Protein AF-A0A1H3M0W9-F1 (afdb_monomer_lite)

Foldseek 3Di:
DAFAKDFAPQLQVQLVVLVVPVPAAWEWWKKWFADDADQQVPCNPDFDDPGTDDIFTWADWDQDPVQQKTKTKTWDQDQDWDQTFKMFTATPVGGGGIMTGHNDPHGPDTDDHRDIDIDMHMYRDDPGDRVRYHYDHDPVVVVVVVVVVVCVPDPPSDPVVVVVVVVVVVVVVVVVVVVVVVVVVVVVVVVVVVVVVVVVVVVVVVVVVVLFDDWDFPDWDKDAFPGFQKDFDPPPDLAFQVFPLWDKDKDFPDDFDDKDWDGGGGMIGIATWHDDDPDTDGDHTMMIMTIIRGGHPAHQPNFGKDFASVDKDKYKAAAFFKKKKKWWFWWAWWAKEFEDACVVVVDDDKFKWFWWAWWKKDWPPDFWIKIFGTWFIKIYKYAHPPQDIDAIDWIAFTAIDTTDDFDDKDWFTWHTADTDPPRLAFGAPDPVLAQTWWGWDWWPDPGHIHTIHTIIGIIIMIGMHTNNDNGMIMMITHKIDWIHWGDVQWDADPVRDTDDDPRMGTIHTIHIIMMGMDTDD

Radius of gyration: 67.52 Å; chains: 1; bounding box: 127×53×180 Å

Organism: NCBI:txid595670

pLDDT: mean 85.12, std 10.0, range [45.09, 98.19]

Sequence (521 aa):
MAIKFYLTDIGRNAVLEAANIPSLKIELSHIAVGTAKYNGASAQSNTTLINEIARYPLNGGSVDEYSHTLRFIANIESTVTADIFEIGLYTDRGVLFAIAATATNNELIHLSLDIVSILTFGLVLTDVELSKIVVNIDSNSPIAVALMNQHLAHSNPHPQYAFLEDFENLRDDLLVWAELVDGKTNDLQTQLSDTVEALQQQLSNLASGLASLYPKIIMAGVIKPGQPWEINKPAGSNISFLDTRYAIQITPEGGHEAWSISRQDTKIGLNIFNRSGTSRVGYSGNICWSVIQVEGLTSSTGNGSYVYTGTPVVFPILAGESKAFTIIGAGGGGGSSRYDDLNVNPNPATLKGQNGQDSYISIDNTTIKFTAGGGFSGTGGISGDNGQKINGIAGAGGNWLLEGEYVSASRFTGQSGNATAADHTGASSDTESRGAGGDGADSSVDAGIAFGGGAGEGARLSMIYTNNSSQTQYVRLYVGKGGTGERSLITTNEEGNDVTPDHYVVGEDGSHGFIRVASAI

Secondary structure (DSSP, 8-state):
-----EE-HHHHHHHHHHHHSTT--EEEEEEEEE-----GGG-TT-SS-SSEEEEEEEEEEEEETTTTEEEEEEEEE-SS-EEE-EEEEEETT--EEEEEE-SSSS-SEEE-TT-EEEEEEEEE-SSS-GGGEEE---THHHHHHHHHHHHHHSS--STHHHHHHHHHHHHHHHHHHHHHHHHHHHHHHHHHHHHHHHHHHHHHHHHHHHHH---EEEEEEEEPTTS-SEEEPPTT----TTSTTEEEEEEESS--SEEEEEE-SSEEEEEEEEEETTEEEE--S-EEEEEEE-S-SS-TT--EEE---SS-EEEEE-TT-EEEEEEEPPPPPPP-EEE--TTT-SSPPPPB-PPPPPEEEEETTSS-EEEEPPPPPPBPEEE-GGG-EE---PPPPPPEEEES--SEEEEEPPPP---STT--PPP--STT-TTPPPPPPPPSSSSS-PPPPPPPPPPEEEEEEE--SSS-EEEEEEPPPPPPPS-TT-EE-TTS-EEPPTTEEPPPPPPP-EEEEEE--

InterPro domains:
  IPR022225 Phage tail fibre protein, N-terminal domain [PF12571] (5-106)

Structure (mmCIF, N/CA/C/O backbone):
data_AF-A0A1H3M0W9-F1
#
_entry.id   AF-A0A1H3M0W9-F1
#
loop_
_atom_site.group_PDB
_atom_site.id
_atom_site.type_symbol
_atom_site.label_atom_id
_atom_site.label_alt_id
_atom_site.label_comp_id
_atom_site.label_asym_id
_atom_site.label_entity_id
_atom_site.label_seq_id
_atom_site.pdbx_PDB_ins_code
_atom_site.Cartn_x
_atom_site.Cartn_y
_atom_site.Cartn_z
_atom_site.occupancy
_atom_site.B_iso_or_equiv
_atom_site.auth_seq_id
_atom_site.auth_comp_id
_atom_site.auth_asym_id
_atom_site.auth_atom_id
_atom_site.pdbx_PDB_model_num
ATOM 1 N N . MET A 1 1 ? -39.923 -0.272 115.228 1.00 51.56 1 MET A N 1
ATOM 2 C CA . MET A 1 1 ? -40.743 0.558 116.139 1.00 51.56 1 MET A CA 1
ATOM 3 C C . MET A 1 1 ? -41.924 1.070 115.325 1.00 51.56 1 MET A C 1
ATOM 5 O O . MET A 1 1 ? -41.695 1.465 114.193 1.00 51.56 1 MET A O 1
ATOM 9 N N . ALA A 1 2 ? -43.166 0.976 115.804 1.00 67.75 2 ALA A N 1
ATOM 10 C CA . ALA A 1 2 ? -44.318 1.469 115.041 1.00 67.75 2 ALA A CA 1
ATOM 11 C C . ALA A 1 2 ? -44.508 2.969 115.312 1.00 67.75 2 ALA A C 1
ATOM 13 O O . ALA A 1 2 ? -44.707 3.347 116.468 1.00 67.75 2 ALA A O 1
ATOM 14 N N . ILE A 1 3 ? -44.428 3.804 114.272 1.00 81.06 3 ILE A N 1
ATOM 15 C CA . ILE A 1 3 ? -44.727 5.239 114.371 1.00 81.06 3 ILE A CA 1
ATOM 16 C C . ILE A 1 3 ? -46.235 5.377 114.587 1.00 81.06 3 ILE A C 1
ATOM 18 O O . ILE A 1 3 ? -47.029 4.893 113.781 1.00 81.06 3 ILE A O 1
ATOM 22 N N . LYS A 1 4 ? -46.631 5.995 115.703 1.00 82.62 4 LYS A N 1
ATOM 23 C CA . LYS A 1 4 ? -48.036 6.197 116.067 1.00 82.62 4 LYS A CA 1
ATOM 24 C C . LYS A 1 4 ? -48.417 7.649 115.829 1.00 82.62 4 LYS A C 1
ATOM 26 O O . LYS A 1 4 ? -47.838 8.540 116.445 1.00 82.62 4 LYS A O 1
ATOM 31 N N . PHE A 1 5 ? -49.399 7.854 114.963 1.00 87.44 5 PHE A N 1
ATOM 32 C CA . PHE A 1 5 ? -50.021 9.152 114.743 1.00 87.44 5 PHE A CA 1
ATOM 33 C C . PHE A 1 5 ? -51.214 9.335 115.686 1.00 87.44 5 PHE A C 1
ATOM 35 O O . PHE A 1 5 ? -51.986 8.404 115.912 1.00 87.44 5 PHE A O 1
ATOM 42 N N . TYR A 1 6 ? -51.363 10.547 116.205 1.00 88.12 6 TYR A N 1
ATOM 43 C CA . TYR A 1 6 ? -52.466 10.992 117.045 1.00 88.12 6 TYR A CA 1
ATOM 44 C C . TYR A 1 6 ? -53.219 12.102 116.317 1.00 88.12 6 TYR A C 1
ATOM 46 O O . TYR A 1 6 ? -52.608 13.030 115.788 1.00 88.12 6 TYR A O 1
ATOM 54 N N . LEU A 1 7 ? -54.545 12.000 116.268 1.00 88.69 7 LEU A N 1
ATOM 55 C CA . LEU A 1 7 ? -55.395 13.034 115.684 1.00 88.69 7 LEU A CA 1
ATOM 56 C C . LEU A 1 7 ? -55.348 14.294 116.563 1.00 88.69 7 LEU A C 1
ATOM 58 O O . LEU A 1 7 ? -55.505 14.190 117.782 1.00 88.69 7 LEU A O 1
ATOM 62 N N . THR A 1 8 ? -55.140 15.461 115.956 1.00 91.44 8 THR A N 1
ATOM 63 C CA . THR A 1 8 ? -55.183 16.747 116.670 1.00 91.44 8 THR A CA 1
ATOM 64 C C . THR A 1 8 ? -56.629 17.202 116.876 1.00 91.44 8 THR A C 1
ATOM 66 O O . THR A 1 8 ? -57.537 16.783 116.156 1.00 91.44 8 THR A O 1
ATOM 69 N N . ASP A 1 9 ? -56.864 18.096 117.831 1.00 89.94 9 ASP A N 1
ATOM 70 C CA . ASP A 1 9 ? -58.180 18.684 118.088 1.00 89.94 9 ASP A CA 1
ATOM 71 C C . ASP A 1 9 ? -58.647 19.510 116.883 1.00 89.94 9 ASP A C 1
ATOM 73 O O . ASP A 1 9 ? -59.808 19.427 116.482 1.00 89.94 9 ASP A O 1
ATOM 77 N N . ILE A 1 10 ? -57.730 20.247 116.242 1.00 89.81 10 ILE A N 1
ATOM 78 C CA . ILE A 1 10 ? -58.037 21.022 115.034 1.00 89.81 10 ILE A CA 1
ATOM 79 C C . ILE A 1 10 ? -58.317 20.117 113.825 1.00 89.81 10 ILE A C 1
ATOM 81 O O . ILE A 1 10 ? -59.229 20.399 113.050 1.00 89.81 10 ILE A O 1
ATOM 85 N N . GLY A 1 11 ? -57.603 18.994 113.693 1.00 87.19 11 GLY A N 1
ATOM 86 C CA . GLY A 1 11 ? -57.854 17.984 112.666 1.00 87.19 11 GLY A CA 1
ATOM 87 C C . GLY A 1 11 ? -59.194 17.283 112.873 1.00 87.19 11 GLY A C 1
ATOM 88 O O . GLY A 1 11 ? -59.968 17.132 111.930 1.00 87.19 11 GLY A O 1
ATOM 89 N N . ARG A 1 12 ? -59.519 16.928 114.122 1.00 86.81 12 ARG A N 1
ATOM 90 C CA . ARG A 1 12 ? -60.820 16.362 114.500 1.00 86.81 12 ARG A CA 1
ATOM 91 C C . ARG A 1 12 ? -61.960 17.329 114.191 1.00 86.81 12 ARG A C 1
ATOM 93 O O . ARG A 1 12 ? -62.936 16.925 113.563 1.00 86.81 12 ARG A O 1
ATOM 100 N N . ASN A 1 13 ? -61.827 18.593 114.587 1.00 86.00 13 ASN A N 1
ATOM 101 C CA . ASN A 1 13 ? -62.833 19.617 114.316 1.00 86.00 13 ASN A CA 1
ATOM 102 C C . ASN A 1 13 ? -63.028 19.831 112.813 1.00 86.00 13 ASN A C 1
ATOM 104 O O . ASN A 1 13 ? -64.169 19.875 112.369 1.00 86.00 13 ASN A O 1
ATOM 108 N N . ALA A 1 14 ? -61.954 19.849 112.016 1.00 85.00 14 ALA A N 1
ATOM 109 C CA . ALA A 1 14 ? -62.058 19.967 110.561 1.00 85.00 14 ALA A CA 1
ATOM 110 C C . ALA A 1 14 ? -62.882 18.824 109.937 1.00 85.00 14 ALA A C 1
ATOM 112 O O . ALA A 1 14 ? -63.682 19.059 109.030 1.00 85.00 14 ALA A O 1
ATOM 113 N N . VAL A 1 15 ? -62.745 17.592 110.443 1.00 83.38 15 VAL A N 1
ATOM 114 C CA . VAL A 1 15 ? -63.568 16.465 109.972 1.00 83.38 15 VAL A CA 1
ATOM 115 C C . VAL A 1 15 ? -65.015 16.576 110.449 1.00 83.38 15 VAL A C 1
ATOM 117 O O . VAL A 1 15 ? -65.925 16.327 109.665 1.00 83.38 15 VAL A O 1
ATOM 120 N N . LEU A 1 16 ? -65.255 16.987 111.697 1.00 82.75 16 LEU A N 1
ATOM 121 C CA . LEU A 1 16 ? -66.612 17.200 112.219 1.00 82.75 16 LEU A CA 1
ATOM 122 C C . LEU A 1 16 ? -67.346 18.336 111.485 1.00 82.75 16 LEU A C 1
ATOM 124 O O . LEU A 1 16 ? -68.539 18.234 111.207 1.00 82.75 16 LEU A O 1
ATOM 128 N N . GLU A 1 17 ? -66.642 19.404 111.119 1.00 82.56 17 GLU A N 1
ATOM 129 C CA . GLU A 1 17 ? -67.170 20.475 110.271 1.00 82.56 17 GLU A CA 1
ATOM 130 C C . GLU A 1 17 ? -67.512 19.958 108.868 1.00 82.56 17 GLU A C 1
ATOM 132 O O . GLU A 1 17 ? -68.599 20.236 108.356 1.00 82.56 17 GLU A O 1
ATOM 137 N N . ALA A 1 18 ? -66.636 19.147 108.266 1.00 80.94 18 ALA A N 1
ATOM 138 C CA . ALA A 1 18 ? -66.892 18.508 106.974 1.00 80.94 18 ALA A CA 1
ATOM 139 C C . ALA A 1 18 ? -68.045 17.489 107.006 1.00 80.94 18 ALA A C 1
ATOM 141 O O . ALA A 1 18 ? -68.759 17.339 106.012 1.00 80.94 18 ALA A O 1
ATOM 142 N N . ALA A 1 19 ? -68.285 16.833 108.143 1.00 77.31 19 ALA A N 1
ATOM 143 C CA . ALA A 1 19 ? -69.439 15.956 108.334 1.00 77.31 19 ALA A CA 1
ATOM 144 C C . ALA A 1 19 ? -70.768 16.737 108.268 1.00 77.31 19 ALA A C 1
ATOM 146 O O . ALA A 1 19 ? -71.741 16.268 107.677 1.00 77.31 19 ALA A O 1
ATOM 147 N N . ASN A 1 20 ? -70.796 17.972 108.781 1.00 77.00 20 ASN A N 1
ATOM 148 C CA . ASN A 1 20 ? -71.992 18.824 108.794 1.00 77.00 20 ASN A CA 1
ATOM 149 C C . ASN A 1 20 ? -72.294 19.516 107.448 1.00 77.00 20 ASN A C 1
ATOM 151 O O . ASN A 1 20 ? -73.370 20.096 107.287 1.00 77.00 20 ASN A O 1
ATOM 155 N N . ILE A 1 21 ? -71.379 19.463 106.471 1.00 77.31 21 ILE A N 1
ATOM 156 C CA . ILE A 1 21 ? -71.536 20.088 105.149 1.00 77.31 21 ILE A CA 1
ATOM 157 C C . ILE A 1 21 ? -71.437 19.002 104.060 1.00 77.31 21 ILE A C 1
ATOM 159 O O . ILE A 1 21 ? -70.352 18.471 103.815 1.00 77.31 21 ILE A O 1
ATOM 163 N N . PRO A 1 22 ? -72.530 18.661 103.345 1.00 71.44 22 PRO A N 1
ATOM 164 C CA . PRO A 1 22 ? -72.554 17.523 102.417 1.00 71.44 22 PRO A CA 1
ATOM 165 C C . PRO A 1 22 ? -71.464 17.536 101.333 1.00 71.44 22 PRO A C 1
ATOM 167 O O . PRO A 1 22 ? -70.946 16.477 100.984 1.00 71.44 22 PRO A O 1
ATOM 170 N N . SER A 1 23 ? -71.090 18.716 100.832 1.00 72.00 23 SER A N 1
ATOM 171 C CA . SER A 1 23 ? -70.110 18.901 99.753 1.00 72.00 23 SER A CA 1
ATOM 172 C C . SER A 1 23 ? -68.673 19.134 100.226 1.00 72.00 23 SER A C 1
ATOM 174 O O . SER A 1 23 ? -67.779 19.241 99.388 1.00 72.00 23 SER A O 1
ATOM 176 N N . LEU A 1 24 ? -68.432 19.260 101.535 1.00 77.75 24 LEU A N 1
ATOM 177 C CA . LEU A 1 24 ? -67.096 19.526 102.058 1.00 77.75 24 LEU A CA 1
ATOM 178 C C . LEU A 1 24 ? -66.330 18.213 102.233 1.00 77.75 24 LEU A C 1
ATOM 180 O O . LEU A 1 24 ? -66.796 17.297 102.909 1.00 77.75 24 LEU A O 1
ATOM 184 N N . LYS A 1 25 ? -65.146 18.141 101.626 1.00 79.94 25 LYS A N 1
ATOM 185 C CA . LYS A 1 25 ? -64.163 17.077 101.844 1.00 79.94 25 LYS A CA 1
ATOM 186 C C . LYS A 1 25 ? -62.878 17.682 102.396 1.00 79.94 25 LYS A C 1
ATOM 188 O O . LYS A 1 25 ? -62.559 18.836 102.106 1.00 79.94 25 LYS A O 1
ATOM 193 N N . ILE A 1 26 ? -62.178 16.901 103.206 1.00 83.81 26 ILE A N 1
ATOM 194 C CA . ILE A 1 26 ? -60.862 17.220 103.743 1.00 83.81 26 ILE A CA 1
ATOM 195 C C . ILE A 1 26 ? -59.827 16.510 102.881 1.00 83.81 26 ILE A C 1
ATOM 197 O O . ILE A 1 26 ? -59.806 15.280 102.825 1.00 83.81 26 ILE A O 1
ATOM 201 N N . GLU A 1 27 ? -58.981 17.282 102.207 1.00 86.50 27 GLU A N 1
ATOM 202 C CA . GLU A 1 27 ? -57.910 16.739 101.380 1.00 86.50 27 GLU A CA 1
ATOM 203 C C . GLU A 1 27 ? -56.601 16.728 102.156 1.00 86.50 27 GLU A C 1
ATOM 205 O O . GLU A 1 27 ? -56.139 17.763 102.629 1.00 86.50 27 GLU A O 1
ATOM 210 N N . LEU A 1 28 ? -55.992 15.556 102.284 1.00 88.69 28 LEU A N 1
ATOM 211 C CA . LEU A 1 28 ? -54.651 15.389 102.829 1.00 88.69 28 LEU A CA 1
ATOM 212 C C . LEU A 1 28 ? -53.650 15.487 101.683 1.00 88.69 28 LEU A C 1
ATOM 214 O O . LEU A 1 28 ? -53.811 14.810 100.666 1.00 88.69 28 LEU A O 1
ATOM 218 N N . SER A 1 29 ? -52.635 16.334 101.846 1.00 89.06 29 SER A N 1
ATOM 219 C CA . SER A 1 29 ? -51.763 16.738 100.734 1.00 89.06 29 SER A CA 1
ATOM 220 C C . SER A 1 29 ? -50.274 16.648 101.042 1.00 89.06 29 SER A C 1
ATOM 222 O O . SER A 1 29 ? -49.497 16.369 100.134 1.00 89.06 29 SER A O 1
ATOM 224 N N . HIS A 1 30 ? -49.858 16.852 102.297 1.00 90.25 30 HIS A N 1
ATOM 225 C CA . HIS A 1 30 ? -48.439 16.898 102.650 1.00 90.25 30 HIS A CA 1
ATOM 226 C C . HIS A 1 30 ? -48.138 16.172 103.955 1.00 90.25 30 HIS A C 1
ATOM 228 O O . HIS A 1 30 ? -48.936 16.181 104.896 1.00 90.25 30 HIS A O 1
ATOM 234 N N . ILE A 1 31 ? -46.928 15.625 104.035 1.00 92.31 31 ILE A N 1
ATOM 235 C CA . ILE A 1 31 ? -46.287 15.260 105.293 1.00 92.31 31 ILE A CA 1
ATOM 236 C C . ILE A 1 31 ? -45.226 16.308 105.627 1.00 92.31 31 ILE A C 1
ATOM 238 O O . ILE A 1 31 ? -44.456 16.720 104.763 1.00 92.31 31 ILE A O 1
ATOM 242 N N . ALA A 1 32 ? -45.181 16.750 106.874 1.00 93.06 32 ALA A N 1
ATOM 243 C CA . ALA A 1 32 ? -44.115 17.591 107.390 1.00 93.06 32 ALA A CA 1
ATOM 244 C C . ALA A 1 32 ? -43.263 16.808 108.379 1.00 93.06 32 ALA A C 1
ATOM 246 O O . ALA A 1 32 ? -43.759 15.917 109.069 1.00 93.06 32 ALA A O 1
ATOM 247 N N . VAL A 1 33 ? -41.996 17.179 108.475 1.00 93.12 33 VAL A N 1
ATOM 248 C CA . VAL A 1 33 ? -41.024 16.584 109.393 1.00 93.12 33 VAL A CA 1
ATOM 249 C C . VAL A 1 33 ? -40.386 17.682 110.237 1.00 93.12 33 VAL A C 1
ATOM 251 O O . VAL A 1 33 ? -40.219 18.810 109.770 1.00 93.12 33 VAL A O 1
ATOM 254 N N . GLY A 1 34 ? -40.036 17.364 111.479 1.00 93.38 34 GLY A N 1
ATOM 255 C CA . GLY A 1 34 ? -39.434 18.302 112.421 1.00 93.38 34 GLY A CA 1
ATOM 256 C C . GLY A 1 34 ? -38.556 17.624 113.469 1.00 93.38 34 GLY A C 1
ATOM 257 O O . GLY A 1 34 ? -38.494 16.395 113.573 1.00 93.38 34 GLY A O 1
ATOM 258 N N . THR A 1 35 ? -37.858 18.435 114.260 1.00 94.06 35 THR A N 1
ATOM 259 C CA . THR A 1 35 ? -36.819 17.951 115.189 1.00 94.06 35 THR A CA 1
ATOM 260 C C . THR A 1 35 ? -37.154 18.145 116.668 1.00 94.06 35 THR A C 1
ATOM 262 O O . THR A 1 35 ? -36.351 17.765 117.523 1.00 94.06 35 THR A O 1
ATOM 265 N N . ALA A 1 36 ? -38.321 18.703 117.014 1.00 93.25 36 ALA A N 1
ATOM 266 C CA . ALA A 1 36 ? -38.697 18.863 118.417 1.00 93.25 36 ALA A CA 1
ATOM 267 C C . ALA A 1 36 ? -39.065 17.521 119.076 1.00 93.25 36 ALA A C 1
ATOM 269 O O . ALA A 1 36 ? -39.692 16.654 118.471 1.00 93.25 36 ALA A O 1
ATOM 270 N N . LYS A 1 37 ? -38.700 17.375 120.358 1.00 92.56 37 LYS A N 1
ATOM 271 C CA . LYS A 1 37 ? -38.943 16.170 121.167 1.00 92.56 37 LYS A CA 1
ATOM 272 C C . LYS A 1 37 ? -40.034 16.419 122.196 1.00 92.56 37 LYS A C 1
ATOM 274 O O . LYS A 1 37 ? -39.873 17.255 123.082 1.00 92.56 37 LYS A O 1
ATOM 279 N N . TYR A 1 38 ? -41.130 15.678 122.098 1.00 92.62 38 TYR A N 1
ATOM 280 C CA . TYR A 1 38 ? -42.258 15.746 123.027 1.00 92.62 38 TYR A CA 1
ATOM 281 C C . TYR A 1 38 ? -43.156 14.517 122.876 1.00 92.62 38 TYR A C 1
ATOM 283 O O . TYR A 1 38 ? -43.031 13.731 121.939 1.00 92.62 38 TYR A O 1
ATOM 291 N N . ASN A 1 39 ? -44.067 14.321 123.829 1.00 89.00 39 ASN A N 1
ATOM 292 C CA . ASN A 1 39 ? -45.007 13.210 123.778 1.00 89.00 39 ASN A CA 1
ATOM 293 C C . ASN A 1 39 ? -46.157 13.526 122.805 1.00 89.00 39 ASN A C 1
ATOM 295 O O . ASN A 1 39 ? -46.996 14.378 123.099 1.00 89.00 39 ASN A O 1
ATOM 299 N N . GLY A 1 40 ? -46.224 12.814 121.673 1.00 84.25 40 GLY A N 1
ATOM 300 C CA . GLY A 1 40 ? -47.296 12.983 120.685 1.00 84.25 40 GLY A CA 1
ATOM 301 C C . GLY A 1 40 ? -48.704 12.718 121.238 1.00 84.25 40 GLY A C 1
ATOM 302 O O . GLY A 1 40 ? -49.661 13.341 120.792 1.00 84.25 40 GLY A O 1
ATOM 303 N N . ALA A 1 41 ? -48.836 11.872 122.267 1.00 84.69 41 ALA A N 1
ATOM 304 C CA . ALA A 1 41 ? -50.118 11.571 122.909 1.00 84.69 41 ALA A CA 1
ATOM 305 C C . ALA A 1 41 ? -50.641 12.690 123.828 1.00 84.69 41 ALA A C 1
ATOM 307 O O . ALA A 1 41 ? -51.745 12.558 124.351 1.00 84.69 41 ALA A O 1
ATOM 308 N N . SER A 1 42 ? -49.852 13.741 124.074 1.00 86.38 42 SER A N 1
ATOM 309 C CA . SER A 1 42 ? -50.265 14.941 124.816 1.00 86.38 42 SER A CA 1
ATOM 310 C C . SER A 1 42 ? -50.247 16.207 123.951 1.00 86.38 42 SER A C 1
ATOM 312 O O . SER A 1 42 ? -50.323 17.308 124.488 1.00 86.38 42 SER A O 1
ATOM 314 N N . ALA A 1 43 ? -50.084 16.062 122.633 1.00 86.94 43 ALA A N 1
ATOM 315 C CA . ALA A 1 43 ? -49.931 17.159 121.678 1.00 86.94 43 ALA A CA 1
ATOM 316 C C . ALA A 1 43 ? -51.180 17.379 120.804 1.00 86.94 43 ALA A C 1
ATOM 318 O O . ALA A 1 43 ? -51.094 18.001 119.749 1.00 86.94 43 ALA A O 1
ATOM 319 N N . GLN A 1 44 ? -52.344 16.863 121.210 1.00 86.56 44 GLN A N 1
ATOM 320 C CA . GLN A 1 44 ? -53.583 16.971 120.434 1.00 86.56 44 GLN A CA 1
ATOM 321 C C . GLN A 1 44 ? -54.020 18.427 120.236 1.00 86.56 44 GLN A C 1
ATOM 323 O O . GLN A 1 44 ? -54.549 18.755 119.179 1.00 86.56 44 GLN A O 1
ATOM 328 N N . SER A 1 45 ? -53.738 19.311 121.195 1.00 90.06 45 SER A N 1
ATOM 329 C CA . SER A 1 45 ? -54.062 20.737 121.096 1.00 90.06 45 SER A CA 1
ATOM 330 C C . SER A 1 45 ? -53.128 21.526 120.167 1.00 90.06 45 SER A C 1
ATOM 332 O O . SER A 1 45 ? -53.369 22.711 119.929 1.00 90.06 45 SER A O 1
ATOM 334 N N . ASN A 1 46 ? -52.073 20.904 119.625 1.00 91.50 46 ASN A N 1
ATOM 335 C CA . ASN A 1 46 ? -51.160 21.570 118.702 1.00 91.50 46 ASN A CA 1
ATOM 336 C C . ASN A 1 46 ? -51.843 21.843 117.357 1.00 91.50 46 ASN A C 1
ATOM 338 O O . ASN A 1 46 ? -52.460 20.966 116.752 1.00 91.50 46 ASN A O 1
ATOM 342 N N . THR A 1 47 ? -51.651 23.056 116.845 1.00 90.31 47 THR A N 1
ATOM 343 C CA . THR A 1 47 ? -52.129 23.470 115.518 1.00 90.31 47 THR A CA 1
ATOM 344 C C . THR A 1 47 ? -51.037 23.426 114.447 1.00 90.31 47 THR A C 1
ATOM 346 O O . THR A 1 47 ? -51.347 23.490 113.260 1.00 90.31 47 THR A O 1
ATOM 349 N N . THR A 1 48 ? -49.770 23.300 114.853 1.00 92.56 48 THR A N 1
ATOM 350 C CA . THR A 1 48 ? -48.575 23.155 114.005 1.00 92.56 48 THR A CA 1
ATOM 351 C C . THR A 1 48 ? -47.554 22.244 114.694 1.00 92.56 48 THR A C 1
ATOM 353 O O . THR A 1 48 ? -47.641 22.008 115.902 1.00 92.56 48 THR A O 1
ATOM 356 N N . LEU A 1 49 ? -46.570 21.743 113.942 1.00 93.75 49 LEU A N 1
ATOM 357 C CA . LEU A 1 49 ? -45.370 21.138 114.532 1.00 93.75 49 LEU A CA 1
ATOM 358 C C . LEU A 1 49 ? -44.590 22.181 115.354 1.00 93.75 49 LEU A C 1
ATOM 360 O O . LEU A 1 49 ? -44.688 23.382 115.087 1.00 93.75 49 LEU A O 1
ATOM 364 N N . ILE A 1 50 ? -43.839 21.732 116.363 1.00 93.81 50 ILE A N 1
ATOM 365 C CA . ILE A 1 50 ? -43.122 22.633 117.282 1.00 93.81 50 ILE A CA 1
ATOM 366 C C . ILE A 1 50 ? -41.853 23.186 116.620 1.00 93.81 50 ILE A C 1
ATOM 368 O O . ILE A 1 50 ? -41.550 24.366 116.779 1.00 93.81 50 ILE A O 1
ATOM 372 N N . ASN A 1 51 ? -41.123 22.356 115.872 1.00 93.12 51 ASN A N 1
ATOM 373 C CA . ASN A 1 51 ? -39.952 22.753 115.096 1.00 93.12 51 ASN A CA 1
ATOM 374 C C . ASN A 1 51 ? -39.916 22.027 113.741 1.00 93.12 51 ASN A C 1
ATOM 376 O O . ASN A 1 51 ? -39.117 21.113 113.515 1.00 93.12 51 ASN A O 1
ATOM 380 N N . GLU A 1 52 ? -40.810 22.442 112.843 1.00 92.69 52 GLU A N 1
ATOM 381 C CA . GLU A 1 52 ? -40.881 21.958 111.462 1.00 92.69 52 GLU A CA 1
ATOM 382 C C . GLU A 1 52 ? -39.646 22.372 110.650 1.00 92.69 52 GLU A C 1
ATOM 384 O O . GLU A 1 52 ? -39.225 23.526 110.709 1.00 92.69 52 GLU A O 1
ATOM 389 N N . ILE A 1 53 ? -39.095 21.449 109.857 1.00 92.25 53 ILE A N 1
ATOM 390 C CA . ILE A 1 53 ? -37.937 21.721 108.991 1.00 92.25 53 ILE A CA 1
ATOM 391 C C . ILE A 1 53 ? -38.247 21.592 107.494 1.00 92.25 53 ILE A C 1
ATOM 393 O O . ILE A 1 53 ? -37.565 22.221 106.690 1.00 92.25 53 ILE A O 1
ATOM 397 N N . ALA A 1 54 ? -39.249 20.795 107.101 1.00 89.56 54 ALA A N 1
ATOM 398 C CA . ALA A 1 54 ? -39.628 20.610 105.697 1.00 89.56 54 ALA A CA 1
ATOM 399 C C . ALA A 1 54 ? -41.031 19.997 105.539 1.00 89.56 54 ALA A C 1
ATOM 401 O O . ALA A 1 54 ? -41.522 19.317 106.446 1.00 89.56 54 ALA A O 1
ATOM 402 N N . ARG A 1 55 ? -41.632 20.179 104.351 1.00 91.06 55 ARG A N 1
ATOM 403 C CA . ARG A 1 55 ? -42.872 19.520 103.900 1.00 91.06 55 ARG A CA 1
ATOM 404 C C . ARG A 1 55 ? -42.673 18.837 102.551 1.00 91.06 55 ARG A C 1
ATOM 406 O O . ARG A 1 55 ? -42.019 19.400 101.681 1.00 91.06 55 ARG A O 1
ATOM 413 N N . TYR A 1 56 ? -43.304 17.681 102.369 1.00 88.56 56 TYR A N 1
ATOM 414 C CA . TYR A 1 56 ? -43.252 16.885 101.143 1.00 88.56 56 TYR A CA 1
ATOM 415 C C . TYR A 1 56 ? -44.662 16.469 100.713 1.00 88.56 56 TYR A C 1
ATOM 417 O O . TYR A 1 56 ? -45.483 16.154 101.585 1.00 88.56 56 TYR A O 1
ATOM 425 N N . PRO A 1 57 ? -44.967 16.470 99.404 1.00 88.19 57 PRO A N 1
ATOM 426 C CA . PRO A 1 57 ? -46.274 16.064 98.905 1.00 88.19 57 PRO A CA 1
ATOM 427 C C . PRO A 1 57 ? -46.519 14.565 99.121 1.00 88.19 57 PRO A C 1
ATOM 429 O O . PRO A 1 57 ? -45.590 13.751 99.163 1.00 88.19 57 PRO A O 1
ATOM 432 N N . LEU A 1 58 ? -47.790 14.196 99.261 1.00 85.62 58 LEU A N 1
ATOM 433 C CA . LEU A 1 58 ? -48.213 12.799 99.239 1.00 85.62 58 LEU A CA 1
ATOM 434 C C . LEU A 1 58 ? -48.245 12.296 97.789 1.00 85.62 58 LEU A C 1
ATOM 436 O O . LEU A 1 58 ? -48.812 12.931 96.906 1.00 85.62 58 LEU A O 1
ATOM 440 N N . ASN A 1 59 ? -47.657 11.123 97.552 1.00 77.00 59 ASN A N 1
ATOM 441 C CA . ASN A 1 59 ? -47.550 10.511 96.218 1.00 77.00 59 ASN A CA 1
ATOM 442 C C . ASN A 1 59 ? -48.503 9.327 96.033 1.00 77.00 59 ASN A C 1
ATOM 444 O O . ASN A 1 59 ? -48.552 8.706 94.974 1.00 77.00 59 ASN A O 1
ATOM 448 N N . GLY A 1 60 ? -49.250 8.981 97.077 1.00 75.31 60 GLY A N 1
ATOM 449 C CA . GLY A 1 60 ? -50.201 7.886 97.055 1.00 75.31 60 GLY A CA 1
ATOM 450 C C . GLY A 1 60 ? -50.906 7.744 98.392 1.00 75.31 60 GLY A C 1
ATOM 451 O O . GLY A 1 60 ? -50.407 8.176 99.429 1.00 75.31 60 GLY A O 1
ATOM 452 N N . GLY A 1 61 ? -52.069 7.113 98.388 1.00 79.12 61 GLY A N 1
ATOM 453 C CA . GLY A 1 61 ? -52.797 6.814 99.609 1.00 79.12 61 GLY A CA 1
ATOM 454 C C . GLY A 1 61 ? -54.237 6.433 99.336 1.00 79.12 61 GLY A C 1
ATOM 455 O O . GLY A 1 61 ? -54.753 6.608 98.236 1.00 79.12 61 GLY A O 1
ATOM 456 N N . SER A 1 62 ? -54.875 5.880 100.353 1.00 78.75 62 SER A N 1
ATOM 457 C CA . SER A 1 62 ? -56.276 5.494 100.314 1.00 78.75 62 SER A CA 1
ATOM 458 C C . SER A 1 62 ? -56.846 5.478 101.723 1.00 78.75 62 SER A C 1
ATOM 460 O O . SER A 1 62 ? -56.135 5.233 102.702 1.00 78.75 62 SER A O 1
ATOM 462 N N . VAL A 1 63 ? -58.152 5.676 101.814 1.00 79.25 63 VAL A N 1
ATOM 463 C CA . VAL A 1 63 ? -58.913 5.468 103.042 1.00 79.25 63 VAL A CA 1
ATOM 464 C C . VAL A 1 63 ? -59.576 4.097 102.951 1.00 79.25 63 VAL A C 1
ATOM 466 O O . VAL A 1 63 ? -60.298 3.831 101.994 1.00 79.25 63 VAL A O 1
ATOM 469 N N . ASP A 1 64 ? -59.301 3.218 103.913 1.00 79.62 64 ASP A N 1
ATOM 470 C CA . ASP A 1 64 ? -60.012 1.948 104.072 1.00 79.62 64 ASP A CA 1
ATOM 471 C C . ASP A 1 64 ? -61.110 2.129 105.127 1.00 79.62 64 ASP A C 1
ATOM 473 O O . ASP A 1 64 ? -60.839 2.211 106.331 1.00 79.62 64 ASP A O 1
ATOM 477 N N . GLU A 1 65 ? -62.353 2.231 104.654 1.00 73.62 65 GLU A N 1
ATOM 478 C CA . GLU A 1 65 ? -63.535 2.433 105.497 1.00 73.62 65 GLU A CA 1
ATOM 479 C C . GLU A 1 65 ? -63.827 1.221 106.394 1.00 73.62 65 GLU A C 1
ATOM 481 O O . GLU A 1 65 ? -64.321 1.386 107.507 1.00 73.62 65 GLU A O 1
ATOM 486 N N . TYR A 1 66 ? -63.488 0.003 105.958 1.00 75.44 66 TYR A N 1
ATOM 487 C CA . TYR A 1 66 ? -63.765 -1.210 106.727 1.00 75.44 66 TYR A CA 1
ATOM 488 C C . TYR A 1 66 ? -62.799 -1.343 107.906 1.00 75.44 66 TYR A C 1
ATOM 490 O O . TYR A 1 66 ? -63.217 -1.563 109.045 1.00 75.44 66 TYR A O 1
ATOM 498 N N . SER A 1 67 ? -61.498 -1.150 107.664 1.00 75.81 67 SER A N 1
ATOM 499 C CA . SER A 1 67 ? -60.471 -1.260 108.709 1.00 75.81 67 SER A CA 1
ATOM 500 C C . SER A 1 67 ? -60.236 0.036 109.494 1.00 75.81 67 SER A C 1
ATOM 502 O O . SER A 1 67 ? -59.323 0.094 110.319 1.00 75.81 67 SER A O 1
ATOM 504 N N . HIS A 1 68 ? -61.013 1.087 109.219 1.00 78.25 68 HIS A N 1
ATOM 505 C CA . HIS A 1 68 ? -60.860 2.428 109.789 1.00 78.25 68 HIS A CA 1
ATOM 506 C C . HIS A 1 68 ? -59.420 2.958 109.719 1.00 78.25 68 HIS A C 1
ATOM 508 O O . HIS A 1 68 ? -58.889 3.540 110.668 1.00 78.25 68 HIS A O 1
ATOM 514 N N . THR A 1 69 ? -58.746 2.688 108.600 1.00 79.44 69 THR A N 1
ATOM 515 C CA . THR A 1 69 ? -57.320 2.977 108.438 1.00 79.44 69 THR A CA 1
ATOM 516 C C . THR A 1 69 ? -57.091 3.892 107.248 1.00 79.44 69 THR A C 1
ATOM 518 O O . THR A 1 69 ? -57.421 3.564 106.111 1.00 79.44 69 THR A O 1
ATOM 521 N N . LEU A 1 70 ? -56.444 5.021 107.502 1.00 84.00 70 LEU A N 1
ATOM 522 C CA . LEU A 1 70 ? -55.869 5.872 106.476 1.00 84.00 70 LEU A CA 1
ATOM 523 C C . LEU A 1 70 ? -54.466 5.360 106.135 1.00 84.00 70 LEU A C 1
ATOM 525 O O . LEU A 1 70 ? -53.621 5.231 107.023 1.00 84.00 70 LEU A O 1
ATOM 529 N N . ARG A 1 71 ? -54.200 5.105 104.854 1.00 85.06 71 ARG A N 1
ATOM 530 C CA . ARG A 1 71 ? -52.863 4.779 104.344 1.00 85.06 71 ARG A CA 1
ATOM 531 C C . ARG A 1 71 ? -52.380 5.890 103.433 1.00 85.06 71 ARG A C 1
ATOM 533 O O . ARG A 1 71 ? -53.135 6.353 102.584 1.00 85.06 71 ARG A O 1
ATOM 540 N N . PHE A 1 72 ? -51.126 6.290 103.581 1.00 86.25 72 PHE A N 1
ATOM 541 C CA . PHE A 1 72 ? -50.525 7.316 102.735 1.00 86.25 72 PHE A CA 1
ATOM 542 C C . PHE A 1 72 ? -49.041 7.049 102.507 1.00 86.25 72 PHE A C 1
ATOM 544 O O . PHE A 1 72 ? -48.370 6.418 103.326 1.00 86.25 72 PHE A O 1
ATOM 551 N N . ILE A 1 73 ? -48.556 7.517 101.362 1.00 84.56 73 ILE A N 1
ATOM 552 C CA . ILE A 1 73 ? -47.195 7.347 100.872 1.00 84.56 73 ILE A CA 1
ATOM 553 C C . ILE A 1 73 ? -46.628 8.732 100.588 1.00 84.56 73 ILE A C 1
ATOM 555 O O . ILE A 1 73 ? -47.258 9.537 99.901 1.00 84.56 73 ILE A O 1
ATOM 559 N N . ALA A 1 74 ? -45.426 8.988 101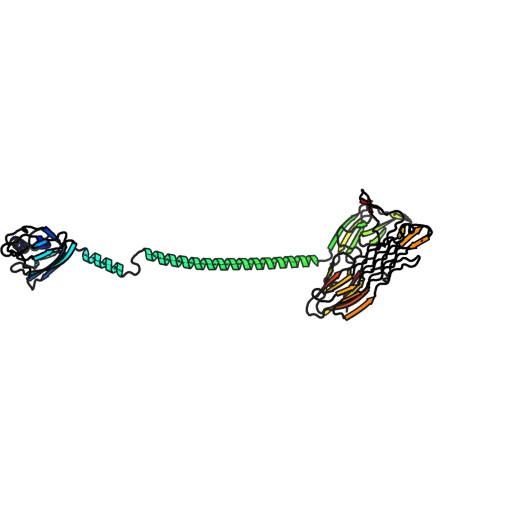.088 1.00 85.25 74 ALA A N 1
ATOM 560 C CA . ALA A 1 74 ? -44.662 10.184 100.772 1.00 85.25 74 ALA A CA 1
ATOM 561 C C . ALA A 1 74 ? -43.269 9.786 100.282 1.00 85.25 74 ALA A C 1
ATOM 563 O O . ALA A 1 74 ? -42.628 8.906 100.864 1.00 85.25 74 ALA A O 1
ATOM 564 N N . ASN A 1 75 ? -42.803 10.459 99.232 1.00 85.69 75 ASN A N 1
ATOM 565 C CA . ASN A 1 75 ? -41.407 10.409 98.808 1.00 85.69 75 ASN A CA 1
ATOM 566 C C . ASN A 1 75 ? -40.752 11.656 99.386 1.00 85.69 75 ASN A C 1
ATOM 568 O O . ASN A 1 75 ? -41.155 12.776 99.077 1.00 85.69 75 ASN A O 1
ATOM 572 N N . ILE A 1 76 ? -39.783 11.445 100.263 1.00 85.44 76 ILE A N 1
ATOM 573 C CA . ILE A 1 76 ? -39.013 12.504 100.895 1.00 85.44 76 ILE A CA 1
ATOM 574 C C . ILE A 1 76 ? -37.708 12.634 100.123 1.00 85.44 76 ILE A C 1
ATOM 576 O O . ILE A 1 76 ? -36.820 11.792 100.249 1.00 85.44 76 ILE A O 1
ATOM 580 N N . GLU A 1 77 ? -37.608 13.685 99.318 1.00 84.94 77 GLU A N 1
ATOM 581 C CA . GLU A 1 77 ? -36.364 14.104 98.675 1.00 84.94 77 GLU A CA 1
ATOM 582 C C . GLU A 1 77 ? -35.609 15.009 99.650 1.00 84.94 77 GLU A C 1
ATOM 584 O O . GLU A 1 77 ? -35.840 16.217 99.710 1.00 84.94 77 GLU A O 1
ATOM 589 N N . SER A 1 78 ? -34.780 14.411 100.508 1.00 82.06 78 SER A N 1
ATOM 590 C CA . SER A 1 78 ? -34.212 15.158 101.626 1.00 82.06 78 SER A CA 1
ATOM 591 C C . SER A 1 78 ? -33.141 16.153 101.181 1.00 82.06 78 SER A C 1
ATOM 593 O O . SER A 1 78 ? -32.089 15.770 100.677 1.00 82.06 78 SER A O 1
ATOM 595 N N . THR A 1 79 ? -33.366 17.433 101.474 1.00 83.56 79 THR A N 1
ATOM 596 C CA . THR A 1 79 ? -32.390 18.525 101.295 1.00 83.56 79 THR A CA 1
ATOM 597 C C . THR A 1 79 ? -31.566 18.801 102.556 1.00 83.56 79 THR A C 1
ATOM 599 O O . THR A 1 79 ? -30.789 19.755 102.608 1.00 83.56 79 THR A O 1
ATOM 602 N N . VAL A 1 80 ? -31.730 17.972 103.591 1.00 83.06 80 VAL A N 1
ATOM 603 C CA . VAL A 1 80 ? -31.045 18.087 104.884 1.00 83.06 80 VAL A CA 1
ATOM 604 C C . VAL A 1 80 ? -30.628 16.713 105.415 1.00 83.06 80 VAL A C 1
ATOM 606 O O . VAL A 1 80 ? -31.229 15.694 105.075 1.00 83.06 80 VAL A O 1
ATOM 609 N N . THR A 1 81 ? -29.630 16.684 106.300 1.00 89.62 81 THR A N 1
ATOM 610 C CA . THR A 1 81 ? -29.351 15.515 107.147 1.00 89.62 81 THR A CA 1
ATOM 611 C C . THR A 1 81 ? -29.824 15.820 108.560 1.00 89.62 81 THR A C 1
ATOM 613 O O . THR A 1 81 ? -29.291 16.731 109.196 1.00 89.62 81 THR A O 1
ATOM 616 N N . ALA A 1 82 ? -30.839 15.104 109.041 1.00 90.50 82 ALA A N 1
ATOM 617 C CA . ALA A 1 82 ? -31.445 15.366 110.344 1.00 90.50 82 ALA A CA 1
ATOM 618 C C . ALA A 1 82 ? -32.149 14.132 110.926 1.00 90.50 82 ALA A C 1
ATOM 620 O O . ALA A 1 82 ? -32.825 13.389 110.211 1.00 90.50 82 ALA A O 1
ATOM 621 N N . ASP A 1 83 ? -32.050 13.979 112.247 1.00 93.62 83 ASP A N 1
ATOM 622 C CA . ASP A 1 83 ? -32.878 13.054 113.019 1.00 93.62 83 ASP A CA 1
ATOM 623 C C . ASP A 1 83 ? -34.248 13.688 113.271 1.00 93.62 83 ASP A C 1
ATOM 625 O O . ASP A 1 83 ? -34.353 14.776 113.848 1.00 93.62 83 ASP A O 1
ATOM 629 N N . ILE A 1 84 ? -35.305 13.013 112.832 1.00 93.69 84 ILE A N 1
ATOM 630 C CA . ILE A 1 84 ? -36.673 13.524 112.885 1.00 93.69 84 ILE A CA 1
ATOM 631 C C . ILE A 1 84 ? -37.384 12.937 114.095 1.00 93.69 84 ILE A C 1
ATOM 633 O O . ILE A 1 84 ? -37.507 11.719 114.238 1.00 93.69 84 ILE A O 1
ATOM 637 N N . PHE A 1 85 ? -37.902 13.814 114.949 1.00 93.88 85 PHE A N 1
ATOM 638 C CA . PHE A 1 85 ? -38.583 13.441 116.192 1.00 93.88 85 PHE A CA 1
ATOM 639 C C . PHE A 1 85 ? -40.074 13.779 116.182 1.00 93.88 85 PHE A C 1
ATOM 641 O O . PHE A 1 85 ? -40.808 13.275 117.033 1.00 93.88 85 PHE A O 1
ATOM 648 N N . GLU A 1 86 ? -40.533 14.558 115.198 1.00 93.50 86 GLU A N 1
ATOM 649 C CA . GLU A 1 86 ? -41.945 14.847 114.961 1.00 93.50 86 GLU A CA 1
ATOM 650 C C . GLU A 1 86 ? -42.295 14.781 113.468 1.00 93.50 86 GLU A C 1
ATOM 652 O O . GLU A 1 86 ? -41.515 15.177 112.601 1.00 93.50 86 GLU A O 1
ATOM 657 N N . ILE A 1 87 ? -43.482 14.267 113.169 1.00 93.25 87 ILE A N 1
ATOM 658 C CA . ILE A 1 87 ? -44.036 14.142 111.826 1.00 93.25 87 ILE A CA 1
ATOM 659 C C . ILE A 1 87 ? -45.487 14.613 111.873 1.00 93.25 87 ILE A C 1
ATOM 661 O O . ILE A 1 87 ? -46.274 14.148 112.698 1.00 93.25 87 ILE A O 1
ATOM 665 N N . GLY A 1 88 ? -45.847 15.530 110.982 1.00 93.12 88 GLY A N 1
ATOM 666 C CA . GLY A 1 88 ? -47.191 16.085 110.867 1.00 93.12 88 GLY A CA 1
ATOM 667 C C . GLY A 1 88 ? -47.834 15.689 109.548 1.00 93.12 88 GLY A C 1
ATOM 668 O O . GLY A 1 88 ? -47.207 15.792 108.501 1.00 93.12 88 GLY A O 1
ATOM 669 N N . LEU A 1 89 ? -49.089 15.261 109.580 1.00 92.88 89 LEU A N 1
ATOM 670 C CA . LEU A 1 89 ? -49.906 15.070 108.387 1.00 92.88 89 LEU A CA 1
ATOM 671 C C . LEU A 1 89 ? -50.776 16.309 108.194 1.00 92.88 89 LEU A C 1
ATOM 673 O O . LEU A 1 89 ? -51.494 16.692 109.116 1.00 92.88 89 LEU A O 1
ATOM 677 N N . TYR A 1 90 ? -50.713 16.933 107.021 1.00 92.81 90 TYR A N 1
ATOM 678 C CA . TYR A 1 90 ? -51.379 18.202 106.745 1.00 92.81 90 TYR A CA 1
ATOM 679 C C . TYR A 1 90 ? -52.435 18.092 105.651 1.00 92.81 90 TYR A C 1
ATOM 681 O O . TYR A 1 90 ? -52.291 17.362 104.665 1.00 92.81 90 TYR A O 1
ATOM 689 N N . THR A 1 91 ? -53.485 18.891 105.827 1.00 90.50 91 THR A N 1
ATOM 690 C CA . THR A 1 91 ? -54.475 19.149 104.780 1.00 90.50 91 THR A CA 1
ATOM 691 C C . THR A 1 91 ? -53.932 20.110 103.718 1.00 90.50 91 THR A C 1
ATOM 693 O O . THR A 1 91 ? -52.984 20.855 103.972 1.00 90.50 91 THR A O 1
ATOM 696 N N . ASP A 1 92 ? -54.546 20.135 102.535 1.00 85.94 92 ASP A N 1
ATOM 697 C CA . ASP A 1 92 ? -54.356 21.157 101.487 1.00 85.94 92 ASP A CA 1
ATOM 698 C C . ASP A 1 92 ? -54.514 22.602 102.000 1.00 85.94 92 ASP A C 1
ATOM 700 O O . ASP A 1 92 ? -53.844 23.516 101.526 1.00 85.94 92 ASP A O 1
ATOM 704 N N . ARG A 1 93 ? -55.339 22.799 103.034 1.00 85.00 93 ARG A N 1
ATOM 705 C CA . ARG A 1 93 ? -55.576 24.093 103.696 1.00 85.00 93 ARG A CA 1
ATOM 706 C C . ARG A 1 93 ? -54.588 24.418 104.816 1.00 85.00 93 ARG A C 1
ATOM 708 O O . ARG A 1 93 ? -54.767 25.407 105.520 1.00 85.00 93 ARG A O 1
ATOM 715 N N . GLY A 1 94 ? -53.566 23.588 105.019 1.00 85.88 94 GLY A N 1
ATOM 716 C CA . GLY A 1 94 ? -52.526 23.820 106.022 1.00 85.88 94 GLY A CA 1
ATOM 717 C C . GLY A 1 94 ? -52.918 23.466 107.461 1.00 85.88 94 GLY A C 1
ATOM 718 O O . GLY A 1 94 ? -52.126 23.706 108.368 1.00 85.88 94 GLY A O 1
ATOM 719 N N . VAL A 1 95 ? -54.084 22.851 107.690 1.00 90.69 95 VAL A N 1
ATOM 720 C CA . VAL A 1 95 ? -54.472 22.320 109.011 1.00 90.69 95 VAL A CA 1
ATOM 721 C C . VAL A 1 95 ? -53.633 21.085 109.336 1.00 90.69 95 VAL A C 1
ATOM 723 O O . VAL A 1 95 ? -53.604 20.147 108.533 1.00 90.69 95 VAL A O 1
ATOM 726 N N . LEU A 1 96 ? -52.982 21.072 110.507 1.00 92.94 96 LEU A N 1
ATOM 727 C CA . LEU A 1 96 ? -52.294 19.895 111.041 1.00 92.94 96 LEU A CA 1
ATOM 728 C C . LEU A 1 96 ? -53.336 18.854 111.450 1.00 92.94 96 LEU A C 1
ATOM 730 O O . LEU A 1 96 ? -53.980 18.988 112.485 1.00 92.94 96 LEU A O 1
ATOM 734 N N . PHE A 1 97 ? -53.510 17.831 110.623 1.00 91.69 97 PHE A N 1
ATOM 735 C CA . PHE A 1 97 ? -54.533 16.805 110.779 1.00 91.69 97 PHE A CA 1
ATOM 736 C C . PHE A 1 97 ? -54.167 15.785 111.863 1.00 91.69 97 PHE A C 1
ATOM 738 O O . PHE A 1 97 ? -54.964 15.493 112.751 1.00 91.69 97 PHE A O 1
ATOM 745 N N . ALA A 1 98 ? -52.950 15.249 111.806 1.00 91.19 98 ALA A N 1
ATOM 746 C CA . ALA A 1 98 ? -52.455 14.277 112.773 1.00 91.19 98 ALA A CA 1
ATOM 747 C C . ALA A 1 98 ? -50.961 14.471 113.017 1.00 91.19 98 ALA A C 1
ATOM 749 O O . ALA A 1 98 ? -50.239 14.968 112.153 1.00 91.19 98 ALA A O 1
ATOM 750 N N . ILE A 1 99 ? -50.500 14.051 114.190 1.00 92.94 99 ILE A N 1
ATOM 751 C CA . ILE A 1 99 ? -49.134 14.262 114.655 1.00 92.94 99 ILE A CA 1
ATOM 752 C C . ILE A 1 99 ? -48.548 12.973 115.227 1.00 92.94 99 ILE A C 1
ATOM 754 O O . ILE A 1 99 ? -49.192 12.270 116.003 1.00 92.94 99 ILE A O 1
ATOM 758 N N . ALA A 1 100 ? -47.320 12.649 114.853 1.00 92.31 100 ALA A N 1
ATOM 759 C CA . ALA A 1 100 ? -46.513 11.622 115.494 1.00 92.31 100 ALA A CA 1
ATOM 760 C C . ALA A 1 100 ? -45.283 12.303 116.088 1.00 92.31 100 ALA A C 1
ATOM 762 O O . ALA A 1 100 ? -44.549 12.956 115.359 1.00 92.31 100 ALA A O 1
ATOM 763 N N . ALA A 1 101 ? -45.051 12.166 117.392 1.00 91.62 101 ALA A N 1
ATOM 764 C CA . ALA A 1 101 ? -43.884 12.745 118.053 1.00 91.62 101 ALA A CA 1
ATOM 765 C C . ALA A 1 101 ? -43.385 11.851 119.188 1.00 91.62 101 ALA A C 1
ATOM 767 O O . ALA A 1 101 ? -44.173 11.130 119.814 1.00 91.62 101 ALA A O 1
ATOM 768 N N . THR A 1 102 ? -42.081 11.898 119.457 1.00 89.69 102 THR A N 1
ATOM 769 C CA . THR A 1 102 ? -41.437 11.114 120.516 1.00 89.69 102 THR A CA 1
ATOM 770 C C . THR A 1 102 ? -40.654 11.993 121.490 1.00 89.69 102 THR A C 1
ATOM 772 O O . THR A 1 102 ? -39.920 12.899 121.102 1.00 89.69 102 THR A O 1
ATOM 775 N N . ALA A 1 103 ? -40.812 11.714 122.788 1.00 86.38 103 ALA A N 1
ATOM 776 C CA . ALA A 1 103 ? -40.064 12.374 123.862 1.00 86.38 103 ALA A CA 1
ATOM 777 C C . ALA A 1 103 ? -38.731 11.666 124.170 1.00 86.38 103 ALA A C 1
ATOM 779 O O . ALA A 1 103 ? -37.935 12.158 124.966 1.00 86.38 103 ALA A O 1
ATOM 780 N N . THR A 1 104 ? -38.502 10.487 123.581 1.00 84.62 104 THR A N 1
ATOM 781 C CA . THR A 1 104 ? -37.269 9.711 123.774 1.00 84.62 104 THR A CA 1
ATOM 782 C C . THR A 1 104 ? -36.168 10.181 122.825 1.00 84.62 104 THR A C 1
ATOM 784 O O . THR A 1 104 ? -36.439 10.851 121.834 1.00 84.62 104 THR A O 1
ATOM 787 N N . ASN A 1 105 ? -34.923 9.780 123.084 1.00 83.88 105 ASN A N 1
ATOM 788 C CA . ASN A 1 105 ? -33.810 10.047 122.169 1.00 83.88 105 ASN A CA 1
ATOM 789 C C . ASN A 1 105 ? -33.781 9.146 120.925 1.00 83.88 105 ASN A C 1
ATOM 791 O O . ASN A 1 105 ? -32.876 9.313 120.122 1.00 83.88 105 ASN A O 1
ATOM 795 N N . ASN A 1 106 ? -34.753 8.245 120.756 1.00 86.25 106 ASN A N 1
ATOM 796 C CA . ASN A 1 106 ? -34.895 7.444 119.543 1.00 86.25 106 ASN A CA 1
ATOM 797 C C . ASN A 1 106 ? -35.703 8.235 118.510 1.00 86.25 106 ASN A C 1
ATOM 799 O O . ASN A 1 106 ? -36.840 8.619 118.795 1.00 86.25 106 ASN A O 1
ATOM 803 N N . GLU A 1 107 ? -35.120 8.472 117.343 1.00 89.25 107 GLU A N 1
ATOM 804 C CA . GLU A 1 107 ? -35.736 9.152 116.210 1.00 89.25 107 GLU A CA 1
ATOM 805 C C . GLU A 1 107 ? -36.899 8.346 115.613 1.00 89.25 107 GLU A C 1
ATOM 807 O O . GLU A 1 107 ? -36.963 7.118 115.712 1.00 89.25 107 GLU A O 1
ATOM 812 N N . LEU A 1 108 ? -37.859 9.047 115.004 1.00 89.25 108 LEU A N 1
ATOM 813 C CA . LEU A 1 108 ? -38.925 8.415 114.229 1.00 89.25 108 LEU A CA 1
ATOM 814 C C . LEU A 1 108 ? -38.385 7.952 112.875 1.00 89.25 108 LEU A C 1
ATOM 816 O O . LEU A 1 108 ? -38.655 6.825 112.462 1.00 89.25 108 LEU A O 1
ATOM 820 N N . ILE A 1 109 ? -37.625 8.825 112.209 1.00 89.69 109 ILE A N 1
ATOM 821 C CA . ILE A 1 109 ? -36.904 8.561 110.961 1.00 89.69 109 ILE A CA 1
ATOM 822 C C . ILE A 1 109 ? -35.594 9.361 110.955 1.00 89.69 109 ILE A C 1
ATOM 824 O O . ILE A 1 109 ? -35.534 10.456 111.514 1.00 89.69 109 ILE A O 1
ATOM 828 N N . HIS A 1 110 ? -34.565 8.837 110.292 1.00 90.31 110 HIS A N 1
ATOM 829 C CA . HIS A 1 110 ? -33.350 9.582 109.968 1.00 90.31 110 HIS A CA 1
ATOM 830 C C . HIS A 1 110 ? -33.404 9.997 108.498 1.00 90.31 110 HIS A C 1
ATOM 832 O O . HIS A 1 110 ? -33.632 9.152 107.631 1.00 90.31 110 HIS A O 1
ATOM 838 N N . LEU A 1 111 ? -33.201 11.283 108.219 1.00 89.56 111 LEU A N 1
ATOM 839 C CA . LEU A 1 111 ? -33.069 11.790 106.859 1.00 89.56 111 LEU A CA 1
ATOM 840 C C . LEU A 1 111 ? -31.599 12.038 106.539 1.00 89.56 111 LEU A C 1
ATOM 842 O O . LEU A 1 111 ? -30.885 12.649 107.334 1.00 89.56 111 LEU A O 1
ATOM 846 N N . SER A 1 112 ? -31.168 11.602 105.358 1.00 89.00 112 SER A N 1
ATOM 847 C CA . SER A 1 112 ? -29.828 11.849 104.826 1.00 89.00 112 SER A CA 1
ATOM 848 C C . SER A 1 112 ? -29.926 12.702 103.565 1.00 89.00 112 SER A C 1
ATOM 850 O O . SER A 1 112 ? -30.757 12.419 102.701 1.00 89.00 112 SER A O 1
ATOM 852 N N . LEU A 1 113 ? -29.080 13.729 103.468 1.00 85.12 113 LEU A N 1
ATOM 853 C CA . LEU A 1 113 ? -29.006 14.631 102.317 1.00 85.12 113 LEU A CA 1
ATOM 854 C C . LEU A 1 113 ? -28.880 13.854 100.993 1.00 85.12 113 LEU A C 1
ATOM 856 O O . LEU A 1 113 ? -28.101 12.905 100.909 1.00 85.12 113 LEU A O 1
ATOM 860 N N . ASP A 1 114 ? -29.641 14.276 99.981 1.00 79.12 114 ASP A N 1
ATOM 861 C CA . ASP A 1 114 ? -29.659 13.743 98.609 1.00 79.12 114 ASP A CA 1
ATOM 862 C C . ASP A 1 114 ? -30.085 12.267 98.477 1.00 79.12 114 ASP A C 1
ATOM 864 O O . ASP A 1 114 ? -29.955 11.663 97.409 1.00 79.12 114 ASP A O 1
ATOM 868 N N . ILE A 1 115 ? -30.648 11.674 99.536 1.00 80.12 115 ILE A N 1
ATOM 869 C CA . ILE A 1 115 ? -31.250 10.338 99.486 1.00 80.12 115 ILE A CA 1
ATOM 870 C C . ILE A 1 115 ? -32.773 10.458 99.476 1.00 80.12 115 ILE A C 1
ATOM 872 O O . ILE A 1 115 ? -33.390 10.954 100.422 1.00 80.12 115 ILE A O 1
ATOM 876 N N . VAL A 1 116 ? -33.393 9.932 98.416 1.00 82.38 116 VAL A N 1
ATOM 877 C CA . VAL A 1 116 ? -34.852 9.821 98.321 1.00 82.38 116 VAL A CA 1
ATOM 878 C C . VAL A 1 116 ? -35.335 8.658 99.181 1.00 82.38 116 VAL A C 1
ATOM 880 O O . VAL A 1 116 ? -34.985 7.502 98.941 1.00 82.38 116 VAL A O 1
ATOM 883 N N . SER A 1 117 ? -36.168 8.959 100.174 1.00 79.69 117 SER A N 1
ATOM 884 C CA . SER A 1 117 ? -36.786 7.959 101.048 1.00 79.69 117 SER A CA 1
ATOM 885 C C . SER A 1 117 ? -38.271 7.818 100.734 1.00 79.69 117 SER A C 1
ATOM 887 O O . SER A 1 117 ? -39.016 8.792 100.801 1.00 79.69 117 SER A O 1
ATOM 889 N N . ILE A 1 118 ? -38.720 6.602 100.420 1.00 82.06 118 ILE A N 1
ATOM 890 C CA . ILE A 1 118 ? -40.141 6.301 100.200 1.00 82.06 118 ILE A CA 1
ATOM 891 C C . ILE A 1 118 ? -40.715 5.734 101.493 1.00 82.06 118 ILE A C 1
ATOM 893 O O . ILE A 1 118 ? -40.309 4.662 101.944 1.00 82.06 118 ILE A O 1
ATOM 897 N N . LEU A 1 119 ? -41.669 6.445 102.089 1.00 80.31 119 LEU A N 1
ATOM 898 C CA . LEU A 1 119 ? -42.269 6.072 103.364 1.00 80.31 119 LEU A CA 1
ATOM 899 C C . LEU A 1 119 ? -43.757 5.802 103.189 1.00 80.31 119 LEU A C 1
ATOM 901 O O . LEU A 1 119 ? -44.484 6.605 102.610 1.00 80.31 119 LEU A O 1
ATOM 905 N N . THR A 1 120 ? -44.205 4.666 103.718 1.00 82.50 120 THR A N 1
ATOM 906 C CA . THR A 1 120 ? -45.621 4.290 103.768 1.00 82.50 120 THR A CA 1
ATOM 907 C C . THR A 1 120 ? -46.078 4.274 105.217 1.00 82.50 120 THR A C 1
ATOM 909 O O . THR A 1 120 ? -45.486 3.588 106.052 1.00 82.50 120 THR A O 1
ATOM 912 N N . PHE A 1 121 ? -47.149 5.001 105.509 1.00 82.62 121 PHE A N 1
ATOM 913 C CA . PHE A 1 121 ? -47.708 5.123 106.849 1.00 82.62 121 PHE A CA 1
ATOM 914 C C . PHE A 1 121 ? -49.151 4.627 106.894 1.00 82.62 121 PHE A C 1
ATOM 916 O O . PHE A 1 121 ? -49.891 4.700 105.911 1.00 82.62 121 PHE A O 1
ATOM 923 N N . GLY A 1 122 ? -49.544 4.136 108.069 1.00 79.50 122 GLY A N 1
ATOM 924 C CA . GLY A 1 122 ? -50.918 3.780 108.399 1.00 79.50 122 GLY A CA 1
ATOM 925 C C . GLY A 1 122 ? -51.352 4.491 109.676 1.00 79.50 122 GLY A C 1
ATOM 926 O O . GLY A 1 122 ? -50.670 4.394 110.696 1.00 79.50 122 GLY A O 1
ATOM 927 N N . LEU A 1 123 ? -52.483 5.187 109.623 1.00 81.25 123 LEU A N 1
ATOM 928 C CA . LEU A 1 123 ? -53.126 5.828 110.764 1.00 81.25 123 LEU A CA 1
ATOM 929 C C . LEU A 1 123 ? -54.503 5.194 110.973 1.00 81.25 123 LEU A C 1
ATOM 931 O O . LEU A 1 123 ? -55.339 5.215 110.074 1.00 81.25 123 LEU A O 1
ATOM 935 N N . VAL A 1 124 ? -54.740 4.643 112.162 1.00 79.00 124 VAL A N 1
ATOM 936 C CA . VAL A 1 124 ? -56.065 4.149 112.560 1.00 79.00 124 VAL A CA 1
ATOM 937 C C . VAL A 1 124 ? -56.849 5.309 113.160 1.00 79.00 124 VAL A C 1
ATOM 939 O O . VAL A 1 124 ? -56.355 5.995 114.054 1.00 79.00 124 VAL A O 1
ATOM 942 N N . LEU A 1 125 ? -58.061 5.527 112.663 1.00 75.06 125 LEU A N 1
ATOM 943 C CA . LEU A 1 125 ? -58.925 6.628 113.065 1.00 75.06 125 LEU A CA 1
ATOM 944 C C . LEU A 1 125 ? -60.145 6.075 113.803 1.00 75.06 125 LEU A C 1
ATOM 946 O O . LEU A 1 125 ? -61.001 5.428 113.209 1.00 75.06 125 LEU A O 1
ATOM 950 N N . THR A 1 126 ? -60.228 6.342 115.104 1.00 65.31 126 THR A N 1
ATOM 951 C CA . THR A 1 126 ? -61.420 6.071 115.913 1.00 65.31 126 THR A CA 1
ATOM 952 C C . THR A 1 126 ? -62.133 7.403 116.156 1.00 65.31 126 THR A C 1
ATOM 954 O O . THR A 1 126 ? -61.495 8.371 116.572 1.00 65.31 126 THR A O 1
ATOM 957 N N . ASP A 1 127 ? -63.435 7.469 115.873 1.00 64.50 127 ASP A N 1
ATOM 958 C CA . ASP A 1 127 ? -64.315 8.628 116.129 1.00 64.50 127 ASP A CA 1
ATOM 959 C C . ASP A 1 127 ? -64.292 9.784 115.095 1.00 64.50 127 ASP A C 1
ATOM 961 O O . ASP A 1 127 ? -64.497 10.943 115.464 1.00 64.50 127 ASP A O 1
ATOM 965 N N . VAL A 1 128 ? -64.079 9.497 113.801 1.00 70.69 128 VAL A N 1
ATOM 966 C CA . VAL A 1 128 ? -64.248 10.463 112.686 1.00 70.69 128 VAL A CA 1
ATOM 967 C C . VAL A 1 128 ? -64.910 9.822 111.454 1.00 70.69 128 VAL A C 1
ATOM 969 O O . VAL A 1 128 ? -64.728 8.632 111.206 1.00 70.69 128 VAL A O 1
ATOM 972 N N . GLU A 1 129 ? -65.669 10.595 110.664 1.00 72.69 129 GLU A N 1
ATOM 973 C CA . GLU A 1 129 ? -66.320 10.110 109.432 1.00 72.69 129 GLU A CA 1
ATOM 974 C C . GLU A 1 129 ? -65.313 10.016 108.265 1.00 72.69 129 GLU A C 1
ATOM 976 O O . GLU A 1 129 ? -64.853 11.025 107.731 1.00 72.69 129 GLU A O 1
ATOM 981 N N . LEU A 1 130 ? -64.966 8.790 107.861 1.00 71.88 130 LEU A N 1
ATOM 982 C CA . LEU A 1 130 ? -63.900 8.509 106.886 1.00 71.88 130 LEU A CA 1
ATOM 983 C C . LEU A 1 130 ? -64.255 8.865 105.434 1.00 71.88 130 LEU A C 1
ATOM 985 O O . LEU A 1 130 ? -63.363 9.226 104.668 1.00 71.88 130 LEU A O 1
ATOM 989 N N . SER A 1 131 ? -65.544 8.850 105.080 1.00 72.38 131 SER A N 1
ATOM 990 C CA . SER A 1 131 ? -66.060 9.215 103.746 1.00 72.38 131 SER A CA 1
ATOM 991 C C . SER A 1 131 ? -65.733 10.668 103.346 1.00 72.38 131 SER A C 1
ATOM 993 O O . SER A 1 131 ? -65.810 11.049 102.173 1.00 72.38 131 SER A O 1
ATOM 995 N N . LYS A 1 132 ? -65.367 11.496 104.335 1.00 77.69 132 LYS A N 1
ATOM 996 C CA . LYS A 1 132 ? -65.048 12.919 104.193 1.00 77.69 132 LYS A CA 1
ATOM 997 C C . LYS A 1 132 ? -63.566 13.199 103.966 1.00 77.69 132 LYS A C 1
ATOM 999 O O . LYS A 1 132 ? -63.220 14.357 103.747 1.00 77.69 132 LYS A O 1
ATOM 1004 N N . ILE A 1 133 ? -62.705 12.183 103.986 1.00 74.19 133 ILE A N 1
ATOM 1005 C CA . ILE A 1 133 ? -61.256 12.332 103.818 1.00 74.19 133 ILE A CA 1
ATOM 1006 C C . ILE A 1 133 ? -60.844 11.839 102.427 1.00 74.19 133 ILE A C 1
ATOM 1008 O O . ILE A 1 133 ? -61.204 10.740 102.014 1.00 74.19 133 ILE A O 1
ATOM 1012 N N . VAL A 1 134 ? -60.060 12.641 101.708 1.00 76.25 134 VAL A N 1
ATOM 1013 C CA . VAL A 1 134 ? -59.472 12.293 100.405 1.00 76.25 134 VAL A CA 1
ATOM 1014 C C . VAL A 1 134 ? -57.961 12.510 100.463 1.00 76.25 134 VAL A C 1
ATOM 1016 O O . VAL A 1 134 ? -57.493 13.455 101.091 1.00 76.25 134 VAL A O 1
ATOM 1019 N N . VAL A 1 135 ? -57.185 11.637 99.819 1.00 72.50 135 VAL A N 1
ATOM 1020 C CA . VAL A 1 135 ? -55.736 11.824 99.634 1.00 72.50 135 VAL A CA 1
ATOM 1021 C C . VAL A 1 135 ? -55.502 12.368 98.225 1.00 72.50 135 VAL A C 1
ATOM 1023 O O . VAL A 1 135 ? -55.931 11.739 97.259 1.00 72.50 135 VAL A O 1
ATOM 1026 N N . ASN A 1 136 ? -54.854 13.527 98.103 1.00 72.25 136 ASN A N 1
ATOM 1027 C CA . ASN A 1 136 ? -54.547 14.161 96.817 1.00 72.25 136 ASN A CA 1
ATOM 1028 C C . ASN A 1 136 ? -53.145 13.723 96.330 1.00 72.25 136 ASN A C 1
ATOM 1030 O O . ASN A 1 136 ? -52.218 13.680 97.137 1.00 72.25 136 ASN A O 1
ATOM 1034 N N . ILE A 1 137 ? -53.000 13.350 95.049 1.00 71.88 137 ILE A N 1
ATOM 1035 C CA . ILE A 1 137 ? -51.781 12.756 94.455 1.00 71.88 137 ILE A CA 1
ATOM 1036 C C . ILE A 1 137 ? -51.332 13.595 93.242 1.00 71.88 137 ILE A C 1
ATOM 1038 O O . ILE A 1 137 ? -52.180 14.038 92.468 1.00 71.88 137 ILE A O 1
ATOM 1042 N N . ASP A 1 138 ? -50.019 13.770 93.029 1.00 64.19 138 ASP A N 1
ATOM 1043 C CA . ASP A 1 138 ? -49.466 14.441 91.836 1.00 64.19 138 ASP A CA 1
ATOM 1044 C C . ASP A 1 138 ? -49.811 13.691 90.532 1.00 64.19 138 ASP A C 1
ATOM 1046 O O . ASP A 1 138 ? -49.450 12.530 90.322 1.00 64.19 138 ASP A O 1
ATOM 1050 N N . SER A 1 139 ? -50.501 14.376 89.619 1.00 61.75 139 SER A N 1
ATOM 1051 C CA . SER A 1 139 ? -50.964 13.835 88.340 1.00 61.75 139 SER A CA 1
ATOM 1052 C C . SER A 1 139 ? -49.865 13.630 87.289 1.00 61.75 139 SER A C 1
ATOM 1054 O O . SER A 1 139 ? -50.116 12.967 86.282 1.00 61.75 139 SER A O 1
ATOM 1056 N N . ASN A 1 140 ? -48.663 14.190 87.472 1.00 65.81 140 ASN A N 1
ATOM 1057 C CA . ASN A 1 140 ? -47.617 14.175 86.440 1.00 65.81 140 ASN A CA 1
ATOM 1058 C C . ASN A 1 140 ? -46.777 12.889 86.424 1.00 65.81 140 ASN A C 1
ATOM 1060 O O . ASN A 1 140 ? -46.282 12.490 85.365 1.00 65.81 140 ASN A O 1
ATOM 1064 N N . SER A 1 141 ? -46.633 12.200 87.560 1.00 65.25 141 SER A N 1
ATOM 1065 C CA . SER A 1 141 ? -45.779 11.006 87.652 1.00 65.25 141 SER A CA 1
ATOM 1066 C C . SER A 1 141 ? -46.254 9.828 86.778 1.00 65.25 141 SER A C 1
ATOM 1068 O O . SER A 1 141 ? -45.422 9.236 86.087 1.00 65.25 141 SER A O 1
ATOM 1070 N N . PRO A 1 142 ? -47.560 9.488 86.711 1.00 66.25 142 PRO A N 1
ATOM 1071 C CA . PRO A 1 142 ? -48.036 8.398 85.852 1.00 66.25 142 PRO A CA 1
ATOM 1072 C C . PRO A 1 142 ? -47.846 8.681 84.353 1.00 66.25 142 PRO A C 1
ATOM 1074 O O . PRO A 1 142 ? -47.589 7.764 83.571 1.00 66.25 142 PRO A O 1
ATOM 1077 N N . ILE A 1 143 ? -47.937 9.953 83.949 1.00 70.25 143 ILE A N 1
ATOM 1078 C CA . ILE A 1 143 ? -47.808 10.382 82.548 1.00 70.25 143 ILE A CA 1
ATOM 1079 C C . ILE A 1 143 ? -46.357 10.249 82.072 1.00 70.25 143 ILE A C 1
ATOM 1081 O O . ILE A 1 143 ? -46.113 9.751 80.973 1.00 70.25 143 ILE A O 1
ATOM 1085 N N . ALA A 1 144 ? -45.384 10.620 82.908 1.00 74.75 144 ALA A N 1
ATOM 1086 C CA . ALA A 1 144 ? -43.966 10.483 82.580 1.00 74.75 144 ALA A CA 1
ATOM 1087 C C . ALA A 1 144 ? -43.554 9.014 82.365 1.00 74.75 144 ALA A C 1
ATOM 1089 O O . ALA A 1 144 ? -42.824 8.701 81.423 1.00 74.75 144 ALA A O 1
ATOM 1090 N N . VAL A 1 145 ? -44.081 8.096 83.184 1.00 75.88 145 VAL A N 1
ATOM 1091 C CA . VAL A 1 145 ? -43.842 6.650 83.031 1.00 75.88 145 VAL A CA 1
ATOM 1092 C C . VAL A 1 145 ? -44.457 6.121 81.733 1.00 75.88 145 VAL A C 1
ATOM 1094 O O . VAL A 1 145 ? -43.821 5.343 81.021 1.00 75.88 145 VAL A O 1
ATOM 1097 N N . ALA A 1 146 ? -45.667 6.565 81.384 1.00 76.06 146 ALA A N 1
ATOM 1098 C CA . ALA A 1 146 ? -46.314 6.172 80.135 1.00 76.06 146 ALA A CA 1
ATOM 1099 C C . ALA A 1 146 ? -45.520 6.636 78.899 1.00 76.06 146 ALA A C 1
ATOM 1101 O O . ALA A 1 146 ? -45.308 5.844 77.982 1.00 76.06 146 ALA A O 1
ATOM 1102 N N . LEU A 1 147 ? -45.029 7.881 78.897 1.00 78.19 147 LEU A N 1
ATOM 1103 C CA . LEU A 1 147 ? -44.221 8.427 77.801 1.00 78.19 147 LEU A CA 1
ATOM 1104 C C . LEU A 1 147 ? -42.865 7.718 77.663 1.00 78.19 147 LEU A C 1
ATOM 1106 O O . LEU A 1 147 ? -42.448 7.419 76.546 1.00 78.19 147 LEU A O 1
ATOM 1110 N N . MET A 1 148 ? -42.205 7.377 78.773 1.00 80.56 148 MET A N 1
ATOM 1111 C CA . MET A 1 148 ? -40.950 6.614 78.743 1.00 80.56 148 MET A CA 1
ATOM 1112 C C . MET A 1 148 ? -41.158 5.202 78.178 1.00 80.56 148 MET A C 1
ATOM 1114 O O . MET A 1 148 ? -40.390 4.747 77.334 1.00 80.56 148 MET A O 1
ATOM 1118 N N . ASN A 1 149 ? -42.233 4.523 78.582 1.00 79.06 149 ASN A N 1
ATOM 1119 C CA . ASN A 1 149 ? -42.553 3.196 78.057 1.00 79.06 149 ASN A CA 1
ATOM 1120 C C . ASN A 1 149 ? -42.883 3.232 76.557 1.00 79.06 149 ASN A C 1
ATOM 1122 O O . ASN A 1 149 ? -42.479 2.330 75.828 1.00 79.06 149 ASN A O 1
ATOM 1126 N N . GLN A 1 150 ? -43.564 4.279 76.078 1.00 79.19 150 GLN A N 1
ATOM 1127 C CA . GLN A 1 150 ? -43.793 4.485 74.642 1.00 79.19 150 GLN A CA 1
ATOM 1128 C C . GLN A 1 150 ? -42.484 4.734 73.880 1.00 79.19 150 GLN A C 1
ATOM 1130 O O . GLN A 1 150 ? -42.304 4.189 72.794 1.00 79.19 150 GLN A O 1
ATOM 1135 N N . HIS A 1 151 ? -41.557 5.502 74.458 1.00 81.44 151 HIS A N 1
ATOM 1136 C CA . HIS A 1 151 ? -40.241 5.756 73.869 1.00 81.44 151 HIS A CA 1
ATOM 1137 C C . HIS A 1 151 ? -39.394 4.476 73.765 1.00 81.44 151 HIS A C 1
ATOM 1139 O O . HIS A 1 151 ? -38.779 4.236 72.733 1.00 81.44 151 HIS A O 1
ATOM 1145 N N . LEU A 1 152 ? -39.406 3.620 74.793 1.00 79.56 152 LEU A N 1
ATOM 1146 C CA . LEU A 1 152 ? -38.680 2.341 74.794 1.00 79.56 152 LEU A CA 1
ATOM 1147 C C . LEU A 1 152 ? -39.294 1.286 73.861 1.00 79.56 152 LEU A C 1
ATOM 1149 O O . LEU A 1 152 ? -38.579 0.423 73.360 1.00 79.56 152 LEU A O 1
ATOM 1153 N N . ALA A 1 153 ? -40.613 1.320 73.657 1.00 79.25 153 ALA A N 1
ATOM 1154 C CA . ALA A 1 153 ? -41.323 0.337 72.840 1.00 79.25 153 ALA A CA 1
ATOM 1155 C C . ALA A 1 153 ? -41.293 0.645 71.333 1.00 79.25 153 ALA A C 1
ATOM 1157 O O . ALA A 1 153 ? -41.597 -0.236 70.528 1.00 79.25 153 ALA A O 1
ATOM 1158 N N . HIS A 1 154 ? -40.969 1.878 70.935 1.00 74.56 154 HIS A N 1
ATOM 1159 C CA . HIS A 1 154 ? -40.926 2.257 69.527 1.00 74.56 154 HIS A CA 1
ATOM 1160 C C . HIS A 1 154 ? -39.576 1.884 68.902 1.00 74.56 154 HIS A C 1
ATOM 1162 O O . HIS A 1 154 ? -38.527 2.164 69.473 1.00 74.56 154 HIS A O 1
ATOM 1168 N N . SER A 1 155 ? -39.591 1.289 67.705 1.00 69.88 155 SER A N 1
ATOM 1169 C CA . SER A 1 155 ? -38.374 0.858 66.996 1.00 69.88 155 SER A CA 1
ATOM 1170 C C . SER A 1 155 ? -37.451 2.020 66.621 1.00 69.88 155 SER A C 1
ATOM 1172 O O . SER A 1 155 ? -36.236 1.870 66.651 1.00 69.88 155 SER A O 1
ATOM 1174 N N . ASN A 1 156 ? -38.031 3.184 66.314 1.00 66.19 156 ASN A N 1
ATOM 1175 C CA . ASN A 1 156 ? -37.318 4.405 65.934 1.00 66.19 156 ASN A CA 1
ATOM 1176 C C . ASN A 1 156 ? -37.841 5.599 66.747 1.00 66.19 156 ASN A C 1
ATOM 1178 O O . ASN A 1 156 ? -38.661 6.368 66.247 1.00 66.19 156 ASN A O 1
ATOM 1182 N N . PRO A 1 157 ? -37.476 5.738 68.030 1.00 67.75 157 PRO A N 1
ATOM 1183 C CA . PRO A 1 157 ? -38.068 6.747 68.910 1.00 67.75 157 PRO A CA 1
ATOM 1184 C C . PRO A 1 157 ? -37.521 8.164 68.662 1.00 67.75 157 PRO A C 1
ATOM 1186 O O . PRO A 1 157 ? -38.006 9.137 69.243 1.00 67.75 157 PRO A O 1
ATOM 1189 N N . HIS A 1 158 ? -36.535 8.288 67.768 1.00 70.12 158 HIS A N 1
ATOM 1190 C CA . HIS A 1 158 ? -35.955 9.551 67.333 1.00 70.12 158 HIS A CA 1
ATOM 1191 C C . HIS A 1 158 ? -36.184 9.773 65.826 1.00 70.12 158 HIS A C 1
ATOM 1193 O O . HIS A 1 158 ? -35.884 8.877 65.035 1.00 70.12 158 HIS A O 1
ATOM 1199 N N . PRO A 1 159 ? -36.619 10.978 65.399 1.00 65.50 159 PRO A N 1
ATOM 1200 C CA . PRO A 1 159 ? -36.815 11.320 63.983 1.00 65.50 159 PRO A CA 1
ATOM 1201 C C . PRO A 1 159 ? -35.576 11.152 63.089 1.00 65.50 159 PRO A C 1
ATOM 1203 O O . PRO A 1 159 ? -35.707 11.038 61.877 1.00 65.50 159 PRO A O 1
ATOM 1206 N N . GLN A 1 160 ? -34.370 11.128 63.666 1.00 63.41 160 GLN A N 1
ATOM 1207 C CA . GLN A 1 160 ? -33.107 10.999 62.929 1.00 63.41 160 GLN A CA 1
ATOM 1208 C C . GLN A 1 160 ? -32.927 9.634 62.248 1.00 63.41 160 GLN A C 1
ATOM 1210 O O . GLN A 1 160 ? -32.256 9.568 61.223 1.00 63.41 160 GLN A O 1
ATOM 1215 N N . TYR A 1 161 ? -33.539 8.564 62.769 1.00 64.12 161 TYR A N 1
ATOM 1216 C CA . TYR A 1 161 ? -33.409 7.222 62.187 1.00 64.12 161 TYR A CA 1
ATOM 1217 C C . TYR A 1 161 ? -34.225 7.033 60.905 1.00 64.12 161 TYR A C 1
ATOM 1219 O O . TYR A 1 161 ? -33.815 6.258 60.050 1.00 64.12 161 TYR A O 1
ATOM 1227 N N . ALA A 1 162 ? -35.312 7.790 60.720 1.00 63.38 162 ALA A N 1
ATOM 1228 C CA . ALA A 1 162 ? -36.068 7.778 59.465 1.00 63.38 162 ALA A CA 1
ATOM 1229 C C . ALA A 1 162 ? -35.222 8.296 58.285 1.00 63.38 162 ALA A C 1
ATOM 1231 O O . ALA A 1 162 ? -35.268 7.745 57.193 1.00 63.38 162 ALA A O 1
ATOM 1232 N N . PHE A 1 163 ? -34.372 9.301 58.525 1.00 71.62 163 PHE A N 1
ATOM 1233 C CA . PHE A 1 163 ? -33.499 9.859 57.489 1.00 71.62 163 PHE A CA 1
ATOM 1234 C C . PHE A 1 163 ? -32.339 8.939 57.093 1.00 71.62 163 PHE A C 1
ATOM 1236 O O . PHE A 1 163 ? -31.760 9.132 56.027 1.00 71.62 163 PHE A O 1
ATOM 1243 N N . LEU A 1 164 ? -31.966 7.973 57.940 1.00 77.94 164 LEU A N 1
ATOM 1244 C CA . LEU A 1 164 ? -30.883 7.040 57.628 1.00 77.94 164 LEU A CA 1
ATOM 1245 C C . LEU A 1 164 ? -31.315 6.041 56.550 1.00 77.94 164 LEU A C 1
ATOM 1247 O O . LEU A 1 164 ? -30.583 5.846 55.588 1.00 77.94 164 LEU A O 1
ATOM 1251 N N . GLU A 1 165 ? -32.514 5.473 56.683 1.00 79.12 165 GLU A N 1
ATOM 1252 C CA . GLU A 1 165 ? -33.083 4.533 55.709 1.00 79.12 165 GLU A CA 1
ATOM 1253 C C . GLU A 1 165 ? -33.288 5.204 54.341 1.00 79.12 165 GLU A C 1
ATOM 1255 O O . GLU A 1 165 ? -32.872 4.671 53.314 1.00 79.12 165 GLU A O 1
ATOM 1260 N N . ASP A 1 166 ? -33.817 6.431 54.321 1.00 82.06 166 ASP A N 1
ATOM 1261 C CA . ASP A 1 166 ? -33.949 7.222 53.091 1.00 82.06 166 ASP A CA 1
ATOM 1262 C C . ASP A 1 166 ? -32.589 7.507 52.428 1.00 82.06 166 ASP A C 1
ATOM 1264 O O . ASP A 1 166 ? -32.470 7.494 51.200 1.00 82.06 166 ASP A O 1
ATOM 1268 N N . PHE A 1 167 ? -31.545 7.751 53.227 1.00 84.94 167 PHE A N 1
ATOM 1269 C CA . PHE A 1 167 ? -30.197 7.994 52.715 1.00 84.94 167 PHE A CA 1
ATOM 1270 C C . PHE A 1 167 ? -29.550 6.723 52.152 1.00 84.94 167 PHE A C 1
ATOM 1272 O O . PHE A 1 167 ? -28.851 6.786 51.140 1.00 84.94 167 PHE A O 1
ATOM 1279 N N . GLU A 1 168 ? -29.785 5.571 52.780 1.00 86.69 168 GLU A N 1
ATOM 1280 C CA . GLU A 1 168 ? -29.329 4.274 52.274 1.00 86.69 168 GLU A CA 1
ATOM 1281 C C . GLU A 1 168 ? -30.018 3.919 50.955 1.00 86.69 168 GLU A C 1
ATOM 1283 O O . GLU A 1 168 ? -29.331 3.564 49.998 1.00 86.69 168 GLU A O 1
ATOM 1288 N N . ASN A 1 169 ? -31.330 4.137 50.857 1.00 87.81 169 ASN A N 1
ATOM 1289 C CA . ASN A 1 169 ? -32.076 3.948 49.614 1.00 87.81 169 ASN A CA 1
ATOM 1290 C C . ASN A 1 169 ? -31.550 4.861 48.493 1.00 87.81 169 ASN A C 1
ATOM 1292 O O . ASN A 1 169 ? -31.293 4.399 47.385 1.00 87.81 169 ASN A O 1
ATOM 1296 N N . LEU A 1 170 ? -31.302 6.144 48.788 1.00 91.38 170 LEU A N 1
ATOM 1297 C CA . LEU A 1 170 ? -30.740 7.085 47.813 1.00 91.38 170 LEU A CA 1
ATOM 1298 C C . LEU A 1 170 ? -29.331 6.678 47.350 1.00 91.38 170 LEU A C 1
ATOM 1300 O O . LEU A 1 170 ? -28.989 6.836 46.178 1.00 91.38 170 LEU A O 1
ATOM 1304 N N . ARG A 1 171 ? -28.497 6.165 48.262 1.00 92.44 171 ARG A N 1
ATOM 1305 C CA . ARG A 1 171 ? -27.166 5.644 47.924 1.00 92.44 171 ARG A CA 1
ATOM 1306 C C . ARG A 1 171 ? -27.277 4.454 46.973 1.00 92.44 171 ARG A C 1
ATOM 1308 O O . ARG A 1 171 ? -26.525 4.394 46.000 1.00 92.44 171 ARG A O 1
ATOM 1315 N N . ASP A 1 172 ? -28.179 3.526 47.258 1.00 94.00 172 ASP A N 1
ATOM 1316 C CA . ASP A 1 172 ? -28.349 2.312 46.464 1.00 94.00 172 ASP A CA 1
ATOM 1317 C C . ASP A 1 172 ? -28.921 2.641 45.072 1.00 94.00 172 ASP A C 1
ATOM 1319 O O . ASP A 1 172 ? -28.395 2.160 44.066 1.00 94.00 172 ASP A O 1
ATOM 1323 N N . ASP A 1 173 ? -29.879 3.568 44.982 1.00 94.69 173 ASP A N 1
ATOM 1324 C CA . ASP A 1 173 ? -30.376 4.105 43.707 1.00 94.69 173 ASP A CA 1
ATOM 1325 C C . ASP A 1 173 ? -29.261 4.776 42.889 1.00 94.69 173 ASP A C 1
ATOM 1327 O O . ASP A 1 173 ? -29.170 4.593 41.672 1.00 94.69 173 ASP A O 1
ATOM 1331 N N . LEU A 1 174 ? -28.379 5.538 43.547 1.00 95.06 174 LEU A N 1
ATOM 1332 C CA . LEU A 1 174 ? -27.255 6.201 42.884 1.00 95.06 174 LEU A CA 1
ATOM 1333 C C . LEU A 1 174 ? -26.243 5.192 42.322 1.00 95.06 174 LEU A C 1
ATOM 1335 O O . LEU A 1 174 ? -25.721 5.405 41.228 1.00 95.06 174 LEU A O 1
ATOM 1339 N N . LEU A 1 175 ? -25.983 4.097 43.041 1.00 94.75 175 LEU A N 1
ATOM 1340 C CA . LEU A 1 175 ? -25.124 3.003 42.577 1.00 94.75 175 LEU A CA 1
ATOM 1341 C C . LEU A 1 175 ? -25.704 2.328 41.329 1.00 94.75 175 LEU A C 1
ATOM 1343 O O . LEU A 1 175 ? -24.988 2.157 40.343 1.00 94.75 175 LEU A O 1
ATOM 1347 N N . VAL A 1 176 ? -27.004 2.022 41.336 1.00 96.06 176 VAL A N 1
ATOM 1348 C CA . VAL A 1 176 ? -27.703 1.451 40.172 1.00 96.06 176 VAL A CA 1
ATOM 1349 C C . VAL A 1 176 ? -27.652 2.409 38.980 1.00 96.06 176 VAL A C 1
ATOM 1351 O O . VAL A 1 176 ? -27.414 1.994 37.844 1.00 96.06 176 VAL A O 1
ATOM 1354 N N . TRP A 1 177 ? -27.844 3.707 39.222 1.00 96.31 177 TRP A N 1
ATOM 1355 C CA . TRP A 1 177 ? -27.791 4.712 38.165 1.00 96.31 177 TRP A CA 1
ATOM 1356 C C . TRP A 1 177 ? -26.387 4.855 37.565 1.00 96.31 177 TRP A C 1
ATOM 1358 O O . TRP A 1 177 ? -26.256 4.973 36.347 1.00 96.31 177 TRP A O 1
ATOM 1368 N N . ALA A 1 178 ? -25.341 4.799 38.394 1.00 95.19 178 ALA A N 1
ATOM 1369 C CA . ALA A 1 178 ? -23.955 4.818 37.933 1.00 95.19 178 ALA A CA 1
ATOM 1370 C C . ALA A 1 178 ? -23.642 3.614 37.028 1.00 95.19 178 ALA A C 1
ATOM 1372 O O . ALA A 1 178 ? -23.111 3.799 35.935 1.00 95.19 178 ALA A O 1
ATOM 1373 N N . GLU A 1 179 ? -24.054 2.406 37.424 1.00 95.25 179 GLU A N 1
ATOM 1374 C CA . GLU A 1 179 ? -23.857 1.192 36.621 1.00 95.25 179 GLU A CA 1
ATOM 1375 C C . GLU A 1 179 ? -24.607 1.258 35.277 1.00 95.25 179 GLU A C 1
ATOM 1377 O O . GLU A 1 179 ? -24.060 0.911 34.228 1.00 95.25 179 GLU A O 1
ATOM 1382 N N . LEU A 1 180 ? -25.837 1.784 35.277 1.00 95.88 180 LEU A N 1
ATOM 1383 C CA . LEU A 1 180 ? -26.617 2.016 34.055 1.00 95.88 180 LEU A CA 1
ATOM 1384 C C . LEU A 1 180 ? -25.941 3.010 33.103 1.00 95.88 180 LEU A C 1
ATOM 1386 O O . LEU A 1 180 ? -25.957 2.805 31.885 1.00 95.88 180 LEU A O 1
ATOM 1390 N N . VAL A 1 181 ? -25.376 4.098 33.631 1.00 95.94 181 VAL A N 1
ATOM 1391 C CA . VAL A 1 181 ? -24.672 5.099 32.819 1.00 95.94 181 VAL A CA 1
ATOM 1392 C C . VAL A 1 181 ? -23.379 4.542 32.248 1.00 95.94 181 VAL A C 1
ATOM 1394 O O . VAL A 1 181 ? -23.117 4.758 31.062 1.00 95.94 181 VAL A O 1
ATOM 1397 N N . ASP A 1 182 ? -22.609 3.795 33.034 1.00 95.06 182 ASP A N 1
ATOM 1398 C CA . ASP A 1 182 ? -21.390 3.143 32.557 1.00 95.06 182 ASP A CA 1
ATOM 1399 C C . ASP A 1 182 ? -21.709 2.133 31.449 1.00 95.06 182 ASP A C 1
ATOM 1401 O O . ASP A 1 182 ? -21.100 2.178 30.378 1.00 95.06 182 ASP A O 1
ATOM 1405 N N . GLY A 1 183 ? -22.734 1.294 31.640 1.00 95.50 183 GLY A N 1
ATOM 1406 C CA . GLY A 1 183 ? -23.204 0.360 30.615 1.00 95.50 183 GLY A CA 1
ATOM 1407 C C . GLY A 1 183 ? -23.599 1.072 29.321 1.00 95.50 183 GLY A C 1
ATOM 1408 O O . GLY A 1 183 ? -23.125 0.727 28.240 1.00 95.50 183 GLY A O 1
ATOM 1409 N N . LYS A 1 184 ? -24.389 2.145 29.424 1.00 96.00 184 LYS A N 1
ATOM 1410 C CA . LYS A 1 184 ? -24.839 2.910 28.255 1.00 96.00 184 LYS A CA 1
ATOM 1411 C C . LYS A 1 184 ? -23.707 3.664 27.558 1.00 96.00 184 LYS A C 1
ATOM 1413 O O . LYS A 1 184 ? -23.748 3.847 26.343 1.00 96.00 184 LYS A O 1
ATOM 1418 N N . THR A 1 185 ? -22.702 4.103 28.312 1.00 96.00 185 THR A N 1
ATOM 1419 C CA . THR A 1 185 ? -21.502 4.745 27.763 1.00 96.00 185 THR A CA 1
ATOM 1420 C C . THR A 1 185 ? -20.658 3.738 26.989 1.00 96.00 185 THR A C 1
ATOM 1422 O O . THR A 1 185 ? -20.225 4.047 25.880 1.00 96.00 185 THR A O 1
ATOM 1425 N N . ASN A 1 186 ? -20.491 2.524 27.519 1.00 95.75 186 ASN A N 1
ATOM 1426 C CA . ASN A 1 186 ? -19.806 1.435 26.824 1.00 95.75 186 ASN A CA 1
ATOM 1427 C C . ASN A 1 186 ? -20.548 1.036 25.541 1.00 95.75 186 ASN A C 1
ATOM 1429 O O . ASN A 1 186 ? -19.930 0.975 24.481 1.00 95.75 186 ASN A O 1
ATOM 1433 N N . ASP A 1 187 ? -21.874 0.878 25.597 1.00 96.50 187 ASP A N 1
ATOM 1434 C CA . ASP A 1 187 ? -22.694 0.577 24.415 1.00 96.50 187 ASP A CA 1
ATOM 1435 C C . ASP A 1 187 ? -22.544 1.649 23.324 1.00 96.50 187 ASP A C 1
ATOM 1437 O O . ASP A 1 187 ? -22.394 1.329 22.143 1.00 96.50 187 ASP A O 1
ATOM 1441 N N . LEU A 1 188 ? -22.555 2.933 23.705 1.00 96.69 188 LEU A N 1
ATOM 1442 C CA . LEU A 1 188 ? -22.343 4.044 22.774 1.00 96.69 188 LEU A CA 1
ATOM 1443 C C . LEU A 1 188 ? -20.936 4.027 22.165 1.00 96.69 188 LEU A C 1
ATOM 1445 O O . LEU A 1 188 ? -20.792 4.297 20.972 1.00 96.69 188 LEU A O 1
ATOM 1449 N N . GLN A 1 189 ? -19.905 3.706 22.952 1.00 96.06 189 GLN A N 1
ATOM 1450 C CA . GLN A 1 189 ? -18.537 3.570 22.447 1.00 96.06 189 GLN A CA 1
ATOM 1451 C C . GLN A 1 189 ? -18.421 2.423 21.438 1.00 96.06 189 GLN A C 1
ATOM 1453 O O . GLN A 1 189 ? -17.821 2.613 20.379 1.00 96.06 189 GLN A O 1
ATOM 1458 N N . THR A 1 190 ? -19.037 1.272 21.717 1.00 95.94 190 THR A N 1
ATOM 1459 C CA . THR A 1 190 ? -19.083 0.138 20.786 1.00 95.94 190 THR A CA 1
ATOM 1460 C C . THR A 1 190 ? -19.818 0.508 19.499 1.00 95.94 190 THR A C 1
ATOM 1462 O O . THR A 1 190 ? -19.252 0.365 18.420 1.00 95.94 190 THR A O 1
ATOM 1465 N N . GLN A 1 191 ? -21.023 1.084 19.589 1.00 96.75 191 GLN A N 1
ATOM 1466 C CA . GLN A 1 191 ? -21.786 1.513 18.407 1.00 96.75 191 GLN A CA 1
ATOM 1467 C C . GLN A 1 191 ? -21.015 2.522 17.548 1.00 96.75 191 GLN A C 1
ATOM 1469 O O . GLN A 1 191 ? -21.063 2.460 16.316 1.00 96.75 191 GLN A O 1
ATOM 1474 N N . LEU A 1 192 ? -20.300 3.456 18.184 1.00 96.56 192 LEU A N 1
ATOM 1475 C CA . LEU A 1 192 ? -19.459 4.420 17.482 1.00 96.56 192 LEU A CA 1
ATOM 1476 C C . LEU A 1 192 ? -18.294 3.726 16.763 1.00 96.56 192 LEU A C 1
ATOM 1478 O O . LEU A 1 192 ? -18.052 4.032 15.597 1.00 96.56 192 LEU A O 1
ATOM 1482 N N . SER A 1 193 ? -17.617 2.784 17.428 1.00 96.69 193 SER A N 1
ATOM 1483 C CA . SER A 1 193 ? -16.531 1.984 16.843 1.00 96.69 193 SER A CA 1
ATOM 1484 C C . SER A 1 193 ? -17.012 1.217 15.611 1.00 96.69 193 SER A C 1
ATOM 1486 O O . SER A 1 193 ? -16.460 1.399 14.526 1.00 96.69 193 SER A O 1
ATOM 1488 N N . ASP A 1 194 ? -18.108 0.466 15.740 1.00 95.94 194 ASP A N 1
ATOM 1489 C CA . ASP A 1 194 ? -18.685 -0.334 14.655 1.00 95.94 194 ASP A CA 1
ATOM 1490 C C . ASP A 1 194 ? -19.079 0.544 13.457 1.00 95.94 194 ASP A C 1
ATOM 1492 O O . ASP A 1 194 ? -18.840 0.206 12.295 1.00 95.94 194 ASP A O 1
ATOM 1496 N N . THR A 1 195 ? -19.655 1.718 13.732 1.00 96.56 195 THR A N 1
ATOM 1497 C CA . THR A 1 195 ? -20.041 2.682 12.691 1.00 96.56 195 THR A CA 1
ATOM 1498 C C . THR A 1 195 ? -18.818 3.246 11.966 1.00 96.56 195 THR A C 1
ATOM 1500 O O . THR A 1 195 ? -18.844 3.402 10.742 1.00 96.56 195 THR A O 1
ATOM 1503 N N . VAL A 1 196 ? -17.740 3.550 12.695 1.00 96.12 196 VAL A N 1
ATOM 1504 C CA . VAL A 1 196 ? -16.483 4.040 12.112 1.00 96.12 196 VAL A CA 1
ATOM 1505 C C . VAL A 1 196 ? -15.844 2.968 11.232 1.00 96.12 196 VAL A C 1
ATOM 1507 O O . VAL A 1 196 ? -15.458 3.278 10.104 1.00 96.12 196 VAL A O 1
ATOM 1510 N N . GLU A 1 197 ? -15.785 1.718 11.689 1.00 94.19 197 GLU A N 1
ATOM 1511 C CA . GLU A 1 197 ? -15.272 0.596 10.895 1.00 94.19 197 GLU A CA 1
ATOM 1512 C C . GLU A 1 197 ? -16.100 0.377 9.622 1.00 94.19 197 GLU A C 1
ATOM 1514 O O . GLU A 1 197 ? -15.549 0.270 8.522 1.00 94.19 197 GLU A O 1
ATOM 1519 N N . ALA A 1 198 ? -17.431 0.404 9.731 1.00 92.62 198 ALA A N 1
ATOM 1520 C CA . ALA A 1 198 ? -18.321 0.273 8.583 1.00 92.62 198 ALA A CA 1
ATOM 1521 C C . ALA A 1 198 ? -18.116 1.402 7.557 1.00 92.62 198 ALA A C 1
ATOM 1523 O O . ALA A 1 198 ? -18.046 1.143 6.351 1.00 92.62 198 ALA A O 1
ATOM 1524 N N . LEU A 1 199 ? -17.971 2.651 8.013 1.00 95.81 199 LEU A N 1
ATOM 1525 C CA . LEU A 1 199 ? -17.704 3.793 7.138 1.00 95.81 199 LEU A CA 1
ATOM 1526 C C . LEU A 1 199 ? -16.335 3.677 6.457 1.00 95.81 199 LEU A C 1
ATOM 1528 O O . LEU A 1 199 ? -16.219 3.934 5.257 1.00 95.81 199 LEU A O 1
ATOM 1532 N N . GLN A 1 200 ? -15.301 3.269 7.194 1.00 91.81 200 GLN A N 1
ATOM 1533 C CA . GLN A 1 200 ? -13.971 3.023 6.632 1.00 91.81 200 GLN A CA 1
ATOM 1534 C C . GLN A 1 200 ? -14.023 1.945 5.545 1.00 91.81 200 GLN A C 1
ATOM 1536 O O . GLN A 1 200 ? -13.445 2.125 4.470 1.00 91.81 200 GLN A O 1
ATOM 1541 N N . GLN A 1 201 ? -14.781 0.870 5.770 1.00 86.19 201 GLN A N 1
ATOM 1542 C CA . GLN A 1 201 ? -14.986 -0.171 4.769 1.00 86.19 201 GLN A CA 1
ATOM 1543 C C . GLN A 1 201 ? -15.729 0.360 3.535 1.00 86.19 201 GLN A C 1
ATOM 1545 O O . GLN A 1 201 ? -15.336 0.061 2.407 1.00 86.19 201 GLN A O 1
ATOM 1550 N N . GLN A 1 202 ? -16.771 1.177 3.712 1.00 92.31 202 GLN A N 1
ATOM 1551 C CA . GLN A 1 202 ? -17.487 1.803 2.596 1.00 92.31 202 GLN A CA 1
ATOM 1552 C C . GLN A 1 202 ? -16.585 2.731 1.775 1.00 92.31 202 GLN A C 1
ATOM 1554 O O . GLN A 1 202 ? -16.605 2.665 0.545 1.00 92.31 202 GLN A O 1
ATOM 1559 N N . LEU A 1 203 ? -15.764 3.556 2.431 1.00 86.62 203 LEU A N 1
ATOM 1560 C CA . LEU A 1 203 ? -14.791 4.426 1.765 1.00 86.62 203 LEU A CA 1
ATOM 1561 C C . LEU A 1 203 ? -13.742 3.614 1.000 1.00 86.62 203 LEU A C 1
ATOM 1563 O O . LEU A 1 203 ? -13.427 3.945 -0.142 1.00 86.62 203 LEU A O 1
ATOM 1567 N N . SER A 1 204 ? -13.251 2.524 1.591 1.00 76.81 204 SER A N 1
ATOM 1568 C CA . SER A 1 204 ? -12.322 1.596 0.938 1.00 76.81 204 SER A CA 1
ATOM 1569 C C . SER A 1 204 ? -12.945 0.938 -0.300 1.00 76.81 204 SER A C 1
ATOM 1571 O O . SER A 1 204 ? -12.336 0.903 -1.375 1.00 76.81 204 SER A O 1
ATOM 1573 N N . ASN A 1 205 ? -14.200 0.493 -0.193 1.00 74.75 205 ASN A N 1
ATOM 1574 C CA . ASN A 1 205 ? -14.948 -0.094 -1.303 1.00 74.75 205 ASN A CA 1
ATOM 1575 C C . ASN A 1 205 ? -15.193 0.926 -2.422 1.00 74.75 205 ASN A C 1
ATOM 1577 O O . ASN A 1 205 ? -15.028 0.596 -3.595 1.00 74.75 205 ASN A O 1
ATOM 1581 N N . LEU A 1 206 ? -15.542 2.170 -2.077 1.00 83.69 206 LEU A N 1
ATOM 1582 C CA . LEU A 1 206 ? -15.717 3.252 -3.045 1.00 83.69 206 LEU A CA 1
ATOM 1583 C C . LEU A 1 206 ? -14.402 3.578 -3.758 1.00 83.69 206 LEU A C 1
ATOM 1585 O O . LEU A 1 206 ? -14.383 3.668 -4.984 1.00 83.69 206 LEU A O 1
ATOM 1589 N N . ALA A 1 207 ? -13.304 3.719 -3.012 1.00 68.94 207 ALA A N 1
ATOM 1590 C CA . ALA A 1 207 ? -11.981 3.964 -3.576 1.00 68.94 207 ALA A CA 1
ATOM 1591 C C . ALA A 1 207 ? -11.564 2.834 -4.530 1.00 68.94 207 ALA A C 1
ATOM 1593 O O . ALA A 1 207 ? -11.107 3.103 -5.639 1.00 68.94 207 ALA A O 1
ATOM 1594 N N . SER A 1 208 ? -11.799 1.578 -4.141 1.00 67.25 208 SER A N 1
ATOM 1595 C CA . SER A 1 208 ? -11.532 0.397 -4.971 1.00 67.25 208 SER A CA 1
ATOM 1596 C C . SER A 1 208 ? -12.410 0.363 -6.226 1.00 67.25 208 SER A C 1
ATOM 1598 O O . SER A 1 208 ? -11.915 0.138 -7.332 1.00 67.25 208 SER A O 1
ATOM 1600 N N . GLY A 1 209 ? -13.703 0.665 -6.086 1.00 69.62 209 GLY A N 1
ATOM 1601 C CA . GLY A 1 209 ? -14.640 0.775 -7.203 1.00 69.62 209 GLY A CA 1
ATOM 1602 C C . GLY A 1 209 ? -14.215 1.854 -8.200 1.00 69.62 209 GLY A C 1
ATOM 1603 O O . GLY A 1 209 ? -14.098 1.584 -9.395 1.00 69.62 209 GLY A O 1
ATOM 1604 N N . LEU A 1 210 ? -13.879 3.051 -7.716 1.00 72.19 210 LEU A N 1
ATOM 1605 C CA . LEU A 1 210 ? -13.400 4.162 -8.541 1.00 72.19 210 LEU A CA 1
ATOM 1606 C C . LEU A 1 210 ? -12.027 3.875 -9.170 1.00 72.19 210 LEU A C 1
ATOM 1608 O O . LEU A 1 210 ? -11.745 4.291 -10.297 1.00 72.19 210 LEU A O 1
ATOM 1612 N N . ALA A 1 211 ? -11.171 3.120 -8.481 1.00 64.69 211 ALA A N 1
ATOM 1613 C CA . ALA A 1 211 ? -9.915 2.626 -9.031 1.00 64.69 211 ALA A CA 1
ATOM 1614 C C . ALA A 1 211 ? -10.145 1.634 -10.186 1.00 64.69 211 ALA A C 1
ATOM 1616 O O . ALA A 1 211 ? -9.385 1.673 -11.155 1.00 64.69 211 ALA A O 1
ATOM 1617 N N . SER A 1 212 ? -11.207 0.825 -10.125 1.00 64.88 212 SER A N 1
ATOM 1618 C CA . SER A 1 212 ? -11.551 -0.201 -11.124 1.00 64.88 212 SER A CA 1
ATOM 1619 C C . SER A 1 212 ? -12.334 0.300 -12.347 1.00 64.88 212 SER A C 1
ATOM 1621 O O . SER A 1 212 ? -12.424 -0.410 -13.345 1.00 64.88 212 SER A O 1
ATOM 1623 N N . LEU A 1 213 ? -12.895 1.511 -12.293 1.00 75.81 213 LEU A N 1
ATOM 1624 C CA . LEU A 1 213 ? -13.675 2.096 -13.386 1.00 75.81 213 LEU A CA 1
ATOM 1625 C C . LEU A 1 213 ? -12.766 2.550 -14.535 1.00 75.81 213 LEU A C 1
ATOM 1627 O O . LEU A 1 213 ? -11.992 3.484 -14.373 1.00 75.81 213 LEU A O 1
ATOM 1631 N N . TYR A 1 214 ? -12.888 1.936 -15.707 1.00 74.25 214 TYR A N 1
ATOM 1632 C CA . TYR A 1 214 ? -12.186 2.336 -16.931 1.00 74.25 214 TYR A CA 1
ATOM 1633 C C . TYR A 1 214 ? -13.187 2.491 -18.085 1.00 74.25 214 TYR A C 1
ATOM 1635 O O . TYR A 1 214 ? -14.232 1.836 -18.057 1.00 74.25 214 TYR A O 1
ATOM 1643 N N . PRO A 1 215 ? -12.905 3.333 -19.099 1.00 84.75 215 PRO A N 1
ATOM 1644 C CA . PRO A 1 215 ? -11.675 4.106 -19.326 1.00 84.75 215 PRO A CA 1
ATOM 1645 C C . PRO A 1 215 ? -11.559 5.402 -18.494 1.00 84.75 215 PRO A C 1
ATOM 1647 O O . PRO A 1 215 ? -12.564 6.009 -18.135 1.00 84.75 215 PRO A O 1
ATOM 1650 N N . LYS A 1 216 ? -10.325 5.865 -18.234 1.00 85.44 216 LYS A N 1
ATOM 1651 C CA . LYS A 1 216 ? -10.020 7.135 -17.539 1.00 85.44 216 LYS A CA 1
ATOM 1652 C C . LYS A 1 216 ? -9.191 8.062 -18.422 1.00 85.44 216 LYS A C 1
ATOM 1654 O O . LYS A 1 216 ? -8.161 7.648 -18.944 1.00 85.44 216 LYS A O 1
ATOM 1659 N N . ILE A 1 217 ? -9.581 9.329 -18.547 1.00 89.25 217 ILE A N 1
ATOM 1660 C CA . ILE A 1 217 ? -8.716 10.350 -19.158 1.00 89.25 217 ILE A CA 1
ATOM 1661 C C . ILE A 1 217 ? -7.662 10.739 -18.122 1.00 89.25 217 ILE A C 1
ATOM 1663 O O . ILE A 1 217 ? -8.003 11.285 -17.076 1.00 89.25 217 ILE A O 1
ATOM 1667 N N . ILE A 1 218 ? -6.395 10.446 -18.405 1.00 86.25 218 ILE A N 1
ATOM 1668 C CA . ILE A 1 218 ? -5.278 10.728 -17.489 1.00 86.25 218 ILE A CA 1
ATOM 1669 C C . ILE A 1 218 ? -4.518 11.994 -17.873 1.00 86.25 218 ILE A C 1
ATOM 1671 O O . ILE A 1 218 ? -3.875 12.618 -17.034 1.00 86.25 218 ILE A O 1
ATOM 1675 N N . MET A 1 219 ? -4.590 12.378 -19.147 1.00 90.69 219 MET A N 1
ATOM 1676 C CA . MET A 1 219 ? -3.989 13.594 -19.672 1.00 90.69 219 MET A CA 1
ATOM 1677 C C . MET A 1 219 ? -4.845 14.111 -20.823 1.00 90.69 219 MET A C 1
ATOM 1679 O O . MET A 1 219 ? -5.382 13.326 -21.605 1.00 90.69 219 MET A O 1
ATOM 1683 N N . ALA A 1 220 ? -4.947 15.426 -20.954 1.00 94.25 220 ALA A N 1
ATOM 1684 C CA . ALA A 1 220 ? -5.560 16.068 -22.104 1.00 94.25 220 ALA A CA 1
ATOM 1685 C C . ALA A 1 220 ? -4.934 17.442 -22.317 1.00 94.25 220 ALA A C 1
ATOM 1687 O O . ALA A 1 220 ? -4.426 18.057 -21.376 1.00 94.25 220 ALA A O 1
ATOM 1688 N N . GLY A 1 221 ? -4.987 17.934 -23.547 1.00 94.69 221 GLY A N 1
ATOM 1689 C CA . GLY A 1 221 ? -4.455 19.245 -23.863 1.00 94.69 221 GLY A CA 1
ATOM 1690 C C . GLY A 1 221 ? -4.709 19.670 -25.297 1.00 94.69 221 GLY A C 1
ATOM 1691 O O . GLY A 1 221 ? -5.357 18.978 -26.084 1.00 94.69 221 GLY A O 1
ATOM 1692 N N . VAL A 1 222 ? -4.178 20.847 -25.616 1.00 94.50 222 VAL A N 1
ATOM 1693 C CA . VAL A 1 222 ? -4.204 21.426 -26.957 1.00 94.50 222 VAL A CA 1
ATOM 1694 C C . VAL A 1 222 ? -2.800 21.904 -27.300 1.00 94.50 222 VAL A C 1
ATOM 1696 O O . VAL A 1 222 ? -2.231 22.714 -26.569 1.00 94.50 222 VAL A O 1
ATOM 1699 N N . ILE A 1 223 ? -2.248 21.409 -28.405 1.00 93.12 223 ILE A N 1
ATOM 1700 C CA . ILE A 1 223 ? -1.000 21.910 -28.989 1.00 93.12 223 ILE A CA 1
ATOM 1701 C C . ILE A 1 223 ? -1.375 23.042 -29.943 1.00 93.12 223 ILE A C 1
ATOM 1703 O O . ILE A 1 223 ? -2.183 22.853 -30.856 1.00 93.12 223 ILE A O 1
ATOM 1707 N N . LYS A 1 224 ? -0.807 24.226 -29.714 1.00 91.31 224 LYS A N 1
ATOM 1708 C CA . LYS A 1 224 ? -1.023 25.418 -30.539 1.00 91.31 224 LYS A CA 1
ATOM 1709 C C . LYS A 1 224 ? -0.015 25.490 -31.695 1.00 91.31 224 LYS A C 1
ATOM 1711 O O . LYS A 1 224 ? 1.074 24.919 -31.595 1.00 91.31 224 LYS A O 1
ATOM 1716 N N . PRO A 1 225 ? -0.324 26.236 -32.771 1.00 85.88 225 PRO A N 1
ATOM 1717 C CA . PRO A 1 225 ? 0.617 26.487 -33.857 1.00 85.88 225 PRO A CA 1
ATOM 1718 C C . PRO A 1 225 ? 1.953 27.032 -33.339 1.00 85.88 225 PRO A C 1
ATOM 1720 O O . PRO A 1 225 ? 1.981 27.916 -32.483 1.00 85.88 225 PRO A O 1
ATOM 1723 N N . GLY A 1 226 ? 3.059 26.493 -33.855 1.00 82.19 226 GLY A N 1
ATOM 1724 C CA . GLY A 1 226 ? 4.417 26.861 -33.441 1.00 82.19 226 GLY A CA 1
ATOM 1725 C C . GLY A 1 226 ? 4.948 26.129 -32.203 1.00 82.19 226 GLY A C 1
ATOM 1726 O O . GLY A 1 226 ? 6.123 26.286 -31.884 1.00 82.19 226 GLY A O 1
ATOM 1727 N N . GLN A 1 227 ? 4.134 25.316 -31.519 1.00 86.94 227 GLN A N 1
ATOM 1728 C CA . GLN A 1 227 ? 4.615 24.440 -30.447 1.00 86.94 227 GLN A CA 1
ATOM 1729 C C . GLN A 1 227 ? 5.129 23.102 -31.001 1.00 86.94 227 GLN A C 1
ATOM 1731 O O . GLN A 1 227 ? 4.634 22.645 -32.036 1.00 86.94 227 GLN A O 1
ATOM 1736 N N . PRO A 1 228 ? 6.080 22.442 -30.308 1.00 86.25 228 PRO A N 1
ATOM 1737 C CA . PRO A 1 228 ? 6.490 21.086 -30.647 1.00 86.25 228 PRO A CA 1
ATOM 1738 C C . PRO A 1 228 ? 5.281 20.151 -30.667 1.00 86.25 228 PRO A C 1
ATOM 1740 O O . PRO A 1 228 ? 4.445 20.179 -29.762 1.00 86.25 228 PRO A O 1
ATOM 1743 N N . TRP A 1 229 ? 5.191 19.309 -31.691 1.00 90.06 229 TRP A N 1
ATOM 1744 C CA . TRP A 1 229 ? 4.121 18.321 -31.832 1.00 90.06 229 TRP A CA 1
ATOM 1745 C C . TRP A 1 229 ? 4.399 17.078 -30.987 1.00 90.06 229 TRP A C 1
ATOM 1747 O O . TRP A 1 229 ? 4.470 15.957 -31.484 1.00 90.06 229 TRP A O 1
ATOM 1757 N N . GLU A 1 230 ? 4.594 17.298 -29.693 1.00 92.50 230 GLU A N 1
ATOM 1758 C CA . GLU A 1 230 ? 4.969 16.272 -28.732 1.00 92.50 230 GLU A CA 1
ATOM 1759 C C . GLU A 1 230 ? 4.075 16.354 -27.494 1.00 92.50 230 GLU A C 1
ATOM 1761 O O . GLU A 1 230 ? 3.802 17.431 -26.962 1.00 92.50 230 GLU A O 1
ATOM 1766 N N . ILE A 1 231 ? 3.631 15.193 -27.020 1.00 93.19 231 ILE A N 1
ATOM 1767 C CA . ILE A 1 231 ? 2.956 15.033 -25.733 1.00 93.19 231 ILE A CA 1
ATOM 1768 C C . ILE A 1 231 ? 3.967 14.403 -24.787 1.00 93.19 231 ILE A C 1
ATOM 1770 O O . ILE A 1 231 ? 4.326 13.235 -24.943 1.00 93.19 231 ILE A O 1
ATOM 1774 N N . ASN A 1 232 ? 4.436 15.184 -23.820 1.00 90.81 232 ASN A N 1
ATOM 1775 C CA . ASN A 1 232 ? 5.448 14.752 -22.862 1.00 90.81 232 ASN A CA 1
ATOM 1776 C C . ASN A 1 232 ? 4.800 14.182 -21.604 1.00 90.81 232 ASN A C 1
ATOM 1778 O O . ASN A 1 232 ? 3.799 14.720 -21.122 1.00 90.81 232 ASN A O 1
ATOM 1782 N N . LYS A 1 233 ? 5.383 13.114 -21.049 1.00 82.81 233 LYS A N 1
ATOM 1783 C CA . LYS A 1 233 ? 4.928 12.578 -19.766 1.00 82.81 233 LYS A CA 1
ATOM 1784 C C . LYS A 1 233 ? 5.138 13.621 -18.656 1.00 82.81 233 LYS A C 1
ATOM 1786 O O . LYS A 1 233 ? 6.158 14.315 -18.669 1.00 82.81 233 LYS A O 1
ATOM 1791 N N . PRO A 1 234 ? 4.223 13.741 -17.679 1.00 78.44 234 PRO A N 1
ATOM 1792 C CA . PRO A 1 234 ? 4.438 14.606 -16.526 1.00 78.44 234 PRO A CA 1
ATOM 1793 C C . PRO A 1 234 ? 5.696 14.191 -15.753 1.00 78.44 234 PRO A C 1
ATOM 1795 O O . PRO A 1 234 ? 5.960 12.994 -15.580 1.00 78.44 234 PRO A O 1
ATOM 1798 N N . ALA A 1 235 ? 6.460 15.171 -15.270 1.00 71.38 235 ALA A N 1
ATOM 1799 C CA . ALA A 1 235 ? 7.646 14.920 -14.457 1.00 71.38 235 ALA A CA 1
ATOM 1800 C C . ALA A 1 235 ? 7.274 14.124 -13.194 1.00 71.38 235 ALA A C 1
ATOM 1802 O O . ALA A 1 235 ? 6.290 14.435 -12.525 1.00 71.38 235 ALA A O 1
ATOM 1803 N N . GLY A 1 236 ? 8.039 13.071 -12.893 1.00 53.56 236 GLY A N 1
ATOM 1804 C CA . GLY A 1 236 ? 7.772 12.184 -11.755 1.00 53.56 236 GLY A CA 1
ATOM 1805 C C . GLY A 1 236 ? 6.571 11.242 -11.923 1.00 53.56 236 GLY A C 1
ATOM 1806 O O . GLY A 1 236 ? 6.212 10.563 -10.966 1.00 53.56 236 GLY A O 1
ATOM 1807 N N . SER A 1 237 ? 5.942 11.177 -13.105 1.00 63.59 237 SER A N 1
ATOM 1808 C CA . SER A 1 237 ? 4.884 10.195 -13.372 1.00 63.59 237 SER A CA 1
ATOM 1809 C C . SER A 1 237 ? 5.445 8.823 -13.759 1.00 63.59 237 SER A C 1
ATOM 1811 O O . SER A 1 237 ? 6.453 8.717 -14.457 1.00 63.59 237 SER A O 1
ATOM 1813 N N . ASN A 1 238 ? 4.723 7.770 -13.369 1.00 62.50 238 ASN A N 1
ATOM 1814 C CA . ASN A 1 238 ? 5.021 6.377 -13.730 1.00 62.50 238 ASN A CA 1
ATOM 1815 C C . ASN A 1 238 ? 4.389 5.962 -15.075 1.00 62.50 238 ASN A C 1
ATOM 1817 O O . ASN A 1 238 ? 4.253 4.772 -15.361 1.00 62.50 238 ASN A O 1
ATOM 1821 N N . ILE A 1 239 ? 3.932 6.927 -15.878 1.00 70.62 239 ILE A N 1
ATOM 1822 C CA . ILE A 1 239 ? 3.306 6.669 -17.178 1.00 70.62 239 ILE A CA 1
ATOM 1823 C C . ILE A 1 239 ? 4.407 6.326 -18.185 1.00 70.62 239 ILE A C 1
ATOM 1825 O O . ILE A 1 239 ? 5.377 7.072 -18.320 1.00 70.62 239 ILE A O 1
ATOM 1829 N N . SER A 1 240 ? 4.213 5.230 -18.918 1.00 74.00 240 SER A N 1
ATOM 1830 C CA . SER A 1 240 ? 4.991 4.893 -20.110 1.00 74.00 240 SER A CA 1
ATOM 1831 C C . SER A 1 240 ? 4.073 4.910 -21.321 1.00 74.00 240 SER A C 1
ATOM 1833 O O . SER A 1 240 ? 3.096 4.163 -21.358 1.00 74.00 240 SER A O 1
ATOM 1835 N N . PHE A 1 241 ? 4.367 5.718 -22.339 1.00 77.56 241 PHE A N 1
ATOM 1836 C CA . PHE A 1 241 ? 3.529 5.725 -23.545 1.00 77.56 241 PHE A CA 1
ATOM 1837 C C . PHE A 1 241 ? 3.763 4.522 -24.470 1.00 77.56 241 PHE A C 1
ATOM 1839 O O . PHE A 1 241 ? 3.031 4.363 -25.451 1.00 77.56 241 PHE A O 1
ATOM 1846 N N . LEU A 1 242 ? 4.726 3.649 -24.156 1.00 70.12 242 LEU A N 1
ATOM 1847 C CA . LEU A 1 242 ? 4.868 2.339 -24.801 1.00 70.12 242 LEU A CA 1
ATOM 1848 C C . LEU A 1 242 ? 3.821 1.331 -24.310 1.00 70.12 242 LEU A C 1
ATOM 1850 O O . LEU A 1 242 ? 3.552 0.346 -24.994 1.00 70.12 242 LEU A O 1
ATOM 1854 N N . ASP A 1 243 ? 3.200 1.584 -23.158 1.00 68.50 243 ASP A N 1
ATOM 1855 C CA . ASP A 1 243 ? 2.147 0.733 -22.622 1.00 68.50 243 ASP A CA 1
ATOM 1856 C C . ASP A 1 243 ? 0.854 0.898 -23.442 1.00 68.50 243 ASP A C 1
ATOM 1858 O O . ASP A 1 243 ? 0.280 1.988 -23.571 1.00 68.50 243 ASP A O 1
ATOM 1862 N N . THR A 1 244 ? 0.389 -0.212 -24.018 1.00 71.19 244 THR A N 1
ATOM 1863 C CA . THR A 1 244 ? -0.796 -0.267 -24.884 1.00 71.19 244 THR A CA 1
ATOM 1864 C C . THR A 1 244 ? -2.096 0.038 -24.143 1.00 71.19 244 THR A C 1
ATOM 1866 O O . THR A 1 244 ? -3.109 0.311 -24.784 1.00 71.19 244 THR A O 1
ATOM 1869 N N . ARG A 1 245 ? -2.075 0.043 -22.805 1.00 75.44 245 ARG A N 1
ATOM 1870 C CA . ARG A 1 245 ? -3.204 0.435 -21.946 1.00 75.44 245 ARG A CA 1
ATOM 1871 C C . ARG A 1 245 ? -3.475 1.930 -21.962 1.00 75.44 245 ARG A C 1
ATOM 1873 O O . ARG A 1 245 ? -4.541 2.361 -21.527 1.00 75.44 245 ARG A O 1
ATOM 1880 N N . TYR A 1 246 ? -2.542 2.724 -22.476 1.00 82.50 246 TYR A N 1
ATOM 1881 C CA . TYR A 1 246 ? -2.764 4.133 -22.754 1.00 82.50 246 TYR A CA 1
ATOM 1882 C C . TYR A 1 246 ? -3.109 4.307 -24.230 1.00 82.50 246 TYR A C 1
ATOM 1884 O O . TYR A 1 246 ? -2.239 4.318 -25.107 1.00 82.50 246 TYR A O 1
ATOM 1892 N N . ALA A 1 247 ? -4.398 4.449 -24.516 1.00 88.06 247 ALA A N 1
ATOM 1893 C CA . ALA A 1 247 ? -4.886 4.873 -25.816 1.00 88.06 247 ALA A CA 1
ATOM 1894 C C . ALA A 1 247 ? -4.661 6.381 -25.986 1.00 88.06 247 ALA A C 1
ATOM 1896 O O . ALA A 1 247 ? -4.751 7.149 -25.030 1.00 88.06 247 ALA A O 1
ATOM 1897 N N . ILE A 1 248 ? -4.372 6.808 -27.212 1.00 91.69 248 ILE A N 1
ATOM 1898 C CA . ILE A 1 248 ? -4.263 8.225 -27.560 1.00 91.69 248 ILE A CA 1
ATOM 1899 C C . ILE A 1 248 ? -5.368 8.573 -28.548 1.00 91.69 248 ILE A C 1
ATOM 1901 O O . ILE A 1 248 ? -5.559 7.877 -29.545 1.00 91.69 248 ILE A O 1
ATOM 1905 N N . GLN A 1 249 ? -6.072 9.662 -28.272 1.00 92.44 249 GLN A N 1
ATOM 1906 C CA . GLN A 1 249 ? -7.013 10.272 -29.192 1.00 92.44 249 GLN A CA 1
ATOM 1907 C C . GLN A 1 249 ? -6.467 11.638 -29.592 1.00 92.44 249 GLN A C 1
ATOM 1909 O O . GLN A 1 249 ? -6.102 12.437 -28.730 1.00 92.44 249 GLN A O 1
ATOM 1914 N N . ILE A 1 250 ? -6.411 11.901 -30.896 1.00 92.31 250 ILE A N 1
ATOM 1915 C CA . ILE A 1 250 ? -6.018 13.203 -31.432 1.00 92.31 250 ILE A CA 1
ATOM 1916 C C . ILE A 1 250 ? -7.075 13.713 -32.404 1.00 92.31 250 ILE A C 1
ATOM 1918 O O . ILE A 1 250 ? -7.648 12.940 -33.172 1.00 92.31 250 ILE A O 1
ATOM 1922 N N . THR A 1 251 ? -7.287 15.023 -32.385 1.00 91.56 251 THR A N 1
ATOM 1923 C CA . THR A 1 251 ? -8.220 15.722 -33.266 1.00 91.56 251 THR A CA 1
ATOM 1924 C C . THR A 1 251 ? -7.573 17.027 -33.732 1.00 91.56 251 THR A C 1
ATOM 1926 O O . THR A 1 251 ? -7.540 18.000 -32.974 1.00 91.56 251 THR A O 1
ATOM 1929 N N . PRO A 1 252 ? -7.033 17.079 -34.960 1.00 90.75 252 PRO A N 1
ATOM 1930 C CA . PRO A 1 252 ? -6.628 18.338 -35.575 1.00 90.75 252 PRO A CA 1
ATOM 1931 C C . PRO A 1 252 ? -7.882 19.169 -35.904 1.00 90.75 252 PRO A C 1
ATOM 1933 O O . PRO A 1 252 ? -8.786 18.674 -36.573 1.00 90.75 252 PRO A O 1
ATOM 1936 N N . GLU A 1 253 ? -7.961 20.415 -35.428 1.00 87.69 253 GLU A N 1
ATOM 1937 C CA . GLU A 1 253 ? -9.144 21.281 -35.616 1.00 87.69 253 GLU A CA 1
ATOM 1938 C C . GLU A 1 253 ? -9.281 21.854 -37.044 1.00 87.69 253 GLU A C 1
ATOM 1940 O O . GLU A 1 253 ? -10.356 22.298 -37.442 1.00 87.69 253 GLU A O 1
ATOM 1945 N N . GLY A 1 254 ? -8.197 21.866 -37.821 1.00 82.75 254 GLY A N 1
ATOM 1946 C CA . GLY A 1 254 ? -8.144 22.379 -39.188 1.00 82.75 254 GLY A CA 1
ATOM 1947 C C . GLY A 1 254 ? -8.185 21.287 -40.259 1.00 82.75 254 GLY A C 1
ATOM 1948 O O . GLY A 1 254 ? -7.975 20.100 -39.995 1.00 82.75 254 GLY A O 1
ATOM 1949 N N . GLY A 1 255 ? -8.401 21.716 -41.507 1.00 81.19 255 GLY A N 1
ATOM 1950 C CA . GLY A 1 255 ? -8.312 20.837 -42.671 1.00 81.19 255 GLY A CA 1
ATOM 1951 C C . GLY A 1 255 ? -6.927 20.199 -42.768 1.00 81.19 255 GLY A C 1
ATOM 1952 O O . GLY A 1 255 ? -5.919 20.910 -42.818 1.00 81.19 255 GLY A O 1
ATOM 1953 N N . HIS A 1 256 ? -6.899 18.868 -42.783 1.00 84.75 256 HIS A N 1
ATOM 1954 C CA . HIS A 1 256 ? -5.683 18.074 -42.882 1.00 84.75 256 HIS A CA 1
ATOM 1955 C C . HIS A 1 256 ? -5.872 16.861 -43.784 1.00 84.75 256 HIS A C 1
ATOM 1957 O O . HIS A 1 256 ? -6.994 16.406 -43.995 1.00 84.75 256 HIS A O 1
ATOM 1963 N N . GLU A 1 257 ? -4.771 16.359 -44.342 1.00 83.44 257 GLU A N 1
ATOM 1964 C CA . GLU A 1 257 ? -4.813 15.186 -45.216 1.00 83.44 257 GLU A CA 1
ATOM 1965 C C . GLU A 1 257 ? -4.603 13.894 -44.429 1.00 83.44 257 GLU A C 1
ATOM 1967 O O . GLU A 1 257 ? -5.343 12.929 -44.606 1.00 83.44 257 GLU A O 1
ATOM 1972 N N . ALA A 1 258 ? -3.588 13.868 -43.565 1.00 83.25 258 ALA A N 1
ATOM 1973 C CA . ALA A 1 258 ? -3.258 12.700 -42.764 1.00 83.25 258 ALA A CA 1
ATOM 1974 C C . ALA A 1 258 ? -2.395 13.074 -41.555 1.00 83.25 258 ALA A C 1
ATOM 1976 O O . ALA A 1 258 ? -1.859 14.183 -41.445 1.00 83.25 258 ALA A O 1
ATOM 1977 N N . TRP A 1 259 ? -2.254 12.109 -40.651 1.00 87.25 259 TRP A N 1
ATOM 1978 C CA . TRP A 1 259 ? -1.403 12.207 -39.479 1.00 87.25 259 TRP A CA 1
ATOM 1979 C C . TRP A 1 259 ? -0.781 10.855 -39.128 1.00 87.25 259 TRP A C 1
ATOM 1981 O O . TRP A 1 259 ? -1.286 9.800 -39.511 1.00 87.25 259 TRP A O 1
ATOM 1991 N N . SER A 1 260 ? 0.328 10.888 -38.394 1.00 87.81 260 SER A N 1
ATOM 1992 C CA . SER A 1 260 ? 0.995 9.705 -37.848 1.00 87.81 260 SER A CA 1
ATOM 1993 C C . SER A 1 260 ? 1.450 9.937 -36.410 1.00 87.81 260 SER A C 1
ATOM 1995 O O . SER A 1 260 ? 1.717 11.073 -36.015 1.00 87.81 260 SER A O 1
ATOM 1997 N N . ILE A 1 261 ? 1.576 8.847 -35.653 1.00 90.62 261 ILE A N 1
ATOM 1998 C CA . ILE A 1 261 ? 1.984 8.847 -34.245 1.00 90.62 261 ILE A CA 1
ATOM 1999 C C . ILE A 1 261 ? 3.229 7.978 -34.077 1.00 90.62 261 ILE A C 1
ATOM 2001 O O . ILE A 1 261 ? 3.283 6.867 -34.600 1.00 90.62 261 ILE A O 1
ATOM 2005 N N . SER A 1 262 ? 4.191 8.457 -33.295 1.00 89.25 262 SER A N 1
ATOM 2006 C CA . SER A 1 262 ? 5.337 7.678 -32.817 1.00 89.25 262 SER A CA 1
ATOM 2007 C C . SER A 1 262 ? 5.352 7.660 -31.289 1.00 89.25 262 SER A C 1
ATOM 2009 O O . SER A 1 262 ? 5.267 8.719 -30.667 1.00 89.25 262 SER A O 1
ATOM 2011 N N . ARG A 1 263 ? 5.476 6.479 -30.675 1.00 83.19 263 ARG A N 1
ATOM 2012 C CA . ARG A 1 263 ? 5.512 6.314 -29.213 1.00 83.19 263 ARG A CA 1
ATOM 2013 C C . ARG A 1 263 ? 6.937 6.066 -28.727 1.00 83.19 263 ARG A C 1
ATOM 2015 O O . ARG A 1 263 ? 7.669 5.293 -29.333 1.00 83.19 263 ARG A O 1
ATOM 2022 N N . GLN A 1 264 ? 7.294 6.700 -27.620 1.00 79.50 264 GLN A N 1
ATOM 2023 C CA . GLN A 1 264 ? 8.493 6.440 -26.823 1.00 79.50 264 GLN A CA 1
ATOM 2024 C C . GLN A 1 264 ? 8.068 6.324 -25.357 1.00 79.50 264 GLN A C 1
ATOM 2026 O O . GLN A 1 264 ? 6.938 6.669 -25.024 1.00 79.50 264 GLN A O 1
ATOM 2031 N N . ASP A 1 265 ? 8.949 5.874 -24.462 1.00 70.88 265 ASP A N 1
ATOM 2032 C CA . ASP A 1 265 ? 8.598 5.795 -23.035 1.00 70.88 265 ASP A CA 1
ATOM 2033 C C . ASP A 1 265 ? 8.139 7.156 -22.483 1.00 70.88 265 ASP A C 1
ATOM 2035 O O . ASP A 1 265 ? 7.125 7.263 -21.793 1.00 70.88 265 ASP A O 1
ATOM 2039 N N . THR A 1 266 ? 8.870 8.213 -22.840 1.00 75.50 266 THR A N 1
ATOM 2040 C CA . THR A 1 266 ? 8.737 9.544 -22.242 1.00 75.50 266 THR A CA 1
ATOM 2041 C C . THR A 1 266 ? 7.831 10.498 -23.016 1.00 75.50 266 THR A C 1
ATOM 2043 O O . THR A 1 266 ? 7.371 11.490 -22.446 1.00 75.50 266 THR A O 1
ATOM 2046 N N . LYS A 1 267 ? 7.563 10.218 -24.297 1.00 87.25 267 LYS A N 1
ATOM 2047 C CA . LYS A 1 267 ? 6.801 11.116 -25.170 1.00 87.25 267 LYS A CA 1
ATOM 2048 C C . LYS A 1 267 ? 6.022 10.405 -26.271 1.00 87.25 267 LYS A C 1
ATOM 2050 O O . LYS A 1 267 ? 6.385 9.318 -26.721 1.00 87.25 267 LYS A O 1
ATOM 2055 N N . ILE A 1 268 ? 4.979 11.074 -26.750 1.00 90.94 268 ILE A N 1
ATOM 2056 C CA . ILE A 1 268 ? 4.289 10.739 -27.995 1.00 90.94 268 ILE A CA 1
ATOM 2057 C C . ILE A 1 268 ? 4.553 11.852 -29.003 1.00 90.94 268 ILE A C 1
ATOM 2059 O O . ILE A 1 268 ? 4.158 12.995 -28.786 1.00 90.94 268 ILE A O 1
ATOM 2063 N N . GLY A 1 269 ? 5.214 11.507 -30.104 1.00 92.12 269 GLY A N 1
ATOM 2064 C CA . GLY A 1 269 ? 5.407 12.395 -31.246 1.00 92.12 269 GLY A CA 1
ATOM 2065 C C . GLY A 1 269 ? 4.215 12.331 -32.196 1.00 92.12 269 GLY A C 1
ATOM 2066 O O . GLY A 1 269 ? 3.724 11.243 -32.513 1.00 92.12 269 GLY A O 1
ATOM 2067 N N . LEU A 1 270 ? 3.763 13.493 -32.656 1.00 91.81 270 LEU A N 1
ATOM 2068 C CA . LEU A 1 270 ? 2.704 13.654 -33.642 1.00 91.81 270 LEU A CA 1
ATOM 2069 C C . LEU A 1 270 ? 3.289 14.276 -34.908 1.00 91.81 270 LEU A C 1
ATOM 2071 O O . LEU A 1 270 ? 4.102 15.194 -34.853 1.00 91.81 270 LEU A O 1
ATOM 2075 N N . ASN A 1 271 ? 2.843 13.803 -36.065 1.00 89.06 271 ASN A N 1
ATOM 2076 C CA . ASN A 1 271 ? 3.164 14.424 -37.342 1.00 89.06 271 ASN A CA 1
ATOM 2077 C C . ASN A 1 271 ? 1.881 14.585 -38.149 1.00 89.06 271 ASN A C 1
ATOM 2079 O O . ASN A 1 271 ? 1.264 13.586 -38.511 1.00 89.06 271 ASN A O 1
ATOM 2083 N N . ILE A 1 272 ? 1.470 15.828 -38.398 1.00 88.62 272 ILE A N 1
ATOM 2084 C CA . ILE A 1 272 ? 0.247 16.172 -39.130 1.00 88.62 272 ILE A CA 1
ATOM 2085 C C . ILE A 1 272 ? 0.648 16.986 -40.348 1.00 88.62 272 ILE A C 1
ATOM 2087 O O . ILE A 1 272 ? 1.431 17.929 -40.250 1.00 88.62 272 ILE A O 1
ATOM 2091 N N . PHE A 1 273 ? 0.113 16.642 -41.510 1.00 85.88 273 PHE A N 1
ATOM 2092 C CA . PHE A 1 273 ? 0.497 17.320 -42.738 1.00 85.88 273 PHE A CA 1
ATOM 2093 C C . PHE A 1 273 ? -0.678 17.525 -43.681 1.00 85.88 273 PHE A C 1
ATOM 2095 O O . PHE A 1 273 ? -1.661 16.779 -43.694 1.00 85.88 273 PHE A O 1
ATOM 2102 N N . ASN A 1 274 ? -0.509 18.548 -44.513 1.00 82.19 274 ASN A N 1
ATOM 2103 C CA . ASN A 1 274 ? -1.365 18.848 -45.648 1.00 82.19 274 ASN A CA 1
ATOM 2104 C C . ASN A 1 274 ? -0.560 18.608 -46.930 1.00 82.19 274 ASN A C 1
ATOM 2106 O O . ASN A 1 274 ? 0.675 18.641 -46.912 1.00 82.19 274 ASN A O 1
ATOM 2110 N N . ARG A 1 275 ? -1.234 18.427 -48.065 1.00 74.19 275 ARG A N 1
ATOM 2111 C CA . ARG A 1 275 ? -0.588 18.489 -49.381 1.00 74.19 275 ARG A CA 1
ATOM 2112 C C . ARG A 1 275 ? -0.776 19.849 -50.029 1.00 74.19 275 ARG A C 1
ATOM 2114 O O . ARG A 1 275 ? -1.867 20.410 -50.022 1.00 74.19 275 ARG A O 1
ATOM 2121 N N . SER A 1 276 ? 0.293 20.324 -50.660 1.00 73.31 276 SER A N 1
ATOM 2122 C CA . SER A 1 276 ? 0.237 21.352 -51.695 1.00 73.31 276 SER A CA 1
ATOM 2123 C C . SER A 1 276 ? 0.867 20.779 -52.964 1.00 73.31 276 SER A C 1
ATOM 2125 O O . SER A 1 276 ? 2.083 20.584 -53.038 1.00 73.31 276 SER A O 1
ATOM 2127 N N . GLY A 1 277 ? 0.033 20.417 -53.943 1.00 76.25 277 GLY A N 1
ATOM 2128 C CA . GLY A 1 277 ? 0.473 19.669 -55.124 1.00 76.25 277 GLY A CA 1
ATOM 2129 C C . GLY A 1 277 ? 1.030 18.290 -54.746 1.00 76.25 277 GLY A C 1
ATOM 2130 O O . GLY A 1 277 ? 0.327 17.475 -54.151 1.00 76.25 277 GLY A O 1
ATOM 2131 N N . THR A 1 278 ? 2.297 18.024 -55.076 1.00 71.69 278 THR A N 1
ATOM 2132 C CA . THR A 1 278 ? 3.006 16.772 -54.737 1.00 71.69 278 THR A CA 1
ATOM 2133 C C . THR A 1 278 ? 3.773 16.820 -53.410 1.00 71.69 278 THR A C 1
ATOM 2135 O O . THR A 1 278 ? 4.231 15.775 -52.946 1.00 71.69 278 THR A O 1
ATOM 2138 N N . SER A 1 279 ? 3.916 17.992 -52.783 1.00 74.69 279 SER A N 1
ATOM 2139 C CA . SER A 1 279 ? 4.746 18.180 -51.586 1.00 74.69 279 SER A CA 1
ATOM 2140 C C . SER A 1 279 ? 3.910 18.237 -50.310 1.00 74.69 279 SER A C 1
ATOM 2142 O O . SER A 1 279 ? 2.818 18.812 -50.284 1.00 74.69 279 SER A O 1
ATOM 2144 N N . ARG A 1 280 ? 4.445 17.664 -49.226 1.00 77.56 280 ARG A N 1
ATOM 2145 C CA . ARG A 1 280 ? 3.881 17.829 -47.881 1.00 77.56 280 ARG A CA 1
ATOM 2146 C C . ARG A 1 280 ? 4.195 19.236 -47.377 1.00 77.56 280 ARG A C 1
ATOM 2148 O O . ARG A 1 280 ? 5.332 19.686 -47.487 1.00 77.56 280 ARG A O 1
ATOM 2155 N N . VAL A 1 281 ? 3.196 19.908 -46.820 1.00 76.88 281 VAL A N 1
ATOM 2156 C CA . VAL A 1 281 ? 3.326 21.207 -46.153 1.00 76.88 281 VAL A CA 1
ATOM 2157 C C . VAL A 1 281 ? 2.855 21.090 -44.704 1.00 76.88 281 VAL A C 1
ATOM 2159 O O . VAL A 1 281 ? 1.992 20.268 -44.384 1.00 76.88 281 VAL A O 1
ATOM 2162 N N . GLY A 1 282 ? 3.465 21.884 -43.822 1.00 72.81 282 GLY A N 1
ATOM 2163 C CA . GLY A 1 282 ? 3.179 21.854 -42.390 1.00 72.81 282 GLY A CA 1
ATOM 2164 C C . GLY A 1 282 ? 1.738 22.256 -42.077 1.00 72.81 282 GLY A C 1
ATOM 2165 O O . GLY A 1 282 ? 1.195 23.186 -42.673 1.00 72.81 282 GLY A O 1
ATOM 2166 N N . TYR A 1 283 ? 1.126 21.545 -41.135 1.00 85.38 283 TYR A N 1
ATOM 2167 C CA . TYR A 1 283 ? -0.177 21.883 -40.576 1.00 85.38 283 TYR A CA 1
ATOM 2168 C C . TYR A 1 283 ? -0.085 23.124 -39.666 1.00 85.38 283 TYR A C 1
ATOM 2170 O O . TYR A 1 283 ? 0.889 23.298 -38.938 1.00 85.38 283 TYR A O 1
ATOM 2178 N N . SER A 1 284 ? -1.091 24.000 -39.708 1.00 82.31 284 SER A N 1
ATOM 2179 C CA . SER A 1 284 ? -1.084 25.296 -39.003 1.00 82.31 284 SER A CA 1
ATOM 2180 C C . SER A 1 284 ? -2.263 25.507 -38.048 1.00 82.31 284 SER A C 1
ATOM 2182 O O . SER A 1 284 ? -2.423 26.606 -37.520 1.00 82.31 284 SER A O 1
ATOM 2184 N N . GLY A 1 285 ? -3.092 24.483 -37.821 1.00 86.81 285 GLY A N 1
ATOM 2185 C CA . GLY A 1 285 ? -4.198 24.535 -36.861 1.00 86.81 285 GLY A CA 1
ATOM 2186 C C . GLY A 1 285 ? -3.809 24.037 -35.465 1.00 86.81 285 GLY A C 1
ATOM 2187 O O . GLY A 1 285 ? -2.694 23.566 -35.239 1.00 86.81 285 GLY A O 1
ATOM 2188 N N . ASN A 1 286 ? -4.749 24.108 -34.521 1.00 92.44 286 ASN A N 1
ATOM 2189 C CA . ASN A 1 286 ? -4.579 23.488 -33.207 1.00 92.44 286 ASN A CA 1
ATOM 2190 C C . ASN A 1 286 ? -4.720 21.961 -33.299 1.00 92.44 286 ASN A C 1
ATOM 2192 O O . ASN A 1 286 ? -5.353 21.431 -34.221 1.00 92.44 286 ASN A O 1
ATOM 2196 N N . ILE A 1 287 ? -4.168 21.261 -32.310 1.00 92.75 287 ILE A N 1
ATOM 2197 C CA . ILE A 1 287 ? -4.295 19.810 -32.158 1.00 92.75 287 ILE A CA 1
ATOM 2198 C C . ILE A 1 287 ? -4.825 19.526 -30.757 1.00 92.75 287 ILE A C 1
ATOM 2200 O O . ILE A 1 287 ? -4.096 19.684 -29.776 1.00 92.75 287 ILE A O 1
ATOM 2204 N N . CYS A 1 288 ? -6.079 19.098 -30.656 1.00 94.12 288 CYS A N 1
ATOM 2205 C CA . CYS A 1 288 ? -6.633 18.588 -29.407 1.00 94.12 288 CYS A CA 1
ATOM 2206 C C . CYS A 1 288 ? -6.186 17.145 -29.210 1.00 94.12 288 CYS A C 1
ATOM 2208 O O . CYS A 1 288 ? -6.197 16.353 -30.155 1.00 94.12 288 CYS A O 1
ATOM 2210 N N . TRP A 1 289 ? -5.821 16.786 -27.987 1.00 94.50 289 TRP A N 1
ATOM 2211 C CA . TRP A 1 289 ? -5.409 15.428 -27.673 1.00 94.50 289 TRP A CA 1
ATOM 2212 C C . TRP A 1 289 ? -5.866 15.008 -26.280 1.00 94.50 289 TRP A C 1
ATOM 2214 O O . TRP A 1 289 ? -6.006 15.828 -25.369 1.00 94.50 289 TRP A O 1
ATOM 2224 N N . SER A 1 290 ? -6.070 13.706 -26.113 1.00 94.88 290 SER A N 1
ATOM 2225 C CA . SER A 1 290 ? -6.250 13.065 -24.817 1.00 94.88 290 SER A CA 1
ATOM 2226 C C . SER A 1 290 ? -5.525 11.725 -24.778 1.00 94.88 290 SER A C 1
ATOM 2228 O O . SER A 1 290 ? -5.429 11.005 -25.775 1.00 94.88 290 SER A O 1
ATOM 2230 N N . VAL A 1 291 ? -4.989 11.400 -23.606 1.00 91.56 291 VAL A N 1
ATOM 2231 C CA . VAL A 1 291 ? -4.461 10.078 -23.284 1.00 91.56 291 VAL A CA 1
ATOM 2232 C C . VAL A 1 291 ? -5.449 9.422 -22.335 1.00 91.56 291 VAL A C 1
ATOM 2234 O O . VAL A 1 291 ? -5.754 9.940 -21.256 1.00 91.56 291 VAL A O 1
ATOM 2237 N N . ILE A 1 292 ? -5.970 8.287 -22.775 1.00 91.06 292 ILE A N 1
ATOM 2238 C CA . ILE A 1 292 ? -7.018 7.531 -22.114 1.00 91.06 292 ILE A CA 1
ATOM 2239 C C . ILE A 1 292 ? -6.402 6.230 -21.625 1.00 91.06 292 ILE A C 1
ATOM 2241 O O . ILE A 1 292 ? -5.947 5.407 -22.414 1.00 91.06 292 ILE A O 1
ATOM 2245 N N . GLN A 1 293 ? -6.414 6.025 -20.319 1.00 84.38 293 GLN A N 1
ATOM 2246 C CA . GLN A 1 293 ? -6.138 4.729 -19.740 1.00 84.38 293 GLN A CA 1
ATOM 2247 C C . GLN A 1 293 ? -7.368 3.837 -19.934 1.00 84.38 293 GLN A C 1
ATOM 2249 O O . GLN A 1 293 ? -8.418 4.088 -19.341 1.00 84.38 293 GLN A O 1
ATOM 2254 N N . VAL A 1 294 ? -7.260 2.824 -20.791 1.00 81.31 294 VAL A N 1
ATOM 2255 C CA . VAL A 1 294 ? -8.386 1.943 -21.144 1.00 81.31 294 VAL A CA 1
ATOM 2256 C C . VAL A 1 294 ? -8.581 0.793 -20.160 1.00 81.31 294 VAL A C 1
ATOM 2258 O O . VAL A 1 294 ? -9.665 0.224 -20.103 1.00 81.31 294 VAL A O 1
ATOM 2261 N N . GLU A 1 295 ? -7.568 0.497 -19.348 1.00 69.44 295 GLU A N 1
ATOM 2262 C CA . GLU A 1 295 ? -7.625 -0.483 -18.265 1.00 69.44 295 GLU A CA 1
ATOM 2263 C C . GLU A 1 295 ? -6.591 -0.170 -17.172 1.00 69.44 295 GLU A C 1
ATOM 2265 O O . GLU A 1 295 ? -5.651 0.603 -17.376 1.00 69.44 295 GLU A O 1
ATOM 2270 N N . GLY A 1 296 ? -6.753 -0.768 -15.993 1.00 61.31 296 GLY A N 1
ATOM 2271 C CA . GLY A 1 296 ? -5.873 -0.510 -14.857 1.00 61.31 296 GLY A CA 1
ATOM 2272 C C . GLY A 1 296 ? -4.420 -0.903 -15.073 1.00 61.31 296 GLY A C 1
ATOM 2273 O O . GLY A 1 296 ? -4.099 -1.878 -15.749 1.00 61.31 296 GLY A O 1
ATOM 2274 N N . LEU A 1 297 ? -3.523 -0.142 -14.432 1.00 53.78 297 LEU A N 1
ATOM 2275 C CA . LEU A 1 297 ? -2.107 -0.512 -14.291 1.00 53.78 297 LEU A CA 1
ATOM 2276 C C . LEU A 1 297 ? -1.967 -1.864 -13.573 1.00 53.78 297 LEU A C 1
ATOM 2278 O O . LEU A 1 297 ? -1.070 -2.654 -13.871 1.00 53.78 297 LEU A O 1
ATOM 2282 N N . THR A 1 298 ? -2.925 -2.140 -12.694 1.00 51.09 298 THR A N 1
ATOM 2283 C CA . THR A 1 298 ? -3.306 -3.452 -12.199 1.00 51.09 298 THR A CA 1
ATOM 2284 C C . THR A 1 298 ? -4.590 -3.849 -12.936 1.00 51.09 298 THR A C 1
ATOM 2286 O O . THR A 1 298 ? -5.672 -3.346 -12.634 1.00 51.09 298 THR A O 1
ATOM 2289 N N . SER A 1 299 ? -4.508 -4.692 -13.969 1.00 49.16 299 SER A N 1
ATOM 2290 C CA . SER A 1 299 ? -5.737 -5.327 -14.456 1.00 49.16 299 SER A CA 1
ATOM 2291 C C . SER A 1 299 ? -6.195 -6.304 -13.367 1.00 49.16 299 SER A C 1
ATOM 2293 O O . SER A 1 299 ? -5.362 -6.917 -12.695 1.00 49.16 299 SER A O 1
ATOM 2295 N N . SER A 1 300 ? -7.505 -6.458 -13.158 1.00 53.38 300 SER A N 1
ATOM 2296 C CA . SER A 1 300 ? -8.050 -7.458 -12.220 1.00 53.38 300 SER A CA 1
ATOM 2297 C C . SER A 1 300 ? -7.589 -8.885 -12.542 1.00 53.38 300 SER A C 1
ATOM 2299 O O . SER A 1 300 ? -7.689 -9.767 -11.698 1.00 53.38 300 SER A O 1
ATOM 2301 N N . THR A 1 301 ? -7.067 -9.094 -13.752 1.00 62.78 301 THR A N 1
ATOM 2302 C CA . THR A 1 301 ? -6.526 -10.354 -14.255 1.00 62.78 301 THR A CA 1
ATOM 2303 C C . THR A 1 301 ? -4.996 -10.401 -14.263 1.00 62.78 301 THR A C 1
ATOM 2305 O O . THR A 1 301 ? -4.438 -11.457 -14.538 1.00 62.78 301 THR A O 1
ATOM 2308 N N . GLY A 1 302 ? -4.290 -9.288 -14.041 1.00 70.25 302 GLY A N 1
ATOM 2309 C CA . GLY A 1 302 ? -2.828 -9.214 -14.137 1.00 70.25 302 GLY A CA 1
ATOM 2310 C C . GLY A 1 302 ? -2.224 -9.424 -15.528 1.00 70.25 302 GLY A C 1
ATOM 2311 O O . GLY A 1 302 ? -1.007 -9.499 -15.647 1.00 70.25 302 GLY A O 1
ATOM 2312 N N . ASN A 1 303 ? -3.037 -9.555 -16.579 1.00 81.56 303 ASN A N 1
ATOM 2313 C CA . ASN A 1 303 ? -2.548 -9.770 -17.939 1.00 81.56 303 ASN A CA 1
ATOM 2314 C C . ASN A 1 303 ? -2.063 -8.451 -18.555 1.00 81.56 303 ASN A C 1
ATOM 2316 O O . ASN A 1 303 ? -2.695 -7.413 -18.359 1.00 81.56 303 ASN A O 1
ATOM 2320 N N . GLY A 1 304 ? -0.984 -8.504 -19.338 1.00 82.31 304 GLY A N 1
ATOM 2321 C CA . GLY A 1 304 ? -0.443 -7.340 -20.036 1.00 82.31 304 GLY A CA 1
ATOM 2322 C C . GLY A 1 304 ? 1.058 -7.414 -20.299 1.00 82.31 304 GLY A C 1
ATOM 2323 O O . GLY A 1 304 ? 1.727 -8.406 -20.002 1.00 82.31 304 GLY A O 1
ATOM 2324 N N . SER A 1 305 ? 1.584 -6.337 -20.875 1.00 85.31 305 SER A N 1
ATOM 2325 C CA . SER A 1 305 ? 3.016 -6.104 -21.049 1.00 85.31 305 SER A CA 1
ATOM 2326 C C . SER A 1 305 ? 3.473 -5.008 -20.093 1.00 85.31 305 SER A C 1
ATOM 2328 O O . SER A 1 305 ? 2.881 -3.934 -20.031 1.00 85.31 305 SER A O 1
ATOM 2330 N N . TYR A 1 306 ? 4.527 -5.298 -19.346 1.00 85.31 306 TYR A N 1
ATOM 2331 C CA . TYR A 1 306 ? 5.078 -4.474 -18.286 1.00 85.31 306 TYR A CA 1
ATOM 2332 C C . TYR A 1 306 ? 6.485 -4.032 -18.674 1.00 85.31 306 TYR A C 1
ATOM 2334 O O . TYR A 1 306 ? 7.342 -4.847 -19.027 1.00 85.31 306 TYR A O 1
ATOM 2342 N N . VAL A 1 307 ? 6.705 -2.725 -18.582 1.00 86.56 307 VAL A N 1
ATOM 2343 C CA . VAL A 1 307 ? 7.981 -2.052 -18.841 1.00 86.56 307 VAL A CA 1
ATOM 2344 C C . VAL A 1 307 ? 8.498 -1.413 -17.553 1.00 86.56 307 VAL A C 1
ATOM 2346 O O . VAL A 1 307 ? 7.795 -1.374 -16.542 1.00 86.56 307 VAL A O 1
ATOM 2349 N N . TYR A 1 308 ? 9.738 -0.929 -17.568 1.00 87.19 308 TYR A N 1
ATOM 2350 C CA . TYR A 1 308 ? 10.343 -0.297 -16.401 1.00 87.19 308 TYR A CA 1
ATOM 2351 C C . TYR A 1 308 ? 9.602 0.985 -15.993 1.00 87.19 308 TYR A C 1
ATOM 2353 O O . TYR A 1 308 ? 9.566 1.959 -16.737 1.00 87.19 308 TYR A O 1
ATOM 2361 N N . THR A 1 309 ? 9.065 1.001 -14.773 1.00 79.00 309 THR A N 1
ATOM 2362 C CA . THR A 1 309 ? 8.446 2.185 -14.145 1.00 79.00 309 THR A CA 1
ATOM 2363 C C . THR A 1 309 ? 9.119 2.562 -12.821 1.00 79.00 309 THR A C 1
ATOM 2365 O O . THR A 1 309 ? 8.695 3.500 -12.152 1.00 79.00 309 THR A O 1
ATOM 2368 N N . GLY A 1 310 ? 10.138 1.803 -12.394 1.00 80.44 310 GLY A N 1
ATOM 2369 C CA . GLY A 1 310 ? 10.789 1.937 -11.085 1.00 80.44 310 GLY A CA 1
ATOM 2370 C C . GLY A 1 310 ? 9.945 1.479 -9.889 1.00 80.44 310 GLY A C 1
ATOM 2371 O O . GLY A 1 310 ? 10.450 1.463 -8.771 1.00 80.44 310 GLY A O 1
ATOM 2372 N N . THR A 1 311 ? 8.686 1.078 -10.097 1.00 76.62 311 THR A N 1
ATOM 2373 C CA . THR A 1 311 ? 7.780 0.640 -9.025 1.00 76.62 311 THR A CA 1
ATOM 2374 C C . THR A 1 311 ? 7.262 -0.774 -9.304 1.00 76.62 311 THR A C 1
ATOM 2376 O O . THR A 1 311 ? 6.820 -1.036 -10.425 1.00 76.62 311 THR A O 1
ATOM 2379 N N . PRO A 1 312 ? 7.266 -1.690 -8.316 1.00 78.75 312 PRO A N 1
ATOM 2380 C CA . PRO A 1 312 ? 6.653 -3.002 -8.482 1.00 78.75 312 PRO A CA 1
ATOM 2381 C C . PRO A 1 312 ? 5.143 -2.912 -8.741 1.00 78.75 312 PRO A C 1
ATOM 2383 O O . PRO A 1 312 ? 4.444 -2.104 -8.130 1.00 78.75 312 PRO A O 1
ATOM 2386 N N . VAL A 1 313 ? 4.632 -3.790 -9.597 1.00 80.12 313 VAL A N 1
ATOM 2387 C CA . VAL A 1 313 ? 3.199 -3.962 -9.862 1.00 80.12 313 VAL A CA 1
ATOM 2388 C C . VAL A 1 313 ? 2.690 -5.180 -9.099 1.00 80.12 313 VAL A C 1
ATOM 2390 O O . VAL A 1 313 ? 3.371 -6.202 -9.056 1.00 80.12 313 VAL A O 1
ATOM 2393 N N . VAL A 1 314 ? 1.496 -5.085 -8.507 1.00 77.88 314 VAL A N 1
ATOM 2394 C CA . VAL A 1 314 ? 0.873 -6.189 -7.763 1.00 77.88 314 VAL A CA 1
ATOM 2395 C C . VAL A 1 314 ? -0.490 -6.534 -8.352 1.00 77.88 314 VAL A C 1
ATOM 2397 O O . VAL A 1 314 ? -1.289 -5.634 -8.602 1.00 77.88 314 VAL A O 1
ATOM 2400 N N . PHE A 1 315 ? -0.774 -7.818 -8.566 1.00 76.62 315 PHE A N 1
ATOM 2401 C CA . PHE A 1 315 ? -2.074 -8.277 -9.069 1.00 76.62 315 PHE A CA 1
ATOM 2402 C C . PHE A 1 315 ? -2.453 -9.668 -8.530 1.00 76.62 315 PHE A C 1
ATOM 2404 O O . PHE A 1 315 ? -1.565 -10.434 -8.146 1.00 76.62 315 PHE A O 1
ATOM 2411 N N . PRO A 1 316 ? -3.755 -10.007 -8.476 1.00 75.69 316 PRO A N 1
ATOM 2412 C CA . PRO A 1 316 ? -4.211 -11.296 -7.965 1.00 75.69 316 PRO A CA 1
ATOM 2413 C C . PRO A 1 316 ? -4.129 -12.423 -9.011 1.00 75.69 316 PRO A C 1
ATOM 2415 O O . PRO A 1 316 ? -4.293 -12.189 -10.207 1.00 75.69 316 PRO A O 1
ATOM 2418 N N . ILE A 1 317 ? -3.947 -13.656 -8.536 1.00 79.31 317 ILE A N 1
ATOM 2419 C CA . ILE A 1 317 ? -4.213 -14.913 -9.250 1.00 79.31 317 ILE A CA 1
ATOM 2420 C C . ILE A 1 317 ? -5.229 -15.701 -8.420 1.00 79.31 317 ILE A C 1
ATOM 2422 O O . ILE A 1 317 ? -4.964 -16.050 -7.262 1.00 79.31 317 ILE A O 1
ATOM 2426 N N . LEU A 1 318 ? -6.401 -15.972 -8.992 1.00 81.06 318 LEU A N 1
ATOM 2427 C CA . LEU A 1 318 ? -7.486 -16.678 -8.309 1.00 81.06 318 LEU A CA 1
ATOM 2428 C C . LEU A 1 318 ? -7.137 -18.154 -8.061 1.00 81.06 318 LEU A C 1
ATOM 2430 O O . LEU A 1 318 ? -6.258 -18.720 -8.708 1.00 81.06 318 LEU A O 1
ATOM 2434 N N . ALA A 1 319 ? -7.829 -18.787 -7.113 1.00 82.25 319 ALA A N 1
ATOM 2435 C CA . ALA A 1 319 ? -7.692 -20.221 -6.864 1.00 82.25 319 ALA A CA 1
ATOM 2436 C C . ALA A 1 319 ? -7.991 -21.025 -8.146 1.00 82.25 319 ALA A C 1
ATOM 2438 O O . ALA A 1 319 ? -9.035 -20.838 -8.771 1.00 82.25 319 ALA A O 1
ATOM 2439 N N . GLY A 1 320 ? -7.068 -21.903 -8.540 1.00 82.69 320 GLY A N 1
ATOM 2440 C CA . GLY A 1 320 ? -7.133 -22.700 -9.768 1.00 82.69 320 GLY A CA 1
ATOM 2441 C C . GLY A 1 320 ? -6.764 -21.959 -11.059 1.00 82.69 320 GLY A C 1
ATOM 2442 O O . GLY A 1 320 ? -6.784 -22.573 -12.121 1.00 82.69 320 GLY A O 1
ATOM 2443 N N . GLU A 1 321 ? -6.428 -20.666 -11.007 1.00 84.38 321 GLU A N 1
ATOM 2444 C CA . GLU A 1 321 ? -6.039 -19.895 -12.192 1.00 84.38 321 GLU A CA 1
ATOM 2445 C C . GLU A 1 321 ? -4.561 -20.116 -12.559 1.00 84.38 321 GLU A C 1
ATOM 2447 O O . GLU A 1 321 ? -3.681 -20.162 -11.689 1.00 84.38 321 GLU A O 1
ATOM 2452 N N . SER A 1 322 ? -4.285 -20.194 -13.866 1.00 88.88 322 SER A N 1
ATOM 2453 C CA . SER A 1 322 ? -2.937 -20.312 -14.426 1.00 88.88 322 SER A CA 1
ATOM 2454 C C . SER A 1 322 ? -2.507 -19.044 -15.170 1.00 88.88 322 SER A C 1
ATOM 2456 O O . SER A 1 322 ? -3.245 -18.481 -15.986 1.00 88.88 322 SER A O 1
ATOM 2458 N N . LYS A 1 323 ? -1.263 -18.612 -14.937 1.00 89.38 323 LYS A N 1
ATOM 2459 C CA . LYS A 1 323 ? -0.618 -17.490 -15.632 1.00 89.38 323 LYS A CA 1
ATOM 2460 C C . LYS A 1 323 ? 0.667 -17.927 -16.313 1.00 89.38 323 LYS A C 1
ATOM 2462 O O . LYS A 1 323 ? 1.500 -18.609 -15.718 1.00 89.38 323 LYS A O 1
ATOM 2467 N N . ALA A 1 324 ? 0.830 -17.482 -17.552 1.00 91.00 324 ALA A N 1
ATOM 2468 C CA . ALA A 1 324 ? 2.073 -17.551 -18.293 1.00 91.00 324 ALA A CA 1
ATOM 2469 C C . ALA A 1 324 ? 2.848 -16.239 -18.123 1.00 91.00 324 ALA A C 1
ATOM 2471 O O . ALA A 1 324 ? 2.308 -15.154 -18.346 1.00 91.00 324 ALA A O 1
ATOM 2472 N N . PHE A 1 325 ? 4.120 -16.355 -17.765 1.00 93.06 325 PHE A N 1
ATOM 2473 C CA . PHE A 1 325 ? 5.051 -15.250 -17.601 1.00 93.06 325 PHE A CA 1
ATOM 2474 C C . PHE A 1 325 ? 6.170 -15.366 -18.624 1.00 93.06 325 PHE A C 1
ATOM 2476 O O . PHE A 1 325 ? 6.770 -16.429 -18.752 1.00 93.06 325 PHE A O 1
ATOM 2483 N N . THR A 1 326 ? 6.503 -14.263 -19.285 1.00 94.00 326 THR A N 1
ATOM 2484 C CA . THR A 1 326 ? 7.773 -14.083 -19.995 1.00 94.00 326 THR A CA 1
ATOM 2485 C C . THR A 1 326 ? 8.511 -12.948 -19.311 1.00 94.00 326 THR A C 1
ATOM 2487 O O . THR A 1 326 ? 8.018 -11.828 -19.313 1.00 94.00 326 THR A O 1
ATOM 2490 N N . ILE A 1 327 ? 9.661 -13.231 -18.709 1.00 95.69 327 ILE A N 1
ATOM 2491 C CA . ILE A 1 327 ? 10.455 -12.294 -17.913 1.00 95.69 327 ILE A CA 1
ATOM 2492 C C . ILE A 1 327 ? 11.805 -12.116 -18.604 1.00 95.69 327 ILE A C 1
ATOM 2494 O O . ILE A 1 327 ? 12.489 -13.098 -18.886 1.00 95.69 327 ILE A O 1
ATOM 2498 N N . ILE A 1 328 ? 12.186 -10.872 -18.864 1.00 96.06 328 ILE A N 1
ATOM 2499 C CA . ILE A 1 328 ? 13.449 -10.485 -19.490 1.00 96.06 328 ILE A CA 1
ATOM 2500 C C . ILE A 1 328 ? 14.160 -9.510 -18.549 1.00 96.06 328 ILE A C 1
ATOM 2502 O O . ILE A 1 328 ? 13.597 -8.467 -18.197 1.00 96.06 328 ILE A O 1
ATOM 2506 N N . GLY A 1 329 ? 15.369 -9.864 -18.109 1.00 97.00 329 GLY A N 1
ATOM 2507 C CA . GLY A 1 329 ? 16.241 -8.989 -17.318 1.00 97.00 329 GLY A CA 1
ATOM 2508 C C . GLY A 1 329 ? 16.683 -7.769 -18.127 1.00 97.00 329 GLY A C 1
ATOM 2509 O O . GLY A 1 329 ? 16.640 -7.791 -19.354 1.00 97.00 329 GLY A O 1
ATOM 2510 N N . ALA A 1 330 ? 17.089 -6.689 -17.468 1.00 97.50 330 ALA A N 1
ATOM 2511 C CA . ALA A 1 330 ? 17.582 -5.516 -18.186 1.00 97.50 330 ALA A CA 1
ATOM 2512 C C . ALA A 1 330 ? 19.005 -5.733 -18.725 1.00 97.50 330 ALA A C 1
ATOM 2514 O O . ALA A 1 330 ? 19.767 -6.509 -18.150 1.00 97.50 330 ALA A O 1
ATOM 2515 N N . GLY A 1 331 ? 19.389 -5.035 -19.792 1.00 97.50 331 GLY A N 1
ATOM 2516 C CA . GLY A 1 331 ? 20.755 -5.090 -20.316 1.00 97.50 331 GLY A CA 1
ATOM 2517 C C . GLY A 1 331 ? 21.733 -4.246 -19.501 1.00 97.50 331 GLY A C 1
ATOM 2518 O O . GLY A 1 331 ? 21.336 -3.268 -18.860 1.00 97.50 331 GLY A O 1
ATOM 2519 N N . GLY A 1 332 ? 23.015 -4.616 -19.517 1.00 97.69 332 GLY A N 1
ATOM 2520 C CA . GLY A 1 332 ? 24.086 -3.805 -18.930 1.00 97.69 332 GLY A CA 1
ATOM 2521 C C . GLY A 1 332 ? 24.415 -2.570 -19.773 1.00 97.69 332 GLY A C 1
ATOM 2522 O O . GLY A 1 332 ? 24.079 -2.518 -20.951 1.00 97.69 332 GLY A O 1
ATOM 2523 N N . GLY A 1 333 ? 25.086 -1.583 -19.178 1.00 97.31 333 GLY A N 1
ATOM 2524 C CA . GLY A 1 333 ? 25.614 -0.416 -19.892 1.00 97.31 333 GLY A CA 1
ATOM 2525 C C . GLY A 1 333 ? 26.983 -0.686 -20.521 1.00 97.31 333 GLY A C 1
ATOM 2526 O O . GLY A 1 333 ? 27.814 -1.386 -19.927 1.00 97.31 333 GLY A O 1
ATOM 2527 N N . GLY A 1 334 ? 27.216 -0.132 -21.708 1.00 95.94 334 GLY A N 1
ATOM 2528 C CA . GLY A 1 334 ? 28.462 -0.275 -22.457 1.00 95.94 334 GLY A CA 1
ATOM 2529 C C . GLY A 1 334 ? 29.651 0.433 -21.807 1.00 95.94 334 GLY A C 1
ATOM 2530 O O . GLY A 1 334 ? 29.503 1.351 -20.992 1.00 95.94 334 GLY A O 1
ATOM 2531 N N . GLY A 1 335 ? 30.857 -0.017 -22.153 1.00 94.38 335 GLY A N 1
ATOM 2532 C CA . GLY A 1 335 ? 32.106 0.620 -21.740 1.00 94.38 335 GLY A CA 1
ATOM 2533 C C . GLY A 1 335 ? 32.411 1.886 -22.545 1.00 94.38 335 GLY A C 1
ATOM 2534 O O . GLY A 1 335 ? 32.043 1.983 -23.708 1.00 94.38 335 GLY A O 1
ATOM 2535 N N . SER A 1 336 ? 33.121 2.840 -21.949 1.00 92.44 336 SER A N 1
ATOM 2536 C CA . SER A 1 336 ? 33.600 4.056 -22.624 1.00 92.44 336 SER A CA 1
ATOM 2537 C C . SER A 1 336 ? 34.867 3.815 -23.446 1.00 92.44 336 SER A C 1
ATOM 2539 O O . SER A 1 336 ? 35.447 2.733 -23.415 1.00 92.44 336 SER A O 1
ATOM 2541 N N . SER A 1 337 ? 35.344 4.836 -24.149 1.00 89.88 337 SER A N 1
ATOM 2542 C CA . SER A 1 337 ? 36.680 4.869 -24.736 1.00 89.88 337 SER A CA 1
ATOM 2543 C C . SER A 1 337 ? 37.351 6.180 -24.361 1.00 89.88 337 SER A C 1
ATOM 2545 O O . SER A 1 337 ? 36.693 7.221 -24.306 1.00 89.88 337 SER A O 1
ATOM 2547 N N . ARG A 1 338 ? 38.647 6.136 -24.035 1.00 89.06 338 ARG A N 1
ATOM 2548 C CA . ARG A 1 338 ? 39.392 7.339 -23.659 1.00 89.06 338 ARG A CA 1
ATOM 2549 C C . ARG A 1 338 ? 40.853 7.317 -24.061 1.00 89.06 338 ARG A C 1
ATOM 2551 O O . ARG A 1 338 ? 41.431 6.249 -24.254 1.00 89.06 338 ARG A O 1
ATOM 2558 N N . TYR A 1 339 ? 41.459 8.495 -24.084 1.00 88.44 339 TYR A N 1
ATOM 2559 C CA . TYR A 1 339 ? 42.908 8.636 -24.147 1.00 88.44 339 TYR A CA 1
ATOM 2560 C C . TYR A 1 339 ? 43.559 8.593 -22.753 1.00 88.44 339 TYR A C 1
ATOM 2562 O O . TYR A 1 339 ? 43.059 9.206 -21.809 1.00 88.44 339 TYR A O 1
ATOM 2570 N N . ASP A 1 340 ? 44.683 7.884 -22.630 1.00 86.94 340 ASP A N 1
ATOM 2571 C CA . ASP A 1 340 ? 45.613 7.968 -21.494 1.00 86.94 340 ASP A CA 1
ATOM 2572 C C . ASP A 1 340 ? 47.039 7.672 -21.999 1.00 86.94 340 ASP A C 1
ATOM 2574 O O . ASP A 1 340 ? 47.231 6.777 -22.828 1.00 86.94 340 ASP A O 1
ATOM 2578 N N . ASP A 1 341 ? 48.050 8.401 -21.520 1.00 86.50 341 ASP A N 1
ATOM 2579 C CA . ASP A 1 341 ? 49.440 8.143 -21.917 1.00 86.50 341 ASP A CA 1
ATOM 2580 C C . ASP A 1 341 ? 49.963 6.921 -21.161 1.00 86.50 341 ASP A C 1
ATOM 2582 O O . ASP A 1 341 ? 50.413 7.006 -20.017 1.00 86.50 341 ASP A O 1
ATOM 2586 N N . LEU A 1 342 ? 49.928 5.768 -21.827 1.00 85.38 342 LEU A N 1
ATOM 2587 C CA . LEU A 1 342 ? 50.320 4.482 -21.253 1.00 85.38 342 LEU A CA 1
ATOM 2588 C C . LEU A 1 342 ? 51.825 4.370 -20.941 1.00 85.38 342 LEU A C 1
ATOM 2590 O O . LEU A 1 342 ? 52.226 3.450 -20.227 1.00 85.38 342 LEU A O 1
ATOM 2594 N N . ASN A 1 343 ? 52.666 5.298 -21.414 1.00 85.12 343 ASN A N 1
ATOM 2595 C CA . ASN A 1 343 ? 54.079 5.357 -21.022 1.00 85.12 343 ASN A CA 1
ATOM 2596 C C . ASN A 1 343 ? 54.261 6.050 -19.666 1.00 85.12 343 ASN A C 1
ATOM 2598 O O . ASN A 1 343 ? 55.172 5.701 -18.912 1.00 85.12 343 ASN A O 1
ATOM 2602 N N . VAL A 1 344 ? 53.391 7.013 -19.349 1.00 87.31 344 VAL A N 1
ATOM 2603 C CA . VAL A 1 344 ? 53.360 7.728 -18.063 1.00 87.31 344 VAL A CA 1
ATOM 2604 C C . VAL A 1 344 ? 52.506 6.975 -17.039 1.00 87.31 344 VAL A C 1
ATOM 2606 O O 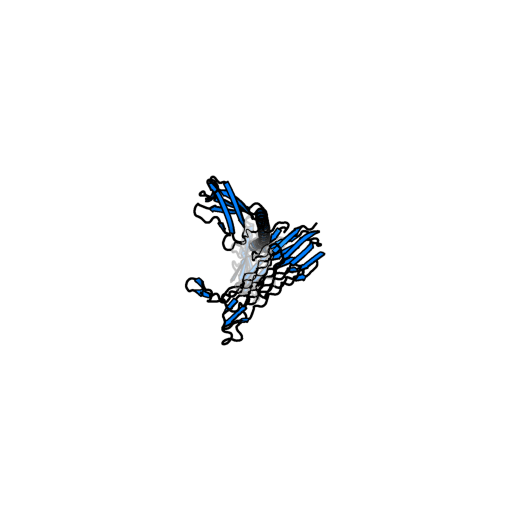. VAL A 1 344 ? 52.875 6.885 -15.867 1.00 87.31 344 VAL A O 1
ATOM 2609 N N . ASN A 1 345 ? 51.392 6.396 -17.481 1.00 87.38 345 ASN A N 1
ATOM 2610 C CA . ASN A 1 345 ? 50.433 5.659 -16.673 1.00 87.38 345 ASN A CA 1
ATOM 2611 C C . ASN A 1 345 ? 50.221 4.244 -17.243 1.00 87.38 345 ASN A C 1
ATOM 2613 O O . ASN A 1 345 ? 49.271 4.012 -17.985 1.00 87.38 345 ASN A O 1
ATOM 2617 N N . PRO A 1 346 ? 51.076 3.265 -16.897 1.00 83.50 346 PRO A N 1
ATOM 2618 C CA . PRO A 1 346 ? 51.007 1.926 -17.483 1.00 83.50 346 PRO A CA 1
ATOM 2619 C C . PRO A 1 346 ? 49.812 1.091 -16.998 1.00 83.50 346 PRO A C 1
ATOM 2621 O O . PRO A 1 346 ? 49.511 0.063 -17.598 1.00 83.50 346 PRO A O 1
ATOM 2624 N N . ASN A 1 347 ? 49.142 1.497 -15.911 1.00 86.56 347 ASN A N 1
ATOM 2625 C CA . ASN A 1 347 ? 47.998 0.785 -15.327 1.00 86.56 347 ASN A CA 1
ATOM 2626 C C . ASN A 1 347 ? 46.855 1.762 -15.000 1.00 86.56 347 ASN A C 1
ATOM 2628 O O . ASN A 1 347 ? 46.529 1.973 -13.827 1.00 86.56 347 ASN A O 1
ATOM 2632 N N . PRO A 1 348 ? 46.251 2.378 -16.024 1.00 87.62 348 PRO A N 1
ATOM 2633 C CA . PRO A 1 348 ? 45.149 3.307 -15.835 1.00 87.62 348 PRO A CA 1
ATOM 2634 C C . PRO A 1 348 ? 43.914 2.603 -15.256 1.00 87.62 348 PRO A C 1
ATOM 2636 O O . PRO A 1 348 ? 43.682 1.413 -15.476 1.00 87.62 348 PRO A O 1
ATOM 2639 N N . ALA A 1 349 ? 43.085 3.345 -14.518 1.00 89.69 349 ALA A N 1
ATOM 2640 C CA . ALA A 1 349 ? 41.906 2.782 -13.862 1.00 89.69 349 ALA A CA 1
ATOM 2641 C C . ALA A 1 349 ? 40.902 2.200 -14.874 1.00 89.69 349 ALA A C 1
ATOM 2643 O O . ALA A 1 349 ? 40.537 2.848 -15.857 1.00 89.69 349 ALA A O 1
ATOM 2644 N N . THR A 1 350 ? 40.393 0.996 -14.621 1.00 89.94 350 THR A N 1
ATOM 2645 C CA . THR A 1 350 ? 39.313 0.428 -15.434 1.00 89.94 350 THR A CA 1
ATOM 2646 C C . THR A 1 350 ? 38.005 1.144 -15.123 1.00 89.94 350 THR A C 1
ATOM 2648 O O . THR A 1 350 ? 37.502 1.069 -14.002 1.00 89.94 350 THR A O 1
ATOM 2651 N N . LEU A 1 351 ? 37.438 1.812 -16.125 1.00 94.06 351 LEU A N 1
ATOM 2652 C CA . LEU A 1 351 ? 36.089 2.364 -16.039 1.00 94.06 351 LEU A CA 1
ATOM 2653 C C . LEU A 1 351 ? 35.096 1.344 -16.594 1.00 94.06 351 LEU A C 1
ATOM 2655 O O . LEU A 1 351 ? 35.457 0.531 -17.444 1.00 94.06 351 LEU A O 1
ATOM 2659 N N . LYS A 1 352 ? 33.861 1.335 -16.097 1.00 95.44 352 LYS A N 1
ATOM 2660 C CA . LYS A 1 352 ? 32.821 0.403 -16.550 1.00 95.44 352 LYS A CA 1
ATOM 2661 C C . LYS A 1 352 ? 31.431 1.004 -16.410 1.00 95.44 352 LYS A C 1
ATOM 2663 O O . LYS A 1 352 ? 31.192 1.791 -15.493 1.00 95.44 352 LYS A O 1
ATOM 2668 N N . GLY A 1 353 ? 30.522 0.587 -17.286 1.00 95.25 353 GLY A N 1
ATOM 2669 C CA . GLY A 1 353 ? 29.108 0.918 -17.152 1.00 95.25 353 GLY A CA 1
ATOM 2670 C C . GLY A 1 353 ? 28.490 0.297 -15.896 1.00 95.25 353 GLY A C 1
ATOM 2671 O O . GLY A 1 353 ? 29.138 -0.418 -15.121 1.00 95.25 353 GLY A O 1
ATOM 2672 N N . GLN A 1 354 ? 27.199 0.526 -15.706 1.00 97.81 354 GLN A N 1
ATOM 2673 C CA . GLN A 1 354 ? 26.412 -0.117 -14.658 1.00 97.81 354 GLN A CA 1
ATOM 2674 C C . GLN A 1 354 ? 25.787 -1.413 -15.170 1.00 97.81 354 GLN A C 1
ATOM 2676 O O . GLN A 1 354 ? 25.415 -1.519 -16.338 1.00 97.81 354 GLN A O 1
ATOM 2681 N N . ASN A 1 355 ? 25.646 -2.401 -14.290 1.00 98.19 355 ASN A N 1
ATOM 2682 C CA . ASN A 1 355 ? 24.896 -3.610 -14.618 1.00 98.19 355 ASN A CA 1
ATOM 2683 C C . ASN A 1 355 ? 23.414 -3.270 -14.823 1.00 98.19 355 ASN A C 1
ATOM 2685 O O . ASN A 1 355 ? 22.881 -2.358 -14.182 1.00 98.19 355 ASN A O 1
ATOM 2689 N N . GLY A 1 356 ? 22.745 -4.042 -15.673 1.00 97.50 356 GLY A N 1
ATOM 2690 C CA . GLY A 1 356 ? 21.294 -4.058 -15.730 1.00 97.50 356 GLY A CA 1
ATOM 2691 C C . GLY A 1 356 ? 20.730 -4.600 -14.423 1.00 97.50 356 GLY A C 1
ATOM 2692 O O . GLY A 1 356 ? 21.343 -5.435 -13.757 1.00 97.50 356 GLY A O 1
ATOM 2693 N N . GLN A 1 357 ? 19.557 -4.114 -14.035 1.00 98.00 357 GLN A N 1
ATOM 2694 C CA . GLN A 1 357 ? 18.838 -4.677 -12.901 1.00 98.00 357 GLN A CA 1
ATOM 2695 C C . GLN A 1 357 ? 18.054 -5.924 -13.302 1.00 98.00 357 GLN A C 1
ATOM 2697 O O . GLN A 1 357 ? 17.627 -6.095 -14.448 1.00 98.00 357 GLN A O 1
ATOM 2702 N N . ASP A 1 358 ? 17.794 -6.753 -12.303 1.00 97.75 358 ASP A N 1
ATOM 2703 C CA . ASP A 1 358 ? 16.975 -7.942 -12.451 1.00 97.75 358 ASP A CA 1
ATOM 2704 C C . ASP A 1 358 ? 15.507 -7.582 -12.696 1.00 97.75 358 ASP A C 1
ATOM 2706 O O . ASP A 1 358 ? 14.953 -6.663 -12.086 1.00 97.75 358 ASP A O 1
ATOM 2710 N N . SER A 1 359 ? 14.860 -8.377 -13.541 1.00 97.44 359 SER A N 1
ATOM 2711 C CA . SER A 1 359 ? 13.405 -8.422 -13.657 1.00 97.44 359 SER A CA 1
ATOM 2712 C C . SER A 1 359 ? 12.904 -9.666 -12.934 1.00 97.44 359 SER A C 1
ATOM 2714 O O . SER A 1 359 ? 13.451 -10.753 -13.124 1.00 97.44 359 SER A O 1
ATOM 2716 N N . TYR A 1 360 ? 11.864 -9.546 -12.114 1.00 96.50 360 TYR A N 1
ATOM 2717 C 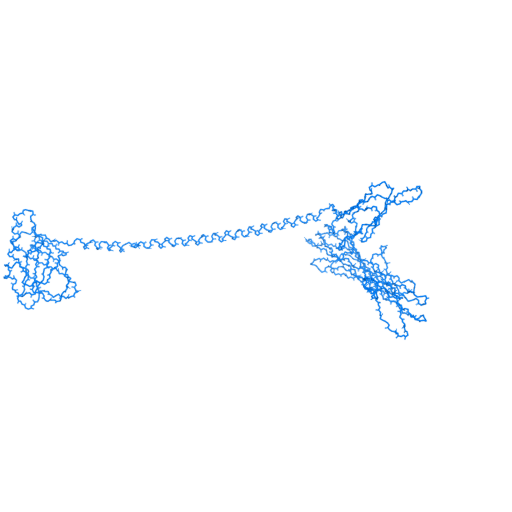CA . TYR A 1 360 ? 11.358 -10.685 -11.353 1.00 96.50 360 TYR A CA 1
ATOM 2718 C C . TYR A 1 360 ? 9.852 -10.657 -11.143 1.00 96.50 360 TYR A C 1
ATOM 2720 O O . TYR A 1 360 ? 9.209 -9.607 -11.188 1.00 96.50 360 TYR A O 1
ATOM 2728 N N . ILE A 1 361 ? 9.312 -11.836 -10.845 1.00 95.12 361 ILE A N 1
ATOM 2729 C CA . ILE A 1 361 ? 8.015 -11.987 -10.192 1.00 95.12 361 ILE A CA 1
ATOM 2730 C C . ILE A 1 361 ? 8.186 -12.786 -8.899 1.00 95.12 361 ILE A C 1
ATOM 2732 O O . ILE A 1 361 ? 9.024 -13.684 -8.826 1.00 95.12 361 ILE A O 1
ATOM 2736 N N . SER A 1 362 ? 7.409 -12.461 -7.876 1.00 93.06 362 SER A N 1
ATOM 2737 C CA . SER A 1 362 ? 7.324 -13.206 -6.619 1.00 93.06 362 SER A CA 1
ATOM 2738 C C . SER A 1 362 ? 5.872 -13.354 -6.198 1.00 93.06 362 SER A C 1
ATOM 2740 O O . SER A 1 362 ? 5.064 -12.470 -6.478 1.00 93.06 362 SER A O 1
ATOM 2742 N N . ILE A 1 363 ? 5.537 -14.441 -5.508 1.00 88.94 363 ILE A N 1
ATOM 2743 C CA . ILE A 1 363 ? 4.201 -14.616 -4.931 1.00 88.94 363 ILE A CA 1
ATOM 2744 C C . ILE A 1 363 ? 4.269 -14.275 -3.443 1.00 88.94 363 ILE A C 1
ATOM 2746 O O . ILE A 1 363 ? 5.011 -14.913 -2.691 1.00 88.94 363 ILE A O 1
ATOM 2750 N N . ASP A 1 364 ? 3.513 -13.259 -3.027 1.00 79.56 364 ASP A N 1
ATOM 2751 C CA . ASP A 1 364 ? 3.511 -12.769 -1.648 1.00 79.56 364 ASP A CA 1
ATOM 2752 C C . ASP A 1 364 ? 3.155 -13.917 -0.675 1.00 79.56 364 ASP A C 1
ATOM 2754 O O . ASP A 1 364 ? 2.287 -14.747 -0.950 1.00 79.56 364 ASP A O 1
ATOM 2758 N N . ASN A 1 365 ? 3.840 -13.966 0.473 1.00 79.56 365 ASN A N 1
ATOM 2759 C CA . ASN A 1 365 ? 3.718 -15.017 1.499 1.00 79.56 365 ASN A CA 1
ATOM 2760 C C . ASN A 1 365 ? 4.099 -16.441 1.047 1.00 79.56 365 ASN A C 1
ATOM 2762 O O . ASN A 1 365 ? 3.693 -17.419 1.674 1.00 79.56 365 ASN A O 1
ATOM 2766 N N . THR A 1 366 ? 4.904 -16.578 -0.007 1.00 84.62 366 THR A N 1
ATOM 2767 C CA . THR A 1 366 ? 5.467 -17.866 -0.436 1.00 84.62 366 THR A CA 1
ATOM 2768 C C . THR A 1 366 ? 6.976 -17.754 -0.664 1.00 84.62 366 THR A C 1
ATOM 2770 O O . THR A 1 366 ? 7.543 -16.663 -0.651 1.00 84.62 366 THR A O 1
ATOM 2773 N N . THR A 1 367 ? 7.635 -18.886 -0.912 1.00 87.31 367 THR A N 1
ATOM 2774 C CA . THR A 1 367 ? 9.037 -18.933 -1.362 1.00 87.31 367 THR A CA 1
ATOM 2775 C C . THR A 1 367 ? 9.184 -18.787 -2.879 1.00 87.31 367 THR A C 1
ATOM 2777 O O . THR A 1 367 ? 10.295 -18.879 -3.396 1.00 87.31 367 THR A O 1
ATOM 2780 N N . ILE A 1 368 ? 8.080 -18.597 -3.609 1.00 89.62 368 ILE A N 1
ATOM 2781 C CA . ILE A 1 368 ? 8.084 -18.576 -5.068 1.00 89.62 368 ILE A CA 1
ATOM 2782 C C . ILE A 1 368 ? 8.617 -17.235 -5.560 1.00 89.62 368 ILE A C 1
ATOM 2784 O O . ILE A 1 368 ? 7.999 -16.185 -5.349 1.00 89.62 368 ILE A O 1
ATOM 2788 N N . LYS A 1 369 ? 9.747 -17.287 -6.264 1.00 93.50 369 LYS A N 1
ATOM 2789 C CA . LYS A 1 369 ? 10.363 -16.132 -6.910 1.00 93.50 369 LYS A CA 1
ATOM 2790 C C . LYS A 1 369 ? 11.089 -16.556 -8.175 1.00 93.50 369 LYS A C 1
ATOM 2792 O O . LYS A 1 369 ? 11.931 -17.451 -8.167 1.00 93.50 369 LYS A O 1
ATOM 2797 N N . PHE A 1 370 ? 10.790 -15.875 -9.271 1.00 94.25 370 PHE A N 1
ATOM 2798 C CA . PHE A 1 370 ? 11.409 -16.125 -10.564 1.00 94.25 370 PHE A CA 1
ATOM 2799 C C . PHE A 1 370 ? 12.093 -14.856 -11.030 1.00 94.25 370 PHE A C 1
ATOM 2801 O O . PHE A 1 370 ? 11.448 -13.823 -11.200 1.00 94.25 370 PHE A O 1
ATOM 2808 N N . THR A 1 371 ? 13.403 -14.938 -11.215 1.00 96.56 371 THR A N 1
ATOM 2809 C CA . THR A 1 371 ? 14.261 -13.788 -11.484 1.00 96.56 371 THR A CA 1
ATOM 2810 C C . THR A 1 371 ? 15.014 -14.019 -12.782 1.00 96.56 371 THR A C 1
ATOM 2812 O O . THR A 1 371 ? 15.769 -14.982 -12.913 1.00 96.56 371 THR A O 1
ATOM 2815 N N . ALA A 1 372 ? 14.809 -13.128 -13.744 1.00 97.25 372 ALA A N 1
ATOM 2816 C CA . ALA A 1 372 ? 15.652 -12.991 -14.916 1.00 97.25 372 ALA A CA 1
ATOM 2817 C C . ALA A 1 372 ? 16.681 -11.895 -14.615 1.00 97.25 372 ALA A C 1
ATOM 2819 O O . ALA A 1 372 ? 16.342 -10.710 -14.571 1.00 97.25 372 ALA A O 1
ATOM 2820 N N . GLY A 1 373 ? 17.917 -12.304 -14.337 1.00 97.50 373 GLY A N 1
ATOM 2821 C CA . GLY A 1 373 ? 18.966 -11.391 -13.909 1.00 97.50 373 GLY A CA 1
ATOM 2822 C C . GLY A 1 373 ? 19.394 -10.431 -15.009 1.00 97.50 373 GLY A C 1
ATOM 2823 O O . GLY A 1 373 ? 19.338 -10.768 -16.197 1.00 97.50 373 GLY A O 1
ATOM 2824 N N . GLY A 1 374 ? 19.804 -9.232 -14.609 1.00 97.50 374 GLY A N 1
ATOM 2825 C CA . GLY A 1 374 ? 20.302 -8.223 -15.535 1.00 97.50 374 GLY A CA 1
ATOM 2826 C C . GLY A 1 374 ? 21.663 -8.588 -16.138 1.00 97.50 374 GLY A C 1
ATOM 2827 O O . GLY A 1 374 ? 22.442 -9.341 -15.551 1.00 97.50 374 GLY A O 1
ATOM 2828 N N . GLY A 1 375 ? 21.942 -8.066 -17.330 1.00 97.56 375 GLY A N 1
ATOM 2829 C CA . GLY A 1 375 ? 23.230 -8.202 -18.003 1.00 97.56 375 GLY A CA 1
ATOM 2830 C C . GLY A 1 375 ? 24.325 -7.386 -17.319 1.00 97.56 375 GLY A C 1
ATOM 2831 O O . GLY A 1 375 ? 24.075 -6.314 -16.759 1.00 97.56 375 GLY A O 1
ATOM 2832 N N . PHE A 1 376 ? 25.556 -7.887 -17.352 1.00 97.75 376 PHE A N 1
ATOM 2833 C CA . PHE A 1 376 ? 26.705 -7.191 -16.783 1.00 97.75 376 PHE A CA 1
ATOM 2834 C C . PHE A 1 376 ? 27.217 -6.110 -17.733 1.00 97.75 376 PHE A C 1
ATOM 2836 O O . PHE A 1 376 ? 27.103 -6.226 -18.955 1.00 97.75 376 PHE A O 1
ATOM 2843 N N . SER A 1 377 ? 27.785 -5.048 -17.165 1.00 97.00 377 SER A N 1
ATOM 2844 C CA . SER A 1 377 ? 28.358 -3.959 -17.951 1.00 97.00 377 SER A CA 1
ATOM 2845 C C . SER A 1 377 ? 29.640 -4.346 -18.674 1.00 97.00 377 SER A C 1
ATOM 2847 O O . SER A 1 377 ? 30.402 -5.201 -18.217 1.00 97.00 377 SER A O 1
ATOM 2849 N N . GLY A 1 378 ? 29.888 -3.664 -19.790 1.00 95.50 378 GLY A N 1
ATOM 2850 C CA . GLY A 1 378 ? 31.195 -3.664 -20.432 1.00 95.50 378 GLY A CA 1
ATOM 2851 C C . GLY A 1 378 ? 32.167 -2.709 -19.734 1.00 95.50 378 GLY A C 1
ATOM 2852 O O . GLY A 1 378 ? 31.766 -1.736 -19.082 1.00 95.50 378 GLY A O 1
ATOM 2853 N N . THR A 1 379 ? 33.465 -2.984 -19.857 1.00 94.88 379 THR A N 1
ATOM 2854 C CA . THR A 1 379 ? 34.521 -2.081 -19.369 1.00 94.88 379 THR A CA 1
ATOM 2855 C C . THR A 1 379 ? 35.033 -1.185 -20.489 1.00 94.88 379 THR A C 1
ATOM 2857 O O . THR A 1 379 ? 34.977 -1.552 -21.658 1.00 94.88 379 THR A O 1
ATOM 2860 N N . GLY A 1 380 ? 35.545 -0.008 -20.145 1.00 91.56 380 GLY A N 1
ATOM 2861 C CA . GLY A 1 380 ? 36.041 0.956 -21.115 1.00 91.56 380 GLY A CA 1
ATOM 2862 C C . GLY A 1 380 ? 37.396 0.588 -21.723 1.00 91.56 380 GLY A C 1
ATOM 2863 O O . GLY A 1 380 ? 38.199 -0.105 -21.094 1.00 91.56 380 GLY A O 1
ATOM 2864 N N . GLY A 1 381 ? 37.626 1.066 -22.944 1.00 90.38 381 GLY A N 1
ATOM 2865 C CA . GLY A 1 381 ? 38.885 0.989 -23.678 1.00 90.38 381 GLY A CA 1
ATOM 2866 C C . GLY A 1 381 ? 39.763 2.225 -23.474 1.00 90.38 381 GLY A C 1
ATOM 2867 O O . GLY A 1 381 ? 39.286 3.297 -23.097 1.00 90.38 381 GLY A O 1
ATOM 2868 N N . ILE A 1 382 ? 41.067 2.063 -23.699 1.00 89.25 382 ILE A N 1
ATOM 2869 C CA . ILE A 1 382 ? 42.083 3.103 -23.526 1.00 89.25 382 ILE A CA 1
ATOM 2870 C C . ILE A 1 382 ? 43.026 3.095 -24.725 1.00 89.25 382 ILE A C 1
ATOM 2872 O O . ILE A 1 382 ? 43.684 2.087 -24.999 1.00 89.25 382 ILE A O 1
ATOM 2876 N N . SER A 1 383 ? 43.091 4.223 -25.424 1.00 86.94 383 SER A N 1
ATOM 2877 C CA . SER A 1 383 ? 44.058 4.498 -26.488 1.00 86.94 383 SER A CA 1
ATOM 2878 C C . SER A 1 383 ? 45.219 5.318 -25.918 1.00 86.94 383 SER A C 1
ATOM 2880 O O . SER A 1 383 ? 44.993 6.253 -25.156 1.00 86.94 383 SER A O 1
ATOM 2882 N N . GLY A 1 384 ? 46.450 4.979 -26.295 1.00 81.12 384 GLY A N 1
ATOM 2883 C CA . GLY A 1 384 ? 47.659 5.726 -25.947 1.00 81.12 384 GLY A CA 1
ATOM 2884 C C . GLY A 1 384 ? 48.505 6.053 -27.177 1.00 81.12 384 GLY A C 1
ATOM 2885 O O . GLY A 1 384 ? 48.187 5.660 -28.303 1.00 81.12 384 GLY A O 1
ATOM 2886 N N . ASP A 1 385 ? 49.607 6.766 -26.960 1.00 80.88 385 ASP A N 1
ATOM 2887 C CA . ASP A 1 385 ? 50.518 7.170 -28.030 1.00 80.88 385 ASP A CA 1
ATOM 2888 C C . ASP A 1 385 ? 51.134 5.981 -28.787 1.00 80.88 385 ASP A C 1
ATOM 2890 O O . ASP A 1 385 ? 51.265 4.862 -28.284 1.00 80.88 385 ASP A O 1
ATOM 2894 N N . ASN A 1 386 ? 51.556 6.236 -30.030 1.00 75.81 386 ASN A N 1
ATOM 2895 C CA . ASN A 1 386 ? 52.258 5.270 -30.886 1.00 75.81 386 ASN A CA 1
ATOM 2896 C C . ASN A 1 386 ? 51.506 3.936 -31.101 1.00 75.81 386 ASN A C 1
ATOM 2898 O O . ASN A 1 386 ? 52.126 2.900 -31.348 1.00 75.81 386 ASN A O 1
ATOM 2902 N N . GLY A 1 387 ? 50.170 3.951 -31.028 1.00 74.00 387 GLY A N 1
ATOM 2903 C CA . GLY A 1 387 ? 49.319 2.783 -31.278 1.00 74.00 387 GLY A CA 1
ATOM 2904 C C . GLY A 1 387 ? 49.190 1.817 -30.095 1.00 74.00 387 GLY A C 1
ATOM 2905 O O . GLY A 1 387 ? 48.711 0.695 -30.281 1.00 74.00 387 GLY A O 1
ATOM 2906 N N . GLN A 1 388 ? 49.606 2.225 -28.892 1.00 83.31 388 GLN A N 1
ATOM 2907 C CA . GLN A 1 388 ? 49.344 1.473 -27.666 1.00 83.31 388 GLN A CA 1
ATOM 2908 C C . GLN A 1 388 ? 47.838 1.457 -27.375 1.00 83.31 388 GLN A C 1
ATOM 2910 O O . GLN A 1 388 ? 47.162 2.477 -27.491 1.00 83.31 388 GLN A O 1
ATOM 2915 N N . LYS A 1 389 ? 47.297 0.293 -26.998 1.00 84.44 389 LYS A N 1
ATOM 2916 C CA . LYS A 1 389 ? 45.872 0.169 -26.679 1.00 84.44 389 LYS A CA 1
ATOM 2917 C C . LYS A 1 389 ? 45.567 -0.904 -25.649 1.00 84.44 389 LYS A C 1
ATOM 2919 O O . LYS A 1 389 ? 46.188 -1.967 -25.640 1.00 84.44 389 LYS A O 1
ATOM 2924 N N . ILE A 1 390 ? 44.539 -0.634 -24.853 1.00 88.25 390 ILE A N 1
ATOM 2925 C CA . ILE A 1 390 ? 43.879 -1.571 -23.947 1.00 88.25 390 ILE A CA 1
ATOM 2926 C C . ILE A 1 390 ? 42.405 -1.594 -24.347 1.00 88.25 390 ILE A C 1
ATOM 2928 O O . ILE A 1 390 ? 41.710 -0.596 -24.196 1.00 88.25 390 ILE A O 1
ATOM 2932 N N . ASN A 1 391 ? 41.917 -2.710 -24.887 1.00 87.62 391 ASN A N 1
ATOM 2933 C CA . ASN A 1 391 ? 40.493 -2.835 -25.202 1.00 87.62 391 ASN A CA 1
ATOM 2934 C C . ASN A 1 391 ? 39.677 -3.085 -23.933 1.00 87.62 391 ASN A C 1
ATOM 2936 O O . ASN A 1 391 ? 40.143 -3.742 -22.998 1.00 87.62 391 ASN A O 1
ATOM 2940 N N . GLY A 1 392 ? 38.437 -2.612 -23.956 1.00 89.94 392 GLY A N 1
ATOM 2941 C CA . GLY A 1 392 ? 37.421 -3.000 -23.001 1.00 89.94 392 GLY A CA 1
ATOM 2942 C C . GLY A 1 392 ? 37.139 -4.502 -23.029 1.00 89.94 392 GLY A C 1
ATOM 2943 O O . GLY A 1 392 ? 37.435 -5.204 -23.995 1.00 89.94 392 GLY A O 1
ATOM 2944 N N . ILE A 1 393 ? 36.559 -4.998 -21.944 1.00 93.50 393 ILE A N 1
ATOM 2945 C CA . ILE A 1 393 ? 36.104 -6.373 -21.779 1.00 93.50 393 ILE A CA 1
ATOM 2946 C C . ILE A 1 393 ? 34.585 -6.366 -21.909 1.00 93.50 393 ILE A C 1
ATOM 2948 O O . ILE A 1 393 ? 33.910 -5.504 -21.340 1.00 93.50 393 ILE A O 1
ATOM 2952 N N . ALA A 1 394 ? 34.058 -7.332 -22.656 1.00 94.50 394 ALA A N 1
ATOM 2953 C CA . ALA A 1 394 ? 32.626 -7.489 -22.830 1.00 94.50 394 ALA A CA 1
ATOM 2954 C C . ALA A 1 394 ? 31.937 -7.838 -21.508 1.00 94.50 394 ALA A C 1
ATOM 2956 O O . ALA A 1 394 ? 32.448 -8.624 -20.704 1.00 94.50 394 ALA A O 1
ATOM 2957 N N . GLY A 1 395 ? 30.743 -7.286 -21.318 1.00 96.12 395 GLY A N 1
ATOM 2958 C CA . GLY A 1 395 ? 29.880 -7.660 -20.212 1.00 96.12 395 GLY A CA 1
ATOM 2959 C C . GLY A 1 395 ? 29.297 -9.055 -20.423 1.00 96.12 395 GLY A C 1
ATOM 2960 O O . GLY A 1 395 ? 28.769 -9.358 -21.493 1.00 96.12 395 GLY A O 1
ATOM 2961 N N . ALA A 1 396 ? 29.364 -9.905 -19.399 1.00 97.00 396 ALA A N 1
ATOM 2962 C CA . ALA A 1 396 ? 28.684 -11.197 -19.407 1.00 97.00 396 ALA A CA 1
ATOM 2963 C C . ALA A 1 396 ? 27.156 -11.017 -19.409 1.00 97.00 396 ALA A C 1
ATOM 2965 O O . ALA A 1 396 ? 26.632 -10.040 -18.873 1.00 97.00 396 ALA A O 1
ATOM 2966 N N . GLY A 1 397 ? 26.420 -11.973 -19.969 1.00 96.19 397 GLY A N 1
ATOM 2967 C CA . GLY A 1 397 ? 24.962 -11.944 -19.902 1.00 96.19 397 GLY A CA 1
ATOM 2968 C C . GLY A 1 397 ? 24.412 -12.273 -18.513 1.00 96.19 397 GLY A C 1
ATOM 2969 O O . GLY A 1 397 ? 25.091 -12.854 -17.660 1.00 96.19 397 GLY A O 1
ATOM 2970 N N . GLY A 1 398 ? 23.160 -11.888 -18.288 1.00 96.62 398 GLY A N 1
ATOM 2971 C CA . GLY A 1 398 ? 22.459 -12.120 -17.034 1.00 96.62 398 GLY A CA 1
ATOM 2972 C C . GLY A 1 398 ? 22.158 -13.598 -16.793 1.00 96.62 398 GLY A C 1
ATOM 2973 O O . GLY A 1 398 ? 21.913 -14.372 -17.725 1.00 96.62 398 GLY A O 1
ATOM 2974 N N . ASN A 1 399 ? 22.122 -13.984 -15.518 1.00 96.12 399 ASN A N 1
ATOM 2975 C CA . ASN A 1 399 ? 21.747 -15.329 -15.081 1.00 96.12 399 ASN A CA 1
ATOM 2976 C C . ASN A 1 399 ? 20.310 -15.359 -14.558 1.00 96.12 399 ASN A C 1
ATOM 2978 O O . ASN A 1 399 ? 19.802 -14.368 -14.048 1.00 96.12 399 ASN A O 1
ATOM 2982 N N . TRP A 1 400 ? 19.650 -16.508 -14.654 1.00 94.38 400 TRP A N 1
ATOM 2983 C CA . TRP A 1 400 ? 18.312 -16.701 -14.102 1.00 94.38 400 TRP A CA 1
ATOM 2984 C C . TRP A 1 400 ? 18.361 -17.419 -12.748 1.00 94.38 400 TRP A C 1
ATOM 2986 O O . TRP A 1 400 ? 19.253 -18.225 -12.490 1.00 94.38 400 TRP A O 1
ATOM 2996 N N . LEU A 1 401 ? 17.361 -17.162 -11.905 1.00 94.50 401 LEU A N 1
ATOM 2997 C CA . LEU A 1 401 ? 17.139 -17.846 -10.632 1.00 94.50 401 LEU A CA 1
ATOM 2998 C C . LEU A 1 401 ? 15.656 -18.211 -10.504 1.00 94.50 401 LEU A C 1
ATOM 3000 O O . LEU A 1 401 ? 14.787 -17.359 -10.695 1.00 94.50 401 LEU A O 1
ATOM 3004 N N . LEU A 1 402 ? 15.373 -19.477 -10.190 1.00 91.62 402 LEU A N 1
ATOM 3005 C CA . LEU A 1 402 ? 14.024 -19.988 -9.948 1.00 91.62 402 LEU A CA 1
ATOM 3006 C C . LEU A 1 402 ? 13.946 -20.574 -8.539 1.00 91.62 402 LEU A C 1
ATOM 3008 O O . LEU A 1 402 ? 14.650 -21.535 -8.234 1.00 91.62 402 LEU A O 1
ATOM 3012 N N . GLU A 1 403 ? 13.064 -20.022 -7.718 1.00 91.50 403 GLU A N 1
ATOM 3013 C CA . GLU A 1 403 ? 12.791 -20.456 -6.350 1.00 91.50 403 GLU A CA 1
ATOM 3014 C C . GLU A 1 403 ? 11.313 -20.864 -6.242 1.00 91.50 403 GLU A C 1
ATOM 3016 O O . GLU A 1 403 ? 10.442 -20.194 -6.800 1.00 91.50 403 GLU A O 1
ATOM 3021 N N . GLY A 1 404 ? 11.024 -21.963 -5.538 1.00 84.75 404 GLY A N 1
ATOM 3022 C CA . GLY A 1 404 ? 9.660 -22.464 -5.317 1.00 84.75 404 GLY A CA 1
ATOM 3023 C C . GLY A 1 404 ? 9.111 -23.405 -6.403 1.00 84.75 404 GLY A C 1
ATOM 3024 O O . GLY A 1 404 ? 9.843 -23.901 -7.261 1.00 84.75 404 GLY A O 1
ATOM 3025 N N . GLU A 1 405 ? 7.807 -23.690 -6.323 1.00 79.75 405 GLU A N 1
ATOM 3026 C CA . GLU A 1 405 ? 7.093 -24.613 -7.217 1.00 79.75 405 GLU A CA 1
ATOM 3027 C C . GLU A 1 405 ? 6.636 -23.934 -8.523 1.00 79.75 405 GLU A C 1
ATOM 3029 O O . GLU A 1 405 ? 6.149 -22.803 -8.525 1.00 79.75 405 GLU A O 1
ATOM 3034 N N . TYR A 1 406 ? 6.763 -24.640 -9.649 1.00 78.44 406 TYR A N 1
ATOM 3035 C CA . TYR A 1 406 ? 6.304 -24.208 -10.975 1.00 78.44 406 TYR A CA 1
ATOM 3036 C C . TYR A 1 406 ? 5.984 -25.422 -11.857 1.00 78.44 406 TYR A C 1
ATOM 3038 O O . TYR A 1 406 ? 6.507 -26.512 -11.632 1.00 78.44 406 TYR A O 1
ATOM 3046 N N . VAL A 1 407 ? 5.147 -25.234 -12.886 1.00 76.75 407 VAL A N 1
ATOM 3047 C CA . VAL A 1 407 ? 4.740 -26.324 -13.796 1.00 76.75 407 VAL A CA 1
ATOM 3048 C C . VAL A 1 407 ? 5.827 -26.606 -14.834 1.00 76.75 407 VAL A C 1
ATOM 3050 O O . VAL A 1 407 ? 6.265 -27.739 -15.015 1.00 76.75 407 VAL A O 1
ATOM 3053 N N . SER A 1 408 ? 6.286 -25.560 -15.519 1.00 79.12 408 SER A N 1
ATOM 3054 C CA . SER A 1 408 ? 7.332 -25.648 -16.542 1.00 79.12 408 SER A CA 1
ATOM 3055 C C . SER A 1 408 ? 8.031 -24.306 -16.712 1.00 79.12 408 SER A C 1
ATOM 3057 O O . SER A 1 408 ? 7.381 -23.265 -16.591 1.00 79.12 408 SER A O 1
ATOM 3059 N N . ALA A 1 409 ? 9.323 -24.327 -17.047 1.00 86.75 409 ALA A N 1
ATOM 3060 C CA . ALA A 1 409 ? 10.103 -23.128 -17.328 1.00 86.75 409 ALA A CA 1
ATOM 3061 C C . ALA A 1 409 ? 11.092 -23.351 -18.484 1.00 86.75 409 ALA A C 1
ATOM 3063 O O . ALA A 1 409 ? 11.902 -24.276 -18.444 1.00 86.75 409 ALA A O 1
ATOM 3064 N N . SER A 1 410 ? 11.061 -22.456 -19.467 1.00 90.94 410 SER A N 1
ATOM 3065 C CA . SER A 1 410 ? 12.096 -22.271 -20.484 1.00 90.94 410 SER A CA 1
ATOM 3066 C C . SER A 1 410 ? 13.069 -21.201 -20.010 1.00 90.94 410 SER A C 1
ATOM 3068 O O . SER A 1 410 ? 12.652 -20.147 -19.522 1.00 90.94 410 SER A O 1
ATOM 3070 N N . ARG A 1 411 ? 14.367 -21.478 -20.133 1.00 91.38 411 ARG A N 1
ATOM 3071 C CA . ARG A 1 411 ? 15.427 -20.663 -19.537 1.00 91.38 411 ARG A CA 1
ATOM 3072 C C . ARG A 1 411 ? 16.478 -20.338 -20.574 1.00 91.38 411 ARG A C 1
ATOM 3074 O O . ARG A 1 411 ? 16.924 -21.223 -21.300 1.00 91.38 411 ARG A O 1
ATOM 3081 N N . PHE A 1 412 ? 16.889 -19.085 -20.595 1.00 92.88 412 PHE A N 1
ATOM 3082 C CA . PHE A 1 412 ? 17.935 -18.602 -21.470 1.00 92.88 412 PHE A CA 1
ATOM 3083 C C . PHE A 1 412 ? 18.835 -17.670 -20.665 1.00 92.88 412 PHE A C 1
ATOM 3085 O O . PHE A 1 412 ? 18.392 -16.630 -20.176 1.00 92.88 412 PHE A O 1
ATOM 3092 N N . THR A 1 413 ? 20.088 -18.072 -20.486 1.00 94.50 413 THR A N 1
ATOM 3093 C CA . THR A 1 413 ? 21.128 -17.185 -19.957 1.00 94.50 413 THR A CA 1
ATOM 3094 C C . THR A 1 413 ? 21.444 -16.141 -21.018 1.00 94.50 413 THR A C 1
ATOM 3096 O O . THR A 1 413 ? 21.548 -16.493 -22.196 1.00 94.50 413 THR A O 1
ATOM 3099 N N . GLY A 1 414 ? 21.568 -14.878 -20.612 1.00 94.06 414 GLY A N 1
ATOM 3100 C CA . GLY A 1 414 ? 21.911 -13.808 -21.540 1.00 94.06 414 GLY A CA 1
ATOM 3101 C C . GLY A 1 414 ? 23.244 -14.082 -22.237 1.00 94.06 414 GLY A C 1
ATOM 3102 O O . GLY A 1 414 ? 24.146 -14.705 -21.669 1.00 94.06 414 GLY A O 1
ATOM 3103 N N . GLN A 1 415 ? 23.378 -13.623 -23.474 1.00 95.50 415 GLN A N 1
ATOM 3104 C CA . GLN A 1 415 ? 24.647 -13.619 -24.185 1.00 95.50 415 GLN A CA 1
ATOM 3105 C C . GLN A 1 415 ? 25.574 -12.510 -23.672 1.00 95.50 415 GLN A C 1
ATOM 3107 O O . GLN A 1 415 ? 25.144 -11.461 -23.186 1.00 95.50 415 GLN A O 1
ATOM 3112 N N . SER A 1 416 ? 26.876 -12.771 -23.774 1.00 94.69 416 SER A N 1
ATOM 3113 C CA . SER A 1 416 ? 27.900 -11.749 -23.568 1.00 94.69 416 SER A CA 1
ATOM 3114 C C . SER A 1 416 ? 27.847 -10.736 -24.706 1.00 94.69 416 SER A C 1
ATOM 3116 O O . SER A 1 416 ? 27.634 -11.129 -25.854 1.00 94.69 416 SER A O 1
ATOM 3118 N N . GLY A 1 417 ? 28.101 -9.462 -24.400 1.00 91.81 417 GLY A N 1
ATOM 3119 C CA . GLY A 1 417 ? 28.387 -8.463 -25.431 1.00 91.81 417 GLY A CA 1
ATOM 3120 C C . GLY A 1 417 ? 29.673 -8.793 -26.193 1.00 91.81 417 GLY A C 1
ATOM 3121 O O . GLY A 1 417 ? 30.358 -9.780 -25.892 1.00 91.81 417 GLY A O 1
ATOM 3122 N N . ASN A 1 418 ? 30.022 -7.963 -27.171 1.00 89.44 418 ASN A N 1
ATOM 3123 C CA . ASN A 1 418 ? 31.247 -8.129 -27.944 1.00 89.44 418 ASN A CA 1
ATOM 3124 C C . ASN A 1 418 ? 32.333 -7.134 -27.497 1.00 89.44 418 ASN A C 1
ATOM 3126 O O . ASN A 1 418 ? 32.062 -6.020 -27.058 1.00 89.44 418 ASN A O 1
ATOM 3130 N N . ALA A 1 419 ? 33.587 -7.571 -27.572 1.00 78.62 419 ALA A N 1
ATOM 3131 C CA . ALA A 1 419 ? 34.776 -6.781 -27.245 1.00 78.62 419 ALA A CA 1
ATOM 3132 C C . ALA A 1 419 ? 35.938 -7.020 -28.228 1.00 78.62 419 ALA A C 1
ATOM 3134 O O . ALA A 1 419 ? 37.063 -6.567 -28.006 1.00 78.62 419 ALA A O 1
ATOM 3135 N N . THR A 1 420 ? 35.693 -7.761 -29.312 1.00 66.25 420 THR A N 1
ATOM 3136 C CA . THR A 1 420 ? 36.671 -8.000 -30.382 1.00 66.25 420 THR A CA 1
ATOM 3137 C C . THR A 1 420 ? 36.379 -7.085 -31.578 1.00 66.25 420 THR A C 1
ATOM 3139 O O . THR A 1 420 ? 35.253 -6.645 -31.749 1.00 66.25 420 THR A O 1
ATOM 3142 N N . ALA A 1 421 ? 37.419 -6.714 -32.336 1.00 58.78 421 ALA A N 1
ATOM 3143 C CA . ALA A 1 421 ? 37.481 -5.515 -33.191 1.00 58.78 421 ALA A CA 1
ATOM 3144 C C . ALA A 1 421 ? 36.243 -5.177 -34.061 1.00 58.78 421 ALA A C 1
ATOM 3146 O O . ALA A 1 421 ? 35.587 -6.062 -34.603 1.00 58.78 421 ALA A O 1
ATOM 3147 N N . ALA A 1 422 ? 36.051 -3.864 -34.269 1.00 58.50 422 ALA A N 1
ATOM 3148 C CA . ALA A 1 422 ? 35.006 -3.153 -35.029 1.00 58.50 422 ALA A CA 1
ATOM 3149 C C . ALA A 1 422 ? 33.562 -3.327 -34.532 1.00 58.50 422 ALA A C 1
ATOM 3151 O O . ALA A 1 422 ? 32.822 -2.353 -34.546 1.00 58.50 422 ALA A O 1
ATOM 3152 N N . ASP A 1 423 ? 33.182 -4.512 -34.060 1.00 66.94 423 ASP A N 1
ATOM 3153 C CA . ASP A 1 423 ? 31.818 -4.817 -33.625 1.00 66.94 423 ASP A CA 1
ATOM 3154 C C . ASP A 1 423 ? 31.779 -4.884 -32.090 1.00 66.94 423 ASP A C 1
ATOM 3156 O O . ASP A 1 423 ? 31.890 -5.943 -31.486 1.00 66.94 423 ASP A O 1
ATOM 3160 N N . HIS A 1 424 ? 31.738 -3.727 -31.432 1.00 82.94 424 HIS A N 1
ATOM 3161 C CA . HIS A 1 424 ? 31.705 -3.562 -29.967 1.00 82.94 424 HIS A CA 1
ATOM 3162 C C . HIS A 1 424 ? 30.261 -3.514 -29.437 1.00 82.94 424 HIS A C 1
ATOM 3164 O O . HIS A 1 424 ? 29.962 -2.878 -28.423 1.00 82.94 424 HIS A O 1
ATOM 3170 N N . THR A 1 425 ? 29.357 -4.193 -30.140 1.00 90.50 425 THR A N 1
ATOM 3171 C CA . THR A 1 425 ? 27.926 -4.186 -29.859 1.00 90.50 425 THR A CA 1
ATOM 3172 C C . THR A 1 425 ? 27.604 -4.878 -28.545 1.00 90.50 425 THR A C 1
ATOM 3174 O O . THR A 1 425 ? 28.171 -5.926 -28.200 1.00 90.50 425 THR A O 1
ATOM 3177 N N . GLY A 1 426 ? 26.635 -4.330 -27.828 1.00 92.00 426 GLY A N 1
ATOM 3178 C CA . GLY A 1 426 ? 25.956 -5.022 -26.757 1.00 92.00 426 GLY A CA 1
ATOM 3179 C C . GLY A 1 426 ? 25.207 -6.245 -27.285 1.00 92.00 426 GLY A C 1
ATOM 3180 O O . GLY A 1 426 ? 24.795 -6.323 -28.444 1.00 92.00 426 GLY A O 1
ATOM 3181 N N . ALA A 1 427 ? 25.054 -7.255 -26.434 1.00 93.62 427 ALA A N 1
ATOM 3182 C CA . ALA A 1 427 ? 24.312 -8.447 -26.816 1.00 93.62 427 ALA A CA 1
ATOM 3183 C C . ALA A 1 427 ? 22.830 -8.118 -27.040 1.00 93.62 427 ALA A C 1
ATOM 3185 O O . ALA A 1 427 ? 22.217 -7.394 -26.254 1.00 93.62 427 ALA A O 1
ATOM 3186 N N . SER A 1 428 ? 22.239 -8.700 -28.084 1.00 91.69 428 SER A N 1
ATOM 3187 C CA . SER A 1 428 ? 20.805 -8.613 -28.344 1.00 91.69 428 SER A CA 1
ATOM 3188 C C . SER A 1 428 ? 20.317 -9.871 -29.050 1.00 91.69 428 SER A C 1
ATOM 3190 O O . SER A 1 428 ? 20.615 -10.117 -30.217 1.00 91.69 428 SER A O 1
ATOM 3192 N N . SER A 1 429 ? 19.579 -10.704 -28.327 1.00 83.69 429 SER A N 1
ATOM 3193 C CA . SER A 1 429 ? 19.006 -11.951 -28.845 1.00 83.69 429 SER A CA 1
ATOM 3194 C C . SER A 1 429 ? 17.474 -11.941 -28.874 1.00 83.69 429 SER A C 1
ATOM 3196 O O . SER A 1 429 ? 16.846 -12.936 -29.253 1.00 83.69 429 SER A O 1
ATOM 3198 N N . ASP A 1 430 ? 16.856 -10.841 -28.446 1.00 78.81 430 ASP A N 1
ATOM 3199 C CA . ASP A 1 430 ? 15.429 -10.568 -28.582 1.00 78.81 430 ASP A CA 1
ATOM 3200 C C . ASP A 1 430 ? 15.184 -9.680 -29.806 1.00 78.81 430 ASP A C 1
ATOM 3202 O O . ASP A 1 430 ? 15.852 -8.668 -29.993 1.00 78.81 430 ASP A O 1
ATOM 3206 N N . THR A 1 431 ? 14.211 -10.040 -30.643 1.00 71.12 431 THR A N 1
ATOM 3207 C CA . THR A 1 431 ? 13.940 -9.329 -31.906 1.00 71.12 431 THR A CA 1
ATOM 3208 C C . THR A 1 431 ? 13.396 -7.914 -31.713 1.00 71.12 431 THR A C 1
ATOM 3210 O O . THR A 1 431 ? 13.387 -7.140 -32.664 1.00 71.12 431 THR A O 1
ATOM 3213 N N . GLU A 1 432 ? 12.920 -7.578 -30.511 1.00 77.00 432 GLU A N 1
ATOM 3214 C CA . GLU A 1 432 ? 12.494 -6.226 -30.139 1.00 77.00 432 GLU A CA 1
ATOM 3215 C C . GLU A 1 432 ? 13.548 -5.499 -29.284 1.00 77.00 432 GLU A C 1
ATOM 3217 O O . GLU A 1 432 ? 13.260 -4.451 -28.705 1.00 77.00 432 GLU A O 1
ATOM 3222 N N . SER A 1 433 ? 14.755 -6.067 -29.177 1.00 82.94 433 SER A N 1
ATOM 3223 C CA . SER A 1 433 ? 15.884 -5.537 -28.407 1.00 82.94 433 SER A CA 1
ATOM 3224 C C . SER A 1 433 ? 15.564 -5.272 -26.930 1.00 82.94 433 SER A C 1
ATOM 3226 O O . SER A 1 433 ? 16.180 -4.418 -26.296 1.00 82.94 433 SER A O 1
ATOM 3228 N N . ARG A 1 434 ? 14.612 -6.015 -26.350 1.00 86.94 434 ARG A N 1
ATOM 3229 C CA . ARG A 1 434 ? 14.271 -5.930 -24.923 1.00 86.94 434 ARG A CA 1
ATOM 3230 C C . ARG A 1 434 ? 15.354 -6.609 -24.091 1.00 86.94 434 ARG A C 1
ATOM 3232 O O . ARG A 1 434 ? 15.686 -7.764 -24.341 1.00 86.94 434 ARG A O 1
ATOM 3239 N N . GLY A 1 435 ? 15.880 -5.913 -23.086 1.00 92.44 435 GLY A N 1
ATOM 3240 C CA . GLY A 1 435 ? 16.990 -6.408 -22.268 1.00 92.44 435 GLY A CA 1
ATOM 3241 C C . GLY A 1 435 ? 18.339 -6.502 -22.995 1.00 92.44 435 GLY A C 1
ATOM 3242 O O . GLY A 1 435 ? 19.271 -7.069 -22.431 1.00 92.44 435 GLY A O 1
ATOM 3243 N N . ALA A 1 436 ? 18.462 -5.958 -24.209 1.00 96.00 436 ALA A N 1
ATOM 3244 C CA . ALA A 1 436 ? 19.723 -5.804 -24.928 1.00 96.00 436 ALA A CA 1
ATOM 3245 C C . ALA A 1 436 ? 20.738 -4.967 -24.134 1.00 96.00 436 ALA A C 1
ATOM 3247 O O . ALA A 1 436 ? 20.360 -3.959 -23.522 1.00 96.00 436 ALA A O 1
ATOM 3248 N N . GLY A 1 437 ? 22.003 -5.391 -24.153 1.00 96.44 437 GLY A N 1
ATOM 3249 C CA . GLY A 1 437 ? 23.122 -4.634 -23.597 1.00 96.44 437 GLY A CA 1
ATOM 3250 C C . GLY A 1 437 ? 23.436 -3.395 -24.435 1.00 96.44 437 GLY A C 1
ATOM 3251 O O . GLY A 1 437 ? 23.155 -3.376 -25.628 1.00 96.44 437 GLY A O 1
ATOM 3252 N N . GLY A 1 438 ? 24.002 -2.366 -23.806 1.00 95.44 438 GLY A N 1
ATOM 3253 C CA . GLY A 1 438 ? 24.479 -1.169 -24.495 1.00 95.44 438 GLY A CA 1
ATOM 3254 C C . GLY A 1 438 ? 25.789 -1.416 -25.243 1.00 95.44 438 GLY A C 1
ATOM 3255 O O . GLY A 1 438 ? 26.638 -2.198 -24.791 1.00 95.44 438 GLY A O 1
ATOM 3256 N N . ASP A 1 439 ? 25.950 -0.727 -26.365 1.00 93.69 439 ASP A N 1
ATOM 3257 C CA . ASP A 1 439 ? 27.158 -0.753 -27.181 1.00 93.69 439 ASP A CA 1
ATOM 3258 C C . ASP A 1 439 ? 28.328 -0.067 -26.462 1.00 93.69 439 ASP A C 1
ATOM 3260 O O . ASP A 1 439 ? 28.172 0.904 -25.711 1.00 93.69 439 ASP A O 1
ATOM 3264 N N . GLY A 1 440 ? 29.526 -0.616 -26.656 1.00 92.44 440 GLY A N 1
ATOM 3265 C CA . GLY A 1 440 ? 30.760 0.027 -26.228 1.00 92.44 440 GLY A CA 1
ATOM 3266 C C . GLY A 1 440 ? 31.048 1.281 -27.053 1.00 92.44 440 GLY A C 1
ATOM 3267 O O . GLY A 1 440 ? 30.568 1.435 -28.165 1.00 92.44 440 GLY A O 1
ATOM 3268 N N . ALA A 1 441 ? 31.844 2.196 -26.518 1.00 89.62 441 ALA A N 1
ATOM 3269 C CA . ALA A 1 441 ? 32.218 3.396 -27.248 1.00 89.62 441 ALA A CA 1
ATOM 3270 C C . ALA A 1 441 ? 33.332 3.137 -28.273 1.00 89.62 441 ALA A C 1
ATOM 3272 O O . ALA A 1 441 ? 34.323 2.454 -27.980 1.00 89.62 441 ALA A O 1
ATOM 3273 N N . ASP A 1 442 ? 33.224 3.798 -29.421 1.00 81.81 442 ASP A N 1
ATOM 3274 C CA . ASP A 1 442 ? 34.318 3.956 -30.375 1.00 81.81 442 ASP A CA 1
ATOM 3275 C C . ASP A 1 442 ? 35.344 5.002 -29.905 1.00 81.81 442 ASP A C 1
ATOM 3277 O O . ASP A 1 442 ? 34.995 6.002 -29.276 1.00 81.81 442 ASP A O 1
ATOM 3281 N N . SER A 1 443 ? 36.631 4.785 -30.209 1.00 70.44 443 SER A N 1
ATOM 3282 C CA . SER A 1 443 ? 37.690 5.760 -29.885 1.00 70.44 443 SER A CA 1
ATOM 3283 C C . SER A 1 443 ? 37.599 7.009 -30.761 1.00 70.44 443 SER A C 1
ATOM 3285 O O . SER A 1 443 ? 37.314 6.933 -31.954 1.00 70.44 443 SER A O 1
ATOM 3287 N N . SER A 1 444 ? 37.929 8.162 -30.180 1.00 57.47 444 SER A N 1
ATOM 3288 C CA . SER A 1 444 ? 37.900 9.473 -30.837 1.00 57.47 444 SER A CA 1
ATOM 3289 C C . SER A 1 444 ? 39.178 9.848 -31.608 1.00 57.47 444 SER A C 1
ATOM 3291 O O . SER A 1 444 ? 39.275 10.979 -32.079 1.00 57.47 444 SER A O 1
ATOM 3293 N N . VAL A 1 445 ? 40.203 8.985 -31.668 1.00 55.12 445 VAL A N 1
ATOM 3294 C CA . VAL A 1 445 ? 41.510 9.297 -32.288 1.00 55.12 445 VAL A CA 1
ATOM 3295 C C . VAL A 1 445 ? 41.868 8.342 -33.433 1.00 55.12 445 VAL A C 1
ATOM 3297 O O . VAL A 1 445 ? 41.759 7.125 -33.303 1.00 55.12 445 VAL A O 1
ATOM 3300 N N . ASP A 1 446 ? 42.363 8.908 -34.541 1.00 54.38 446 ASP A N 1
ATOM 3301 C CA . ASP A 1 446 ? 42.689 8.222 -35.809 1.00 54.38 446 ASP A CA 1
ATOM 3302 C C . ASP A 1 446 ? 43.826 7.174 -35.715 1.00 54.38 446 ASP A C 1
ATOM 3304 O O . ASP A 1 446 ? 44.092 6.447 -36.674 1.00 54.38 446 ASP A O 1
ATOM 3308 N N . ALA A 1 447 ? 44.511 7.057 -34.571 1.00 45.09 447 ALA A N 1
ATOM 3309 C CA . ALA A 1 447 ? 45.630 6.138 -34.371 1.00 45.09 447 ALA A CA 1
ATOM 3310 C C . ALA A 1 447 ? 45.318 5.098 -33.281 1.00 45.09 447 ALA A C 1
ATOM 3312 O O . ALA A 1 447 ? 45.309 5.407 -32.097 1.00 45.09 447 ALA A O 1
ATOM 3313 N N . GLY A 1 448 ? 45.116 3.833 -33.672 1.00 55.94 448 GLY A N 1
ATOM 3314 C CA . GLY A 1 448 ? 45.048 2.709 -32.726 1.00 55.94 448 GLY A CA 1
ATOM 3315 C C . GLY A 1 448 ? 43.761 2.658 -31.895 1.00 55.94 448 GLY A C 1
ATOM 3316 O O . GLY A 1 448 ? 43.790 2.802 -30.675 1.00 55.94 448 GLY A O 1
ATOM 3317 N N . ILE A 1 449 ? 42.636 2.400 -32.567 1.00 66.31 449 ILE A N 1
ATOM 3318 C CA . ILE A 1 449 ? 41.290 2.367 -31.976 1.00 66.31 449 ILE A CA 1
ATOM 3319 C C . ILE A 1 449 ? 41.229 1.345 -30.823 1.00 66.31 449 ILE A C 1
ATOM 3321 O O . ILE A 1 449 ? 41.372 0.134 -31.045 1.00 66.31 449 ILE A O 1
ATOM 3325 N N . ALA A 1 450 ? 41.063 1.846 -29.595 1.00 80.00 450 ALA A N 1
ATOM 3326 C CA . ALA A 1 450 ? 40.667 1.065 -28.430 1.00 80.00 450 ALA A CA 1
ATOM 3327 C C . ALA A 1 450 ? 39.154 1.198 -28.243 1.00 80.00 450 ALA A C 1
ATOM 3329 O O . ALA A 1 450 ? 38.622 2.307 -28.224 1.00 80.00 450 ALA A O 1
ATOM 3330 N N . PHE A 1 451 ? 38.465 0.073 -28.109 1.00 86.75 451 PHE A N 1
ATOM 3331 C CA . PHE A 1 451 ? 37.007 0.051 -28.011 1.00 86.75 451 PHE A CA 1
ATOM 3332 C C . PHE A 1 451 ? 36.569 -0.145 -26.567 1.00 86.75 451 PHE A C 1
ATOM 3334 O O . PHE A 1 451 ? 37.194 -0.916 -25.830 1.00 86.75 451 PHE A O 1
ATOM 3341 N N . GLY A 1 452 ? 35.477 0.509 -26.180 1.00 90.88 452 GLY A N 1
ATOM 3342 C CA . GLY A 1 452 ? 34.697 0.068 -25.033 1.00 90.88 452 GLY A CA 1
ATOM 3343 C C . GLY A 1 452 ? 34.129 -1.327 -25.291 1.00 90.88 452 GLY A C 1
ATOM 3344 O O . GLY A 1 452 ? 33.807 -1.679 -26.422 1.00 90.88 452 GLY A O 1
ATOM 3345 N N . GLY A 1 453 ? 34.028 -2.153 -24.254 1.00 93.75 453 GLY A N 1
ATOM 3346 C CA . GLY A 1 453 ? 33.348 -3.439 -24.362 1.00 93.75 453 GLY A CA 1
ATOM 3347 C C . GLY A 1 453 ? 31.836 -3.239 -24.436 1.00 93.75 453 GLY A C 1
ATOM 3348 O O . GLY A 1 453 ? 31.279 -2.477 -23.641 1.00 93.75 453 GLY A O 1
ATOM 3349 N N . GLY A 1 454 ? 31.172 -3.950 -25.345 1.00 95.25 454 GLY A N 1
ATOM 3350 C CA . GLY A 1 454 ? 29.720 -4.076 -25.364 1.00 95.25 454 GLY A CA 1
ATOM 3351 C C . GLY A 1 454 ? 29.220 -4.828 -24.132 1.00 95.25 454 GLY A C 1
ATOM 3352 O O . GLY A 1 454 ? 29.886 -5.728 -23.605 1.00 95.25 454 GLY A O 1
ATOM 3353 N N . ALA A 1 455 ? 28.050 -4.451 -23.635 1.00 96.88 455 ALA A N 1
ATOM 3354 C CA . ALA A 1 455 ? 27.479 -5.045 -22.437 1.00 96.88 455 ALA A CA 1
ATOM 3355 C C . ALA A 1 455 ? 26.708 -6.339 -22.719 1.00 96.88 455 ALA A C 1
ATOM 3357 O O . ALA A 1 455 ? 26.253 -6.599 -23.834 1.00 96.88 455 ALA A O 1
ATOM 3358 N N . GLY A 1 456 ? 26.530 -7.148 -21.677 1.00 96.94 456 GLY A N 1
ATOM 3359 C CA . GLY A 1 456 ? 25.702 -8.343 -21.752 1.00 96.94 456 GLY A CA 1
ATOM 3360 C C . GLY A 1 456 ? 24.215 -8.009 -21.731 1.00 96.94 456 GLY A C 1
ATOM 3361 O O . GLY A 1 456 ? 23.785 -7.002 -21.159 1.00 96.94 456 GLY A O 1
ATOM 3362 N N . GLU A 1 457 ? 23.419 -8.890 -22.323 1.00 96.56 457 GLU A N 1
ATOM 3363 C CA . GLU A 1 457 ? 21.960 -8.810 -22.260 1.00 96.56 457 GLU A CA 1
ATOM 3364 C C . GLU A 1 457 ? 21.424 -9.472 -20.987 1.00 96.56 457 GLU A C 1
ATOM 3366 O O . GLU A 1 457 ? 22.087 -10.310 -20.364 1.00 96.56 457 GLU A O 1
ATOM 3371 N N . GLY A 1 458 ? 20.201 -9.123 -20.603 1.00 97.00 458 GLY A N 1
ATOM 3372 C CA . GLY A 1 458 ? 19.504 -9.784 -19.507 1.00 97.00 458 GLY A CA 1
ATOM 3373 C C . GLY A 1 458 ? 19.137 -11.239 -19.814 1.00 97.00 458 GLY A C 1
ATOM 3374 O O . GLY A 1 458 ? 18.956 -11.645 -20.963 1.00 97.00 458 GLY A O 1
ATOM 3375 N N . ALA A 1 459 ? 18.981 -12.042 -18.761 1.00 96.81 459 ALA A N 1
ATOM 3376 C CA . ALA A 1 459 ? 18.445 -13.394 -18.888 1.00 96.81 459 ALA A CA 1
ATOM 3377 C C . ALA A 1 459 ? 16.996 -13.364 -19.395 1.00 96.81 459 ALA A C 1
ATOM 3379 O O . ALA A 1 459 ? 16.282 -12.373 -19.226 1.00 96.81 459 ALA A O 1
ATOM 3380 N N . ARG A 1 460 ? 16.521 -14.485 -19.947 1.00 95.12 460 ARG A N 1
ATOM 3381 C CA . ARG A 1 460 ? 15.113 -14.663 -20.321 1.00 95.12 460 ARG A CA 1
ATOM 3382 C C . ARG A 1 460 ? 14.540 -15.918 -19.682 1.00 95.12 460 ARG A C 1
ATOM 3384 O O . ARG A 1 460 ? 15.135 -16.996 -19.714 1.00 95.12 460 ARG A O 1
ATOM 3391 N N . LEU A 1 461 ? 13.354 -15.769 -19.113 1.00 93.69 461 LEU A N 1
ATOM 3392 C CA . LEU A 1 461 ? 12.560 -16.834 -18.523 1.00 93.69 461 LEU A CA 1
ATOM 3393 C C . LEU A 1 461 ? 11.179 -16.829 -19.162 1.00 93.69 461 LEU A C 1
ATOM 3395 O O . LEU A 1 461 ? 10.583 -15.777 -19.371 1.00 93.69 461 LEU A O 1
ATOM 3399 N N . SER A 1 462 ? 10.650 -18.003 -19.476 1.00 91.94 462 SER A N 1
ATOM 3400 C CA . SER A 1 462 ? 9.236 -18.165 -19.815 1.00 91.94 462 SER A CA 1
ATOM 3401 C C . SER A 1 462 ? 8.660 -19.334 -19.047 1.00 91.94 462 SER A C 1
ATOM 3403 O O . SER A 1 462 ? 9.262 -20.403 -19.038 1.00 91.94 462 SER A O 1
ATOM 3405 N N . MET A 1 463 ? 7.532 -19.150 -18.372 1.00 90.56 463 MET A N 1
ATOM 3406 C CA . MET A 1 463 ? 7.015 -20.155 -17.447 1.00 90.56 463 MET A CA 1
ATOM 3407 C C . MET A 1 463 ? 5.520 -20.058 -17.218 1.00 90.56 463 MET A C 1
ATOM 3409 O O . MET A 1 463 ? 4.920 -19.010 -17.433 1.00 90.56 463 MET A O 1
ATOM 3413 N N . ILE A 1 464 ? 4.946 -21.158 -16.736 1.00 90.31 464 ILE A N 1
ATOM 3414 C CA . ILE A 1 464 ? 3.544 -21.233 -16.333 1.00 90.31 464 ILE A CA 1
ATOM 3415 C C . ILE A 1 464 ? 3.481 -21.521 -14.836 1.00 90.31 464 ILE A C 1
ATOM 3417 O O . ILE A 1 464 ? 4.109 -22.462 -14.339 1.00 90.31 464 ILE A O 1
ATOM 3421 N N . TYR A 1 465 ? 2.702 -20.707 -14.137 1.00 90.00 465 TYR A N 1
ATOM 3422 C CA . TYR A 1 465 ? 2.371 -20.872 -12.731 1.00 90.00 465 TYR A CA 1
ATOM 3423 C C . TYR A 1 465 ? 0.869 -21.094 -12.584 1.00 90.00 465 TYR A C 1
ATOM 3425 O O . TYR A 1 465 ? 0.086 -20.413 -13.241 1.00 90.00 465 TYR A O 1
ATOM 3433 N N . THR A 1 466 ? 0.477 -22.018 -11.708 1.00 89.31 466 THR A N 1
ATOM 3434 C CA . THR A 1 466 ? -0.928 -22.279 -11.368 1.00 89.31 466 THR A CA 1
ATOM 3435 C C . THR A 1 466 ? -1.105 -22.123 -9.870 1.00 89.31 466 THR A C 1
ATOM 3437 O O . THR A 1 466 ? -0.375 -22.748 -9.099 1.00 89.31 466 THR A O 1
ATOM 3440 N N . ASN A 1 467 ? -2.078 -21.316 -9.449 1.00 88.25 467 ASN A N 1
ATOM 3441 C CA . ASN A 1 467 ? -2.431 -21.215 -8.040 1.00 88.25 467 ASN A CA 1
ATOM 3442 C C . ASN A 1 467 ? -3.243 -22.451 -7.622 1.00 88.25 467 ASN A C 1
ATOM 3444 O O . ASN A 1 467 ? -4.465 -22.472 -7.728 1.00 88.25 467 ASN A O 1
ATOM 3448 N N . ASN A 1 468 ? -2.561 -23.481 -7.124 1.00 87.31 468 ASN A N 1
ATOM 3449 C CA . ASN A 1 468 ? -3.199 -24.713 -6.644 1.00 87.31 468 ASN A CA 1
ATOM 3450 C C . ASN A 1 468 ? -3.811 -24.586 -5.235 1.00 87.31 468 ASN A C 1
ATOM 3452 O O . ASN A 1 468 ? -4.333 -25.564 -4.700 1.00 87.31 468 ASN A O 1
ATOM 3456 N N . SER A 1 469 ? -3.723 -23.413 -4.601 1.00 84.44 469 SER A N 1
ATOM 3457 C CA . SER A 1 469 ? -4.323 -23.187 -3.288 1.00 84.44 469 SER A CA 1
ATOM 3458 C C . SER A 1 469 ? -5.813 -22.854 -3.401 1.00 84.44 469 SER A C 1
ATOM 3460 O O . SER A 1 469 ? -6.307 -22.464 -4.456 1.00 84.44 469 SER A O 1
ATOM 3462 N N . SER A 1 470 ? -6.539 -22.966 -2.288 1.00 81.31 470 SER A N 1
ATOM 3463 C CA . SER A 1 470 ?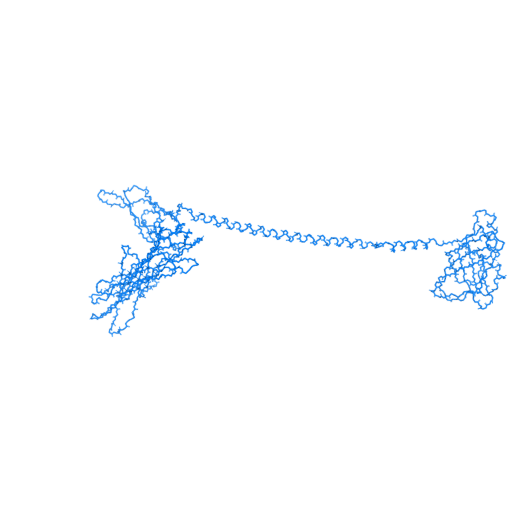 -7.953 -22.580 -2.214 1.00 81.31 470 SER A CA 1
ATOM 3464 C C . SER A 1 470 ? -8.168 -21.073 -2.008 1.00 81.31 470 SER A C 1
ATOM 3466 O O . SER A 1 470 ? -9.302 -20.652 -1.801 1.00 81.31 470 SER A O 1
ATOM 3468 N N . GLN A 1 471 ? -7.098 -20.272 -1.979 1.00 76.56 471 GLN A N 1
ATOM 3469 C CA . GLN A 1 471 ? -7.125 -18.839 -1.673 1.00 76.56 471 GLN A CA 1
ATOM 3470 C C . GLN A 1 471 ? -6.546 -18.030 -2.837 1.00 76.56 471 GLN A C 1
ATOM 3472 O O . GLN A 1 471 ? -5.697 -18.513 -3.585 1.00 76.56 471 GLN A O 1
ATOM 3477 N N . THR A 1 472 ? -6.972 -16.775 -2.983 1.00 74.56 472 THR A N 1
ATOM 3478 C CA . THR A 1 472 ? -6.349 -15.842 -3.933 1.00 74.56 472 THR A CA 1
ATOM 3479 C C . THR A 1 472 ? -4.914 -15.543 -3.508 1.00 74.56 472 THR A C 1
ATOM 3481 O O . THR A 1 472 ? -4.660 -15.211 -2.350 1.00 74.56 472 THR A O 1
ATOM 3484 N N . GLN A 1 473 ? -3.981 -15.624 -4.453 1.00 82.00 473 GLN A N 1
ATOM 3485 C CA . GLN A 1 473 ? -2.579 -15.263 -4.255 1.00 82.00 473 GLN A CA 1
ATOM 3486 C C . GLN A 1 473 ? -2.262 -13.949 -4.966 1.00 82.00 473 GLN A C 1
ATOM 3488 O O . GLN A 1 473 ? -2.907 -13.611 -5.955 1.00 82.00 473 GLN A O 1
ATOM 3493 N N . TYR A 1 474 ? -1.258 -13.217 -4.485 1.00 79.75 474 TYR A N 1
ATOM 3494 C CA . TYR A 1 474 ? -0.846 -11.946 -5.079 1.00 79.75 474 TYR A CA 1
ATOM 3495 C C . TYR A 1 474 ? 0.556 -12.061 -5.662 1.00 79.75 474 TYR A C 1
ATOM 3497 O O . TYR A 1 474 ? 1.504 -12.432 -4.971 1.00 79.75 474 TYR A O 1
ATOM 3505 N N . VAL A 1 475 ? 0.675 -11.734 -6.946 1.00 87.75 475 VAL A N 1
ATOM 3506 C CA . VAL A 1 475 ? 1.952 -11.638 -7.649 1.00 87.75 475 VAL A CA 1
ATOM 3507 C C . VAL A 1 475 ? 2.476 -10.229 -7.482 1.00 87.75 475 VAL A C 1
ATOM 3509 O O . VAL A 1 475 ? 1.762 -9.272 -7.770 1.00 87.75 475 VAL A O 1
ATOM 3512 N N . ARG A 1 476 ? 3.744 -10.105 -7.110 1.00 87.19 476 ARG A N 1
ATOM 3513 C CA . ARG A 1 476 ? 4.523 -8.875 -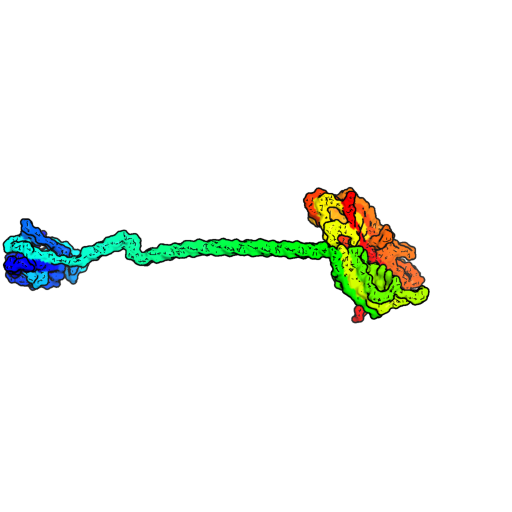7.184 1.00 87.19 476 ARG A CA 1
ATOM 3514 C C . ARG A 1 476 ? 5.529 -8.990 -8.313 1.00 87.19 476 ARG A C 1
ATOM 3516 O O . ARG A 1 476 ? 6.349 -9.899 -8.330 1.00 87.19 476 ARG A O 1
ATOM 3523 N N . LEU A 1 477 ? 5.465 -8.057 -9.245 1.00 92.19 477 LEU A N 1
ATOM 3524 C CA . LEU A 1 477 ? 6.264 -8.022 -10.458 1.00 92.19 477 LEU A CA 1
ATOM 3525 C C . LEU A 1 477 ? 7.119 -6.760 -10.467 1.00 92.19 477 LEU A C 1
ATOM 3527 O O . LEU A 1 477 ? 6.610 -5.668 -10.228 1.00 92.19 477 LEU A O 1
ATOM 3531 N N . TYR A 1 478 ? 8.400 -6.891 -10.788 1.00 94.38 478 TYR A N 1
ATOM 3532 C CA . TYR A 1 478 ? 9.315 -5.769 -10.970 1.00 94.38 478 TYR A CA 1
ATOM 3533 C C . TYR A 1 478 ? 10.081 -5.933 -12.277 1.00 94.38 478 TYR A C 1
ATOM 3535 O O . TYR A 1 478 ? 10.639 -6.993 -12.551 1.00 94.38 478 TYR A O 1
ATOM 3543 N N . VAL A 1 479 ? 10.117 -4.870 -13.072 1.00 94.69 479 VAL A N 1
ATOM 3544 C CA . VAL A 1 479 ? 10.906 -4.809 -14.303 1.00 94.69 479 VAL A CA 1
ATOM 3545 C C . VAL A 1 479 ? 12.211 -4.084 -13.993 1.00 94.69 479 VAL A C 1
ATOM 3547 O O . VAL A 1 479 ? 12.174 -3.032 -13.361 1.00 94.69 479 VAL A O 1
ATOM 3550 N N . GLY A 1 480 ? 13.347 -4.625 -14.430 1.00 95.50 480 GLY A N 1
ATOM 3551 C CA . GLY A 1 480 ? 14.666 -4.045 -14.179 1.00 95.50 480 GLY A CA 1
ATOM 3552 C C . GLY A 1 480 ? 14.969 -2.795 -15.014 1.00 95.50 480 GLY A C 1
ATOM 3553 O O . GLY A 1 480 ? 14.599 -2.699 -16.190 1.00 95.50 480 GLY A O 1
ATOM 3554 N N . LYS A 1 481 ? 15.685 -1.830 -14.422 1.00 96.38 481 LYS A N 1
ATOM 3555 C CA . LYS A 1 481 ? 16.286 -0.701 -15.145 1.00 96.38 481 LYS A CA 1
ATOM 3556 C C . LYS A 1 481 ? 17.484 -1.163 -15.982 1.00 96.38 481 LYS A C 1
ATOM 3558 O O . LYS A 1 481 ? 18.315 -1.913 -15.475 1.00 96.38 481 LYS A O 1
ATOM 3563 N N . GLY A 1 482 ? 17.600 -0.658 -17.211 1.00 96.06 482 GLY A N 1
ATOM 3564 C CA . GLY A 1 482 ? 18.812 -0.789 -18.015 1.00 96.06 482 GLY A CA 1
ATOM 3565 C C . GLY A 1 482 ? 20.015 -0.145 -17.332 1.00 96.06 482 GLY A C 1
ATOM 3566 O O . GLY A 1 482 ? 19.885 0.874 -16.641 1.00 96.06 482 GLY A O 1
ATOM 3567 N N . GLY A 1 483 ? 21.173 -0.775 -17.487 1.00 96.75 483 GLY A N 1
ATOM 3568 C CA . GLY A 1 483 ? 22.436 -0.272 -16.975 1.00 96.75 483 GLY A CA 1
ATOM 3569 C C . GLY A 1 483 ? 22.861 0.986 -17.724 1.00 96.75 483 GLY A C 1
ATOM 3570 O O . GLY A 1 483 ? 22.837 1.025 -18.948 1.00 96.75 483 GLY A O 1
ATOM 3571 N N . THR A 1 484 ? 23.254 2.025 -16.997 1.00 96.69 484 THR A N 1
ATOM 3572 C CA . THR A 1 484 ? 23.794 3.245 -17.605 1.00 96.69 484 THR A CA 1
ATOM 3573 C C . THR A 1 484 ? 25.194 2.976 -18.155 1.00 96.69 484 THR A C 1
ATOM 3575 O O . THR A 1 484 ? 26.020 2.385 -17.454 1.00 96.69 484 THR A O 1
ATOM 3578 N N . GLY A 1 485 ? 25.460 3.399 -19.388 1.00 95.31 485 GLY A N 1
ATOM 3579 C CA . GLY A 1 485 ? 26.779 3.333 -20.007 1.00 95.31 485 GLY A CA 1
ATOM 3580 C C . GLY A 1 485 ? 27.822 4.120 -19.216 1.00 95.31 485 GLY A C 1
ATOM 3581 O O . GLY A 1 485 ? 27.496 5.030 -18.445 1.00 95.31 485 GLY A O 1
ATOM 3582 N N . GLU A 1 486 ? 29.086 3.733 -19.362 1.00 95.31 486 GLU A N 1
ATOM 3583 C CA . GLU A 1 486 ? 30.204 4.363 -18.662 1.00 95.31 486 GLU A CA 1
ATOM 3584 C C . GLU A 1 486 ? 30.294 5.852 -19.035 1.00 95.31 486 GLU A C 1
ATOM 3586 O O . GLU A 1 486 ? 30.453 6.198 -20.205 1.00 95.31 486 GLU A O 1
ATOM 3591 N N . ARG A 1 487 ? 30.167 6.718 -18.025 1.00 93.75 487 ARG A N 1
ATOM 3592 C CA . ARG A 1 487 ? 30.165 8.181 -18.163 1.00 93.75 487 ARG A CA 1
ATOM 3593 C C . ARG A 1 487 ? 30.768 8.901 -16.951 1.00 93.75 487 ARG A C 1
ATOM 3595 O O . ARG A 1 487 ? 30.446 10.056 -16.691 1.00 93.75 487 ARG A O 1
ATOM 3602 N N . SER A 1 488 ? 31.598 8.221 -16.156 1.00 92.38 488 SER A N 1
ATOM 3603 C CA . SER A 1 488 ? 32.078 8.711 -14.857 1.00 92.38 488 SER A CA 1
ATOM 3604 C C . SER A 1 488 ? 33.026 9.901 -14.947 1.00 92.38 488 SER A C 1
ATOM 3606 O O . SER A 1 488 ? 33.287 10.536 -13.930 1.00 92.38 488 SER A O 1
ATOM 3608 N N . LEU A 1 489 ? 33.586 10.171 -16.130 1.00 89.31 489 LEU A N 1
ATOM 3609 C CA . LEU A 1 489 ? 34.452 11.330 -16.346 1.00 89.31 489 LEU A CA 1
ATOM 3610 C C . LEU A 1 489 ? 33.681 12.579 -16.794 1.00 89.31 489 LEU A C 1
ATOM 3612 O O . LEU A 1 489 ? 34.289 13.640 -16.915 1.00 89.31 489 LEU A O 1
ATOM 3616 N N . ILE A 1 490 ? 32.364 12.479 -17.017 1.00 89.62 490 ILE A N 1
ATOM 3617 C CA . ILE A 1 490 ? 31.530 13.665 -17.227 1.00 89.62 490 ILE A CA 1
ATOM 3618 C C . ILE A 1 490 ? 31.474 14.461 -15.922 1.00 89.62 490 ILE A C 1
ATOM 3620 O O . ILE A 1 490 ? 31.190 13.924 -14.850 1.00 89.62 490 ILE A O 1
ATOM 3624 N N . THR A 1 491 ? 31.732 15.759 -16.031 1.00 89.69 491 THR A N 1
ATOM 3625 C CA . THR A 1 491 ? 31.632 16.724 -14.928 1.00 89.69 491 THR A CA 1
ATOM 3626 C C . THR A 1 491 ? 30.598 17.786 -15.260 1.00 89.69 491 THR A C 1
ATOM 3628 O O . THR A 1 491 ? 30.174 17.893 -16.403 1.00 89.69 491 THR A O 1
ATOM 3631 N N . THR A 1 492 ? 30.186 18.583 -14.279 1.00 90.31 492 THR A N 1
ATOM 3632 C CA . THR A 1 492 ? 29.247 19.687 -14.501 1.00 90.31 492 THR A CA 1
ATOM 3633 C C . THR A 1 492 ? 29.980 21.017 -14.347 1.00 90.31 492 THR A C 1
ATOM 3635 O O . THR A 1 492 ? 30.701 21.205 -13.366 1.00 90.31 492 THR A O 1
ATOM 3638 N N . ASN A 1 493 ? 29.821 21.937 -15.302 1.00 88.25 493 ASN A N 1
ATOM 3639 C CA . ASN A 1 493 ? 30.383 23.286 -15.189 1.00 88.25 493 ASN A CA 1
ATOM 3640 C C . ASN A 1 493 ? 29.579 24.164 -14.202 1.00 88.25 493 ASN A C 1
ATOM 3642 O O . ASN A 1 493 ? 28.526 23.767 -13.702 1.00 88.25 493 ASN A O 1
ATOM 3646 N N . GLU A 1 494 ? 30.054 25.386 -13.938 1.00 85.44 494 GLU A N 1
ATOM 3647 C CA . GLU A 1 494 ? 29.395 26.344 -13.028 1.00 85.44 494 GLU A CA 1
ATOM 3648 C C . GLU A 1 494 ? 27.966 26.737 -13.463 1.00 85.44 494 GLU A C 1
ATOM 3650 O O . GLU A 1 494 ? 27.180 27.226 -12.654 1.00 85.44 494 GLU A O 1
ATOM 3655 N N . GLU A 1 495 ? 27.609 26.490 -14.725 1.00 85.75 495 GLU A N 1
ATOM 3656 C CA . GLU A 1 495 ? 26.302 26.787 -15.322 1.00 85.75 495 GLU A CA 1
ATOM 3657 C C . GLU A 1 495 ? 25.345 25.583 -15.275 1.00 85.75 495 GLU A C 1
ATOM 3659 O O . GLU A 1 495 ? 24.200 25.692 -15.712 1.00 85.75 495 GLU A O 1
ATOM 3664 N N . GLY A 1 496 ? 25.790 24.438 -14.744 1.00 85.56 496 GLY A N 1
ATOM 3665 C CA . GLY A 1 496 ? 24.984 23.221 -14.661 1.00 85.56 496 GLY A CA 1
ATOM 3666 C C . GLY A 1 496 ? 25.011 22.342 -15.918 1.00 85.56 496 GLY A C 1
ATOM 3667 O O . GLY A 1 496 ? 24.211 21.413 -16.006 1.00 85.56 496 GLY A O 1
ATOM 3668 N N . ASN A 1 497 ? 25.899 22.612 -16.880 1.00 87.88 497 ASN A N 1
ATOM 3669 C CA . ASN A 1 497 ? 26.015 21.846 -18.123 1.00 87.88 497 ASN 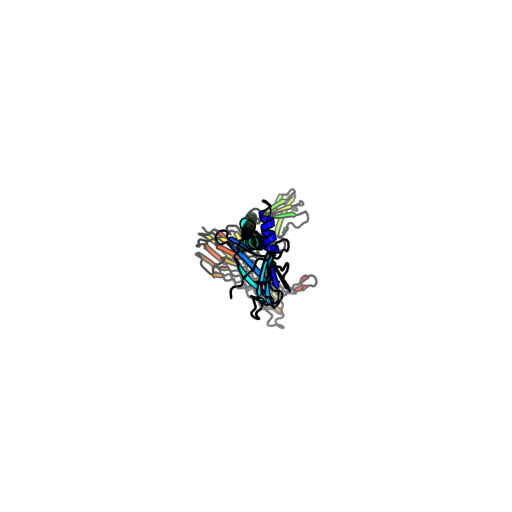A CA 1
ATOM 3670 C C . ASN A 1 497 ? 27.017 20.692 -17.985 1.00 87.88 497 ASN A C 1
ATOM 3672 O O . ASN A 1 497 ? 28.095 20.869 -17.412 1.00 87.88 497 ASN A O 1
ATOM 3676 N N . ASP A 1 498 ? 26.683 19.539 -18.568 1.00 87.19 498 ASP A N 1
ATOM 3677 C CA . ASP A 1 498 ? 27.584 18.389 -18.664 1.00 87.19 498 ASP A CA 1
ATOM 3678 C C . ASP A 1 498 ? 28.774 18.706 -19.584 1.00 87.19 498 ASP A C 1
ATOM 3680 O O . ASP A 1 498 ? 28.616 19.102 -20.741 1.00 87.19 498 ASP A O 1
ATOM 3684 N N . VAL A 1 499 ? 29.982 18.500 -19.066 1.00 87.12 499 VAL A N 1
ATOM 3685 C CA . VAL A 1 499 ? 31.262 18.669 -19.750 1.00 87.12 499 VAL A CA 1
ATOM 3686 C C . VAL A 1 499 ? 31.917 17.303 -19.888 1.00 87.12 499 VAL A C 1
ATOM 3688 O O . VAL A 1 499 ? 32.253 16.647 -18.899 1.00 87.12 499 VAL A O 1
ATOM 3691 N N . THR A 1 500 ? 32.098 16.889 -21.139 1.00 86.31 500 THR A N 1
ATOM 3692 C CA . THR A 1 500 ? 32.795 15.656 -21.515 1.00 86.31 500 THR A CA 1
ATOM 3693 C C . THR A 1 500 ? 34.271 15.992 -21.751 1.00 86.31 500 THR A C 1
ATOM 3695 O O . THR A 1 500 ? 34.538 16.909 -22.527 1.00 86.31 500 THR A O 1
ATOM 3698 N N . PRO A 1 501 ? 35.225 15.310 -21.092 1.00 85.00 501 PRO A N 1
ATOM 3699 C CA . PRO A 1 501 ? 36.649 15.517 -21.341 1.00 85.00 501 PRO A CA 1
ATOM 3700 C C . PRO A 1 501 ? 37.044 15.296 -22.802 1.00 85.00 501 PRO A C 1
ATOM 3702 O O . PRO A 1 501 ? 36.458 14.462 -23.496 1.00 85.00 501 PRO A O 1
ATOM 3705 N N . ASP A 1 502 ? 38.085 16.000 -23.246 1.00 81.69 502 ASP A N 1
ATOM 3706 C CA . ASP A 1 502 ? 38.669 15.770 -24.565 1.00 81.69 502 ASP A CA 1
ATOM 3707 C C . ASP A 1 502 ? 39.131 14.314 -24.701 1.00 81.69 502 ASP A C 1
ATOM 3709 O O . ASP A 1 502 ? 39.692 13.721 -23.777 1.00 81.69 502 ASP A O 1
ATOM 3713 N N . HIS A 1 503 ? 38.888 13.739 -25.878 1.00 84.69 503 HIS A N 1
ATOM 3714 C CA . HIS A 1 503 ? 39.194 12.346 -26.197 1.00 84.69 503 HIS A CA 1
ATOM 3715 C C . HIS A 1 503 ? 38.537 11.307 -25.274 1.00 84.69 503 HIS A C 1
ATOM 3717 O O . HIS A 1 503 ? 39.107 10.240 -25.046 1.00 84.69 503 HIS A O 1
ATOM 3723 N N . TYR A 1 504 ? 37.346 11.610 -24.750 1.00 88.50 504 TYR A N 1
ATOM 3724 C CA . TYR A 1 504 ? 36.496 10.679 -24.013 1.00 88.50 504 TYR A CA 1
ATOM 3725 C C . TYR A 1 504 ? 35.157 10.485 -24.727 1.00 88.50 504 TYR A C 1
ATOM 3727 O O . TYR A 1 504 ? 34.468 11.448 -25.058 1.00 88.50 504 TYR A O 1
ATOM 3735 N N . VAL A 1 505 ? 34.777 9.228 -24.939 1.00 89.44 505 VAL A N 1
ATOM 3736 C CA . VAL A 1 505 ? 33.506 8.833 -25.551 1.00 89.44 505 VAL A CA 1
ATOM 3737 C C . VAL A 1 505 ? 32.778 7.904 -24.587 1.00 89.44 505 VAL A C 1
ATOM 3739 O O . VAL A 1 505 ? 33.343 6.916 -24.115 1.00 89.44 505 VAL A O 1
ATOM 3742 N N . VAL A 1 506 ? 31.530 8.237 -24.265 1.00 91.81 506 VAL A N 1
ATOM 3743 C CA . VAL A 1 506 ? 30.700 7.454 -23.340 1.00 91.81 506 VAL A CA 1
ATOM 3744 C C . VAL A 1 506 ? 30.178 6.177 -23.985 1.00 91.81 506 VAL A C 1
ATOM 3746 O O . VAL A 1 506 ? 29.920 6.151 -25.186 1.00 91.81 506 VAL A O 1
ATOM 3749 N N . GLY A 1 507 ? 29.993 5.134 -23.176 1.00 91.88 507 GLY A N 1
ATOM 3750 C CA . GLY A 1 507 ? 29.288 3.927 -23.615 1.00 91.88 507 GLY A CA 1
ATOM 3751 C C . GLY A 1 507 ? 27.776 4.150 -23.692 1.00 91.88 507 GLY A C 1
ATOM 3752 O O . GLY A 1 507 ? 27.238 5.039 -23.023 1.00 91.88 507 GLY A O 1
ATOM 3753 N N . GLU A 1 508 ? 27.077 3.322 -24.466 1.00 94.50 508 GLU A N 1
ATOM 3754 C CA . GLU A 1 508 ? 25.621 3.400 -24.568 1.00 94.50 508 GLU A CA 1
ATOM 3755 C C . GLU A 1 508 ? 24.916 2.755 -23.366 1.00 94.50 508 GLU A C 1
ATOM 3757 O O . GLU A 1 508 ? 25.443 1.876 -22.674 1.00 94.50 508 GLU A O 1
ATOM 3762 N N . ASP A 1 509 ? 23.691 3.208 -23.101 1.00 96.12 509 ASP A N 1
ATOM 3763 C CA . ASP A 1 509 ? 22.850 2.635 -22.056 1.00 96.12 509 ASP A CA 1
ATOM 3764 C C . ASP A 1 509 ? 22.252 1.300 -22.521 1.00 96.12 509 ASP A C 1
ATOM 3766 O O . ASP A 1 509 ? 21.798 1.155 -23.654 1.00 96.12 509 ASP A O 1
ATOM 3770 N N . GLY A 1 510 ? 22.195 0.328 -21.612 1.00 94.56 510 GLY A N 1
ATOM 3771 C CA . GLY A 1 510 ? 21.449 -0.902 -21.830 1.00 94.56 510 GLY A CA 1
ATOM 3772 C C . GLY A 1 510 ? 19.945 -0.647 -21.847 1.00 94.56 510 GLY A C 1
ATOM 3773 O O . GLY A 1 510 ? 19.423 0.246 -21.174 1.00 94.56 510 GLY A O 1
ATOM 3774 N N . SER A 1 511 ? 19.216 -1.478 -22.582 1.00 95.12 511 SER A N 1
ATOM 3775 C CA . SER A 1 511 ? 17.757 -1.401 -22.612 1.00 95.12 511 SER A CA 1
ATOM 3776 C C . SER A 1 511 ? 17.131 -1.930 -21.314 1.00 95.12 511 SER A C 1
ATOM 3778 O O . SER A 1 511 ? 17.677 -2.783 -20.604 1.00 95.12 511 SER A O 1
ATOM 3780 N N . HIS A 1 512 ? 15.945 -1.415 -20.993 1.00 94.69 512 HIS A N 1
ATOM 3781 C CA . HIS A 1 512 ? 15.164 -1.886 -19.855 1.00 94.69 512 HIS A CA 1
ATOM 3782 C C . HIS A 1 512 ? 14.752 -3.352 -20.007 1.00 94.69 512 HIS A C 1
ATOM 3784 O O . HIS A 1 512 ? 14.621 -3.879 -21.115 1.00 94.69 512 HIS A O 1
ATOM 3790 N N . GLY A 1 513 ? 14.497 -3.993 -18.867 1.00 92.56 513 GLY A N 1
ATOM 3791 C CA . GLY A 1 513 ? 13.869 -5.302 -18.844 1.00 92.56 513 GLY A CA 1
ATOM 3792 C C . GLY A 1 513 ? 12.431 -5.248 -19.360 1.00 92.56 513 GLY A C 1
ATOM 3793 O O . GLY A 1 513 ? 11.867 -4.188 -19.651 1.00 92.56 513 GLY A O 1
ATOM 3794 N N . PHE A 1 514 ? 11.804 -6.413 -19.425 1.00 93.31 514 PHE A N 1
ATOM 3795 C CA . PHE A 1 514 ? 10.432 -6.542 -19.893 1.00 93.31 514 PHE A CA 1
ATOM 3796 C C . PHE A 1 514 ? 9.758 -7.730 -19.229 1.00 93.31 514 PHE A C 1
ATOM 3798 O O . PHE A 1 514 ? 10.377 -8.781 -19.064 1.00 93.31 514 PHE A O 1
ATOM 3805 N N . ILE A 1 515 ? 8.481 -7.593 -18.874 1.00 93.62 515 ILE A N 1
ATOM 3806 C CA . ILE A 1 515 ? 7.689 -8.734 -18.420 1.00 93.62 515 ILE A CA 1
ATOM 3807 C C . ILE A 1 515 ? 6.357 -8.767 -19.154 1.00 93.62 515 ILE A C 1
ATOM 3809 O O . ILE A 1 515 ? 5.656 -7.768 -19.237 1.00 93.62 515 ILE A O 1
ATOM 3813 N N . ARG A 1 516 ? 5.966 -9.932 -19.660 1.00 91.19 516 ARG A N 1
ATOM 3814 C CA . ARG A 1 516 ? 4.625 -10.179 -20.189 1.00 91.19 516 ARG A CA 1
ATOM 3815 C C . ARG A 1 516 ? 3.915 -11.204 -19.329 1.00 91.19 516 ARG A C 1
ATOM 3817 O O . ARG A 1 516 ? 4.492 -12.233 -18.993 1.00 91.19 516 ARG A O 1
ATOM 3824 N N . VAL A 1 517 ? 2.653 -10.925 -19.037 1.00 90.81 517 VAL A N 1
ATOM 3825 C CA . VAL A 1 517 ? 1.748 -11.823 -18.328 1.00 90.81 517 VAL A CA 1
ATOM 3826 C C . VAL A 1 517 ? 0.551 -12.112 -19.225 1.00 90.81 517 VAL A C 1
ATOM 3828 O O . VAL A 1 517 ? -0.032 -11.201 -19.815 1.00 90.81 517 VAL A O 1
ATOM 3831 N N . ALA A 1 518 ? 0.187 -13.382 -19.340 1.00 88.06 518 ALA A N 1
ATOM 3832 C CA . ALA A 1 518 ? -0.996 -13.829 -20.060 1.00 88.06 518 ALA A CA 1
ATOM 3833 C C . ALA A 1 518 ? -1.703 -14.944 -19.285 1.00 88.06 518 ALA A C 1
ATOM 3835 O O . ALA A 1 518 ? -1.074 -15.670 -18.515 1.00 88.06 518 ALA A O 1
ATOM 3836 N N . SER A 1 519 ? -3.002 -15.121 -19.518 1.00 83.00 519 SER A N 1
ATOM 3837 C CA . SER A 1 519 ? -3.698 -16.316 -19.039 1.00 83.00 519 SER A CA 1
ATOM 3838 C C . SER A 1 519 ? -3.147 -17.552 -19.752 1.00 83.00 519 SER A C 1
ATOM 3840 O O . SER A 1 519 ? -3.020 -17.553 -20.978 1.00 83.00 519 SER A O 1
ATOM 3842 N N . ALA A 1 520 ? -2.818 -18.588 -18.984 1.00 77.62 520 ALA A N 1
ATOM 3843 C CA . ALA A 1 520 ? -2.524 -19.917 -19.509 1.00 77.62 520 ALA A CA 1
ATOM 3844 C C . ALA A 1 520 ? -3.825 -20.733 -19.500 1.00 77.62 520 ALA A C 1
ATOM 3846 O O . ALA A 1 520 ? -4.557 -20.687 -18.513 1.00 77.62 520 ALA A O 1
ATOM 3847 N N . ILE A 1 521 ? -4.123 -21.400 -20.620 1.00 60.56 521 ILE A N 1
ATOM 3848 C CA . ILE A 1 521 ? -5.266 -22.318 -20.766 1.00 60.56 521 ILE A CA 1
ATOM 3849 C C . ILE A 1 521 ? -4.821 -23.718 -20.368 1.00 60.56 521 ILE A C 1
ATOM 3851 O O . ILE A 1 521 ? -3.728 -24.115 -20.838 1.00 60.56 521 ILE A O 1
#